Protein AF-0000000066029154 (afdb_homodimer)

Organism: Leuconostoc citreum (strain KM20) (NCBI:txid349519)

Nearest PDB structures (foldseek):
  6rg6-assembly1_A  TM=9.724E-01  e=1.625E-36  Listeria monocytogenes EGD-e
  5dht-assembly1_A  TM=9.702E-01  e=3.772E-36  Listeria monocytogenes EGD-e
  3v7y-assembly1_A  TM=9.705E-01  e=5.412E-36  Listeria monocytogenes
  6rc0-assembly1_A  TM=9.682E-01  e=4.798E-36  Listeria monocytogenes EGD-e
  6z65-assembly1_A  TM=9.705E-01  e=2.293E-35  Listeria monocytogenes EGD-e

Structure (mmCIF, N/CA/C/O backbone):
data_AF-0000000066029154-model_v1
#
loop_
_entity.id
_entity.type
_entity.pdbx_description
1 polymer 'NAD kinase'
#
loop_
_atom_site.group_PDB
_atom_site.id
_atom_site.type_symbol
_atom_site.label_atom_id
_atom_site.label_alt_id
_atom_site.label_comp_id
_atom_site.label_asym_id
_atom_site.label_entity_id
_atom_site.label_seq_id
_atom_site.pdbx_PDB_ins_code
_atom_site.Cartn_x
_atom_site.Cartn_y
_atom_site.Cartn_z
_atom_site.occupancy
_atom_site.B_iso_or_equiv
_atom_site.auth_seq_id
_atom_site.auth_comp_id
_atom_site.auth_asym_id
_atom_site.auth_atom_id
_atom_site.pdbx_PDB_model_num
ATOM 1 N N . MET A 1 1 ? 1.017 -20.188 -32.625 1 91.5 1 MET A N 1
ATOM 2 C CA . MET A 1 1 ? 1.193 -20.062 -31.188 1 91.5 1 MET A CA 1
ATOM 3 C C . MET A 1 1 ? 1.956 -21.25 -30.625 1 91.5 1 MET A C 1
ATOM 5 O O . MET A 1 1 ? 1.633 -22.406 -30.922 1 91.5 1 MET A O 1
ATOM 9 N N . LYS A 1 2 ? 3.086 -21.047 -29.953 1 97.56 2 LYS A N 1
ATOM 10 C CA . LYS A 1 2 ? 3.918 -22.094 -29.359 1 97.56 2 LYS A CA 1
ATOM 11 C C . LYS A 1 2 ? 3.691 -22.172 -27.844 1 97.56 2 LYS A C 1
ATOM 13 O O . LYS A 1 2 ? 3.633 -21.156 -27.172 1 97.56 2 LYS A O 1
ATOM 18 N N . ILE A 1 3 ? 3.574 -23.438 -27.438 1 98.5 3 ILE A N 1
ATOM 19 C CA . ILE A 1 3 ? 3.225 -23.656 -26.031 1 98.5 3 ILE A CA 1
ATOM 20 C C . ILE A 1 3 ? 4.344 -24.422 -25.328 1 98.5 3 ILE A C 1
ATOM 22 O O . ILE A 1 3 ? 4.867 -25.406 -25.875 1 98.5 3 ILE A O 1
ATOM 26 N N . ALA A 1 4 ? 4.758 -23.906 -24.219 1 98.75 4 ALA A N 1
ATOM 27 C CA . ALA A 1 4 ? 5.637 -24.672 -23.328 1 98.75 4 ALA A CA 1
ATOM 28 C C . ALA A 1 4 ? 4.871 -25.203 -22.141 1 98.75 4 ALA A C 1
ATOM 30 O O . ALA A 1 4 ? 3.893 -24.609 -21.688 1 98.75 4 ALA A O 1
ATOM 31 N N . ILE A 1 5 ? 5.305 -26.328 -21.672 1 98.56 5 ILE A N 1
ATOM 32 C CA . ILE A 1 5 ? 4.746 -26.938 -20.469 1 98.56 5 ILE A CA 1
ATOM 33 C C . ILE A 1 5 ? 5.832 -27.047 -19.406 1 98.56 5 ILE A C 1
ATOM 35 O O . ILE A 1 5 ? 6.922 -27.562 -19.672 1 98.56 5 ILE A O 1
ATOM 39 N N . PHE A 1 6 ? 5.594 -26.5 -18.25 1 98.44 6 PHE A N 1
ATOM 40 C CA . PHE A 1 6 ? 6.484 -26.547 -17.094 1 98.44 6 PHE A CA 1
ATOM 41 C C . PHE A 1 6 ? 5.777 -27.172 -15.898 1 98.44 6 PHE A C 1
ATOM 43 O O . PHE A 1 6 ? 4.832 -26.594 -15.352 1 98.44 6 PHE A O 1
ATOM 50 N N . ASN A 1 7 ? 6.133 -28.406 -15.5 1 97.62 7 ASN A N 1
ATOM 51 C CA . ASN A 1 7 ? 5.434 -29.109 -14.43 1 97.62 7 ASN A CA 1
ATOM 52 C C . ASN A 1 7 ? 6.379 -29.484 -13.297 1 97.62 7 ASN A C 1
ATOM 54 O O . ASN A 1 7 ? 7.59 -29.609 -13.508 1 97.62 7 ASN A O 1
ATOM 58 N N . ASN A 1 8 ? 5.863 -29.609 -12.086 1 95.94 8 ASN A N 1
ATOM 59 C CA . ASN A 1 8 ? 6.664 -30.188 -11.008 1 95.94 8 ASN A CA 1
ATOM 60 C C . ASN A 1 8 ? 6.801 -31.703 -11.141 1 95.94 8 ASN A C 1
ATOM 62 O O . ASN A 1 8 ? 6.332 -32.281 -12.117 1 95.94 8 ASN A O 1
ATOM 66 N N . ASP A 1 9 ? 7.441 -32.375 -10.18 1 94.94 9 ASP A N 1
ATOM 67 C CA . ASP A 1 9 ? 7.812 -33.781 -10.344 1 94.94 9 ASP A CA 1
ATOM 68 C C . ASP A 1 9 ? 6.801 -34.688 -9.656 1 94.94 9 ASP A C 1
ATOM 70 O O . ASP A 1 9 ? 6.984 -35.906 -9.625 1 94.94 9 ASP A O 1
ATOM 74 N N . ALA A 1 10 ? 5.777 -34.094 -9.148 1 95.5 10 ALA A N 1
ATOM 75 C CA . ALA A 1 10 ? 4.77 -34.938 -8.516 1 95.5 10 ALA A CA 1
ATOM 76 C C . ALA A 1 10 ? 4.102 -35.875 -9.523 1 95.5 10 ALA A C 1
ATOM 78 O O . ALA A 1 10 ? 3.877 -35.469 -10.672 1 95.5 10 ALA A O 1
ATOM 79 N N . LYS A 1 11 ? 3.705 -37.062 -9.102 1 95.69 11 LYS A N 1
ATOM 80 C CA . LYS A 1 11 ? 3.113 -38.062 -9.977 1 95.69 11 LYS A CA 1
ATOM 81 C C . LYS A 1 11 ? 1.836 -37.531 -10.625 1 95.69 11 LYS A C 1
ATOM 83 O O . LYS A 1 11 ? 1.629 -37.719 -11.828 1 95.69 11 LYS A O 1
ATOM 88 N N . ASN A 1 12 ? 1.048 -36.969 -9.828 1 95.06 12 ASN A N 1
ATOM 89 C CA . ASN A 1 12 ? -0.207 -36.438 -10.344 1 95.06 12 ASN A CA 1
ATOM 90 C C . ASN A 1 12 ? 0.034 -35.375 -11.414 1 95.06 12 ASN A C 1
ATOM 92 O O . ASN A 1 12 ? -0.66 -35.344 -12.43 1 95.06 12 ASN A O 1
ATOM 96 N N . SER A 1 13 ? 0.971 -34.5 -11.211 1 95.94 13 SER A N 1
ATOM 97 C CA . SER A 1 13 ? 1.306 -33.469 -12.18 1 95.94 13 SER A CA 1
ATOM 98 C C . SER A 1 13 ? 1.806 -34.062 -13.484 1 95.94 13 SER A C 1
ATOM 100 O O . SER A 1 13 ? 1.482 -33.562 -14.57 1 95.94 13 SER A O 1
ATOM 102 N N . GLN A 1 14 ? 2.525 -35.125 -13.383 1 96.19 14 GLN A N 1
ATOM 103 C CA . GLN A 1 14 ? 3.047 -35.781 -14.57 1 96.19 14 GLN A CA 1
ATOM 104 C C . GLN A 1 14 ? 1.92 -36.406 -15.398 1 96.19 14 GLN A C 1
ATOM 106 O O . GLN A 1 14 ? 1.926 -36.312 -16.625 1 96.19 14 GLN A O 1
ATOM 111 N N . MET A 1 15 ? 1.038 -36.969 -14.688 1 96.62 15 MET A N 1
ATOM 112 C CA . MET A 1 15 ? -0.108 -37.562 -15.375 1 96.62 15 MET A CA 1
ATOM 113 C C . MET A 1 15 ? -0.92 -36.5 -16.109 1 96.62 15 MET A C 1
ATOM 115 O O . MET A 1 15 ? -1.307 -36.688 -17.25 1 96.62 15 MET A O 1
ATOM 119 N N . ILE A 1 16 ? -1.163 -35.438 -15.422 1 96.31 16 ILE A N 1
ATOM 120 C CA . ILE A 1 16 ? -1.93 -34.344 -15.992 1 96.31 16 ILE A CA 1
ATOM 121 C C . ILE A 1 16 ? -1.188 -33.781 -17.203 1 96.31 16 ILE A C 1
ATOM 123 O O . ILE A 1 16 ? -1.803 -33.438 -18.219 1 96.31 16 ILE A O 1
ATOM 127 N N . THR A 1 17 ? 0.105 -33.656 -17.078 1 97.62 17 THR A N 1
ATOM 128 C CA . THR A 1 17 ? 0.932 -33.156 -18.172 1 97.62 17 THR A CA 1
ATOM 129 C C . THR A 1 17 ? 0.798 -34.031 -19.406 1 97.62 17 THR A C 1
ATOM 131 O O . THR A 1 17 ? 0.69 -33.531 -20.531 1 97.62 17 THR A O 1
ATOM 134 N N . GLN A 1 18 ? 0.792 -35.312 -19.234 1 97.5 18 GLN A N 1
ATOM 135 C CA . GLN A 1 18 ? 0.634 -36.25 -20.344 1 97.5 18 GLN A CA 1
ATOM 136 C C . GLN A 1 18 ? -0.702 -36.031 -21.062 1 97.5 18 GLN A C 1
ATOM 138 O O . GLN A 1 18 ? -0.761 -36 -22.281 1 97.5 18 GLN A O 1
ATOM 143 N N . SER A 1 19 ? -1.689 -35.938 -20.25 1 97.25 19 SER A N 1
ATOM 144 C CA . SER A 1 19 ? -3.016 -35.656 -20.797 1 97.25 19 SER A CA 1
ATOM 145 C C . SER A 1 19 ? -3.051 -34.344 -21.547 1 97.25 19 SER A C 1
ATOM 147 O O . SER A 1 19 ? -3.674 -34.219 -22.609 1 97.25 19 SER A O 1
ATOM 149 N N . LEU A 1 20 ? -2.418 -33.344 -20.969 1 97.56 20 LEU A N 1
ATOM 150 C CA . LEU A 1 20 ? -2.35 -32 -21.578 1 97.56 20 LEU A CA 1
ATOM 151 C C . LEU A 1 20 ? -1.629 -32.062 -22.922 1 97.56 20 LEU A C 1
ATOM 153 O O . LEU A 1 20 ? -2.121 -31.531 -23.922 1 97.56 20 LEU A O 1
ATOM 157 N N . VAL A 1 21 ? -0.513 -32.75 -22.969 1 97.75 21 VAL A N 1
ATOM 158 C CA . VAL A 1 21 ? 0.274 -32.906 -24.188 1 97.75 21 VAL A CA 1
ATOM 159 C C . VAL A 1 21 ? -0.565 -33.562 -25.266 1 97.75 21 VAL A C 1
ATOM 161 O O . VAL A 1 21 ? -0.632 -33.062 -26.406 1 97.75 21 VAL A O 1
ATOM 164 N N . ALA A 1 22 ? -1.198 -34.625 -24.906 1 97.44 22 ALA A N 1
ATOM 165 C CA . ALA A 1 22 ? -2.035 -35.344 -25.859 1 97.44 22 ALA A CA 1
ATOM 166 C C . ALA A 1 22 ? -3.152 -34.469 -26.406 1 97.44 22 ALA A C 1
ATOM 168 O O . ALA A 1 22 ? -3.438 -34.469 -27.594 1 97.44 22 ALA A O 1
ATOM 169 N N . SER A 1 23 ? -3.742 -33.781 -25.5 1 97.06 23 SER A N 1
ATOM 170 C CA . SER A 1 23 ? -4.848 -32.906 -25.891 1 97.06 23 SER A CA 1
ATOM 171 C C . SER A 1 23 ? -4.375 -31.781 -26.797 1 97.06 23 SER A C 1
ATOM 173 O O . SER A 1 23 ? -5.051 -31.422 -27.766 1 97.06 23 SER A O 1
ATOM 175 N N . LEU A 1 24 ? -3.227 -31.172 -26.469 1 97.62 24 LEU A N 1
ATOM 176 C CA . LEU A 1 24 ? -2.668 -30.109 -27.297 1 97.62 24 LEU A CA 1
ATOM 177 C C . LEU A 1 24 ? -2.367 -30.609 -28.703 1 97.62 24 LEU A C 1
ATOM 179 O O . LEU A 1 24 ? -2.713 -29.953 -29.688 1 97.62 24 LEU A O 1
ATOM 183 N N . GLU A 1 25 ? -1.799 -31.781 -28.781 1 96.5 25 GLU A N 1
ATOM 184 C CA . GLU A 1 25 ? -1.451 -32.375 -30.078 1 96.5 25 GLU A CA 1
ATOM 185 C C . GLU A 1 25 ? -2.699 -32.688 -30.891 1 96.5 25 GLU A C 1
ATOM 187 O O . GLU A 1 25 ? -2.748 -32.406 -32.094 1 96.5 25 GLU A O 1
ATOM 192 N N . LYS A 1 26 ? -3.594 -33.188 -30.266 1 96.5 26 LYS A N 1
ATOM 193 C CA . LYS A 1 26 ? -4.848 -33.531 -30.938 1 96.5 26 LYS A CA 1
ATOM 194 C C . LYS A 1 26 ? -5.512 -32.312 -31.531 1 96.5 26 LYS A C 1
ATOM 196 O O . LYS A 1 26 ? -6.191 -32.375 -32.562 1 96.5 26 LYS A O 1
ATOM 201 N N . ASN A 1 27 ? -5.277 -31.156 -30.953 1 96.81 27 ASN A N 1
ATOM 202 C CA . ASN A 1 27 ? -5.93 -29.938 -31.391 1 96.81 27 ASN A CA 1
ATOM 203 C C . ASN A 1 27 ? -4.996 -29.078 -32.25 1 96.81 27 ASN A C 1
ATOM 205 O O . ASN A 1 27 ? -5.273 -27.906 -32.5 1 96.81 27 ASN A O 1
ATOM 209 N N . GLY A 1 28 ?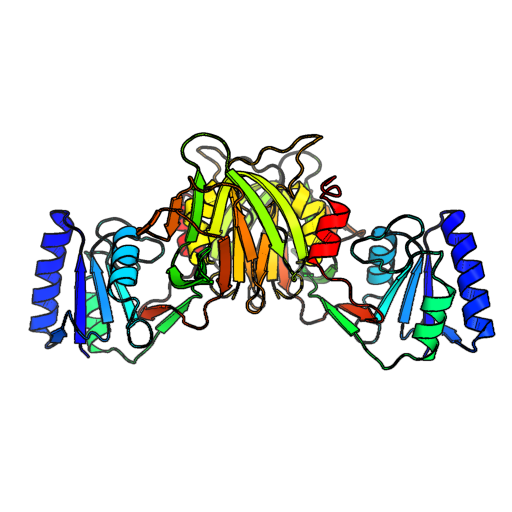 -3.85 -29.578 -32.562 1 95.81 28 GLY A N 1
ATOM 210 C CA . GLY A 1 28 ? -2.965 -28.953 -33.531 1 95.81 28 GLY A CA 1
ATOM 211 C C . GLY A 1 28 ? -2.096 -27.859 -32.969 1 95.81 28 GLY A C 1
ATOM 212 O O . GLY A 1 28 ? -1.623 -26.984 -33.688 1 95.81 28 GLY A O 1
ATOM 213 N N . LEU A 1 29 ? -1.984 -27.844 -31.656 1 96.88 29 LEU A N 1
ATOM 214 C CA . LEU A 1 29 ? -1.137 -26.844 -31.016 1 96.88 29 LEU A CA 1
ATOM 215 C C . LEU A 1 29 ? 0.309 -27.312 -30.938 1 96.88 29 LEU A C 1
ATOM 217 O O . LEU A 1 29 ? 0.562 -28.5 -30.672 1 96.88 29 LEU A O 1
ATOM 221 N N . THR A 1 30 ? 1.226 -26.453 -31.156 1 97.12 30 THR A N 1
ATOM 222 C CA . THR A 1 30 ? 2.645 -26.781 -31.234 1 97.12 30 THR A CA 1
ATOM 223 C C . THR A 1 30 ? 3.301 -26.641 -29.859 1 97.12 30 THR A C 1
ATOM 225 O O . THR A 1 30 ? 3.123 -25.625 -29.188 1 97.12 30 THR A O 1
ATOM 228 N N . ILE A 1 31 ? 4.082 -27.578 -29.484 1 97.94 31 ILE A N 1
ATOM 229 C CA . ILE A 1 31 ? 4.824 -27.547 -28.234 1 97.94 31 ILE A CA 1
ATOM 230 C C . ILE A 1 31 ? 6.262 -27.094 -28.5 1 97.94 31 ILE A C 1
ATOM 232 O O . ILE A 1 31 ? 6.953 -27.672 -29.328 1 97.94 31 ILE A O 1
ATOM 236 N N . ASP A 1 32 ? 6.707 -26.031 -27.875 1 98.19 32 ASP A N 1
ATOM 237 C CA . ASP A 1 32 ? 8.062 -25.5 -27.953 1 98.19 32 ASP A CA 1
ATOM 238 C C . ASP A 1 32 ? 8.531 -24.984 -26.594 1 98.19 32 ASP A C 1
ATOM 240 O O . ASP A 1 32 ? 8.211 -23.859 -26.219 1 98.19 32 ASP A O 1
ATOM 244 N N . ASN A 1 33 ? 9.328 -25.75 -25.922 1 97.94 33 ASN A N 1
ATOM 245 C CA . ASN A 1 33 ? 9.766 -25.391 -24.562 1 97.94 33 ASN A CA 1
ATOM 246 C C . ASN A 1 33 ? 10.867 -24.344 -24.594 1 97.94 33 ASN A C 1
ATOM 248 O O . ASN A 1 33 ? 11.188 -23.75 -23.562 1 97.94 33 ASN A O 1
ATOM 252 N N . GLN A 1 34 ? 11.414 -24.078 -25.688 1 98.06 34 GLN A N 1
ATOM 253 C CA . GLN A 1 34 ? 12.539 -23.156 -25.781 1 98.06 34 GLN A CA 1
ATOM 254 C C . GLN A 1 34 ? 12.07 -21.75 -26.094 1 98.06 34 GLN A C 1
ATOM 256 O O . GLN A 1 34 ? 12.57 -20.781 -25.516 1 98.06 34 GLN A O 1
ATOM 261 N N . HIS A 1 35 ? 11.164 -21.641 -27.062 1 97.94 35 HIS A N 1
ATOM 262 C CA . HIS A 1 35 ? 10.68 -20.328 -27.469 1 97.94 35 HIS A CA 1
ATOM 263 C C . HIS A 1 35 ? 9.156 -20.281 -27.5 1 97.94 35 HIS A C 1
ATOM 265 O O . HIS A 1 35 ? 8.555 -20.078 -28.562 1 97.94 35 HIS A O 1
ATOM 271 N N . PRO A 1 36 ? 8.578 -20.25 -26.344 1 98.56 36 PRO A N 1
ATOM 272 C CA . PRO A 1 36 ? 7.113 -20.312 -26.281 1 98.56 36 PRO A CA 1
ATOM 273 C C . PRO A 1 36 ? 6.461 -18.938 -26.344 1 98.56 36 PRO A C 1
ATOM 275 O O . PRO A 1 36 ? 7.109 -17.922 -26.031 1 98.56 36 PRO A O 1
ATOM 278 N N . ASP A 1 37 ? 5.207 -18.922 -26.75 1 98.25 37 ASP A N 1
ATOM 279 C CA . ASP A 1 37 ? 4.324 -17.766 -26.594 1 98.25 37 ASP A CA 1
ATOM 280 C C . ASP A 1 37 ? 3.547 -17.844 -25.281 1 98.25 37 ASP A C 1
ATOM 282 O O . ASP A 1 37 ? 3.219 -16.828 -24.672 1 98.25 37 ASP A O 1
ATOM 286 N N . ILE A 1 38 ? 3.207 -19.062 -24.969 1 98.56 38 ILE A N 1
ATOM 287 C CA . ILE A 1 38 ? 2.467 -19.344 -23.75 1 98.56 38 ILE A CA 1
ATOM 288 C C . ILE A 1 38 ? 3.178 -20.453 -22.953 1 98.56 38 ILE A C 1
ATOM 290 O O . ILE A 1 38 ? 3.639 -21.438 -23.531 1 98.56 38 ILE A O 1
ATOM 294 N N . VAL A 1 39 ? 3.318 -20.25 -21.688 1 98.81 39 VAL A N 1
ATOM 295 C CA . VAL A 1 39 ? 3.834 -21.266 -20.797 1 98.81 39 VAL A CA 1
ATOM 296 C C . VAL A 1 39 ? 2.717 -21.766 -19.875 1 98.81 39 VAL A C 1
ATOM 298 O O . VAL A 1 39 ? 2.162 -20.984 -19.094 1 98.81 39 VAL A O 1
ATOM 301 N N . ILE A 1 40 ? 2.404 -23.047 -19.984 1 98.56 40 ILE A N 1
ATOM 302 C CA . ILE A 1 40 ? 1.442 -23.672 -19.078 1 98.56 40 ILE A CA 1
ATOM 303 C C . ILE A 1 40 ? 2.182 -24.359 -17.938 1 98.56 40 ILE A C 1
ATOM 305 O O . ILE A 1 40 ? 3.031 -25.219 -18.156 1 98.56 40 ILE A O 1
ATOM 309 N N . THR A 1 41 ? 1.872 -23.906 -16.781 1 98.44 41 THR A N 1
ATOM 310 C CA . THR A 1 41 ? 2.445 -24.594 -15.617 1 98.44 41 THR A CA 1
ATOM 311 C C . THR A 1 41 ? 1.465 -25.609 -15.047 1 98.44 41 THR A C 1
ATOM 313 O O . THR A 1 41 ? 0.258 -25.359 -15.016 1 98.44 41 THR A O 1
ATOM 316 N N . VAL A 1 42 ? 1.964 -26.781 -14.703 1 98 42 VAL A N 1
ATOM 317 C CA . VAL A 1 42 ? 1.172 -27.828 -14.07 1 98 42 VAL A CA 1
ATOM 318 C C . VAL A 1 42 ? 1.672 -28.062 -12.648 1 98 42 VAL A C 1
ATOM 320 O O . VAL A 1 42 ? 2.713 -28.703 -12.445 1 98 42 VAL A O 1
ATOM 323 N N . GLY A 1 43 ? 0.992 -27.625 -11.734 1 96.94 43 GLY A N 1
ATOM 324 C CA . GLY A 1 43 ? 1.351 -27.578 -10.328 1 96.94 43 GLY A CA 1
ATOM 325 C C . GLY A 1 43 ? 0.699 -26.438 -9.578 1 96.94 43 GLY A C 1
ATOM 326 O O . GLY A 1 43 ? -0.371 -25.953 -9.969 1 96.94 43 GLY A O 1
ATOM 327 N N . GLY A 1 44 ? 1.248 -26.031 -8.492 1 95.38 44 GLY A N 1
ATOM 328 C CA . GLY A 1 44 ? 0.75 -24.906 -7.719 1 95.38 44 GLY A CA 1
ATOM 329 C C . GLY A 1 44 ? 1.466 -23.609 -8.031 1 95.38 44 GLY A C 1
ATOM 330 O O . GLY A 1 44 ? 2.164 -23.5 -9.039 1 95.38 44 GLY A O 1
ATOM 331 N N . ASP A 1 45 ? 1.305 -22.625 -7.16 1 96 45 ASP A N 1
ATOM 332 C CA . ASP A 1 45 ? 1.934 -21.312 -7.316 1 96 45 ASP A CA 1
ATOM 333 C C . ASP A 1 45 ? 3.455 -21.438 -7.344 1 96 45 ASP A C 1
ATOM 335 O O . ASP A 1 45 ? 4.125 -20.719 -8.086 1 96 45 ASP A O 1
ATOM 339 N N . GLY A 1 46 ? 3.965 -22.359 -6.559 1 96.62 46 GLY A N 1
ATOM 340 C CA . GLY A 1 46 ? 5.402 -22.578 -6.562 1 96.62 46 GLY A CA 1
ATOM 341 C C . GLY A 1 46 ? 5.938 -23 -7.922 1 96.62 46 GLY A C 1
ATOM 342 O O . GLY A 1 46 ? 7.016 -22.562 -8.328 1 96.62 46 GLY A O 1
ATOM 343 N N . THR A 1 47 ? 5.191 -23.859 -8.586 1 97.56 47 THR A N 1
ATOM 344 C CA . THR A 1 47 ? 5.574 -24.297 -9.922 1 97.56 47 THR A CA 1
ATOM 345 C C . THR A 1 47 ? 5.586 -23.109 -10.898 1 97.56 47 THR A C 1
ATOM 347 O O . THR A 1 47 ? 6.484 -23 -11.734 1 97.56 47 THR A O 1
ATOM 350 N N . LEU A 1 48 ? 4.625 -22.312 -10.766 1 97.81 48 LEU A N 1
ATOM 351 C CA . LEU A 1 48 ? 4.555 -21.141 -11.633 1 97.81 48 LEU A CA 1
ATOM 352 C C . LEU A 1 48 ? 5.723 -20.203 -11.367 1 97.81 48 LEU A C 1
ATOM 354 O O . LEU A 1 48 ? 6.297 -19.641 -12.305 1 97.81 48 LEU A O 1
ATOM 358 N N . LEU A 1 49 ? 6.09 -20.016 -10.094 1 98.12 49 LEU A N 1
ATOM 359 C CA . LEU A 1 49 ? 7.258 -19.203 -9.758 1 98.12 49 LEU A CA 1
ATOM 360 C C . LEU A 1 49 ? 8.516 -19.766 -10.414 1 98.12 49 LEU A C 1
ATOM 362 O O . LEU A 1 49 ? 9.344 -19.016 -10.93 1 98.12 49 LEU A O 1
ATOM 366 N N . GLY A 1 50 ? 8.625 -21.047 -10.375 1 98.06 50 GLY A N 1
ATOM 367 C CA . GLY A 1 50 ? 9.742 -21.688 -11.039 1 98.06 50 GLY A CA 1
ATOM 368 C C . GLY A 1 50 ? 9.766 -21.438 -12.539 1 98.06 50 GLY A C 1
ATOM 369 O O . GLY A 1 50 ? 10.82 -21.156 -13.109 1 98.06 50 GLY A O 1
ATOM 370 N N . ALA A 1 51 ? 8.609 -21.594 -13.148 1 98.56 51 ALA A N 1
ATOM 371 C CA . ALA A 1 51 ? 8.492 -21.328 -14.586 1 98.56 51 ALA A CA 1
ATOM 372 C C . ALA A 1 51 ? 8.883 -19.891 -14.906 1 98.56 51 ALA A C 1
ATOM 374 O O . ALA A 1 51 ? 9.578 -19.625 -15.891 1 98.56 51 ALA A O 1
ATOM 375 N N . PHE A 1 52 ? 8.43 -18.969 -14.141 1 98.62 52 PHE A N 1
ATOM 376 C CA . PHE A 1 52 ? 8.773 -17.562 -14.32 1 98.62 52 PHE A CA 1
ATOM 377 C C . PHE A 1 52 ? 10.289 -17.375 -14.344 1 98.62 52 PHE A C 1
ATOM 379 O O . PHE A 1 52 ? 10.828 -16.766 -15.266 1 98.62 52 PHE A O 1
ATOM 386 N N . GLN A 1 53 ? 10.938 -17.922 -13.344 1 98.25 53 GLN A N 1
ATOM 387 C CA . GLN A 1 53 ? 12.383 -17.766 -13.273 1 98.25 53 GLN A CA 1
ATOM 388 C C . GLN A 1 53 ? 13.062 -18.438 -14.469 1 98.25 53 GLN A C 1
ATOM 390 O O . GLN A 1 53 ? 14.062 -17.922 -14.984 1 98.25 53 GLN A O 1
ATOM 395 N N . HIS A 1 54 ? 12.523 -19.531 -14.859 1 98.06 54 HIS A N 1
ATOM 396 C CA . HIS A 1 54 ? 13.094 -20.266 -15.984 1 98.06 54 HIS A CA 1
ATOM 397 C C . HIS A 1 54 ? 13.023 -19.453 -17.266 1 98.06 54 HIS A C 1
ATOM 399 O O . HIS A 1 54 ? 13.938 -19.5 -18.094 1 98.06 54 HIS A O 1
ATOM 405 N N . TYR A 1 55 ? 11.977 -18.688 -17.422 1 98.38 55 TYR A N 1
ATOM 406 C CA . TYR A 1 55 ? 11.734 -18.016 -18.688 1 98.38 55 TYR A CA 1
ATOM 407 C C . TYR A 1 55 ? 11.914 -16.5 -18.531 1 98.38 55 TYR A C 1
ATOM 409 O O . TYR A 1 55 ? 11.453 -15.734 -19.375 1 98.38 55 TYR A O 1
ATOM 417 N N . VAL A 1 56 ? 12.492 -16.031 -17.484 1 97.94 56 VAL A N 1
ATOM 418 C CA . VAL A 1 56 ? 12.516 -14.617 -17.094 1 97.94 56 VAL A CA 1
ATOM 419 C C . VAL A 1 56 ? 13.133 -13.781 -18.203 1 97.94 56 VAL A C 1
ATOM 421 O O . VAL A 1 56 ? 12.734 -12.633 -18.422 1 97.94 56 VAL A O 1
ATOM 424 N N . ASP A 1 57 ? 14 -14.32 -18.984 1 97.25 57 ASP A N 1
ATOM 425 C CA . ASP A 1 57 ? 14.672 -13.586 -20.047 1 97.25 57 ASP A CA 1
ATOM 426 C C . ASP A 1 57 ? 13.734 -13.367 -21.234 1 97.25 57 ASP A C 1
ATOM 428 O O . ASP A 1 57 ? 14.031 -12.555 -22.125 1 97.25 57 ASP A O 1
ATOM 432 N N . GLN A 1 58 ? 12.625 -14.078 -21.281 1 97.94 58 GLN A N 1
ATOM 433 C CA . GLN A 1 58 ? 11.68 -13.984 -22.391 1 97.94 58 GLN A CA 1
ATOM 434 C C . GLN A 1 58 ? 10.312 -13.492 -21.906 1 97.94 58 GLN A C 1
ATOM 436 O O . GLN A 1 58 ? 9.305 -13.656 -22.594 1 97.94 58 GLN A O 1
ATOM 441 N N . ILE A 1 59 ? 10.328 -12.805 -20.812 1 97.31 59 ILE A N 1
ATOM 442 C CA . ILE A 1 59 ? 9.062 -12.555 -20.141 1 97.31 59 ILE A CA 1
ATOM 443 C C . ILE A 1 59 ? 8.242 -11.539 -20.938 1 97.31 59 ILE A C 1
ATOM 445 O O . ILE A 1 59 ? 7.012 -11.5 -20.828 1 97.31 59 ILE A O 1
ATOM 449 N N . ASP A 1 60 ? 8.812 -10.797 -21.812 1 96.88 60 ASP A N 1
ATOM 450 C CA . ASP A 1 60 ? 8.125 -9.766 -22.578 1 96.88 60 ASP A CA 1
ATOM 451 C C . ASP A 1 60 ? 7.234 -10.375 -23.656 1 96.88 60 ASP A C 1
ATOM 453 O O . ASP A 1 60 ? 6.312 -9.727 -24.141 1 96.88 60 ASP A O 1
ATOM 457 N N . THR A 1 61 ? 7.562 -11.602 -24 1 96.69 61 THR A N 1
ATOM 458 C CA . THR A 1 61 ? 6.859 -12.172 -25.141 1 96.69 61 THR A CA 1
ATOM 459 C C . THR A 1 61 ? 6.004 -13.359 -24.719 1 96.69 61 THR A C 1
ATOM 461 O O . THR A 1 61 ? 5.348 -13.992 -25.547 1 96.69 61 THR A O 1
ATOM 464 N N . ILE A 1 62 ? 6.074 -13.625 -23.438 1 98.06 62 ILE A N 1
ATOM 465 C CA . ILE A 1 62 ? 5.438 -14.844 -22.938 1 98.06 62 ILE A CA 1
ATOM 466 C C . ILE A 1 62 ? 4.238 -14.469 -22.078 1 98.06 62 ILE A C 1
ATOM 468 O O . ILE A 1 62 ? 4.281 -13.484 -21.328 1 98.06 62 ILE A O 1
ATOM 472 N N . ARG A 1 63 ? 3.189 -15.305 -22.188 1 98.56 63 ARG A N 1
ATOM 473 C CA . ARG A 1 63 ? 2.096 -15.305 -21.219 1 98.56 63 ARG A CA 1
ATOM 474 C C . ARG A 1 63 ? 2.039 -16.625 -20.453 1 98.56 63 ARG A C 1
ATOM 476 O O . ARG A 1 63 ? 2.25 -17.688 -21.031 1 98.56 63 ARG A O 1
ATOM 483 N N . PHE A 1 64 ? 1.693 -16.531 -19.234 1 98.44 64 PHE A N 1
ATOM 484 C CA . PHE A 1 64 ? 1.611 -17.734 -18.406 1 98.44 64 PHE A CA 1
ATOM 485 C C . PHE A 1 64 ? 0.161 -18.156 -18.219 1 98.44 64 PHE A C 1
ATOM 487 O O . PHE A 1 64 ? -0.743 -17.312 -18.203 1 98.44 64 PHE A O 1
ATOM 494 N N . VAL A 1 65 ? -0.003 -19.453 -18.078 1 97.69 65 VAL A N 1
ATOM 495 C CA . VAL A 1 65 ? -1.254 -20.078 -17.656 1 97.69 65 VAL A CA 1
ATOM 496 C C . VAL A 1 65 ? -0.973 -21.125 -16.594 1 97.69 65 VAL A C 1
ATOM 498 O O . VAL A 1 65 ? -0.111 -22 -16.766 1 97.69 65 VAL A O 1
ATOM 501 N N . GLY A 1 66 ? -1.729 -21.031 -15.492 1 96.81 66 GLY A N 1
ATOM 502 C CA . GLY A 1 66 ? -1.52 -22 -14.422 1 96.81 66 GLY A CA 1
ATOM 503 C C . GLY A 1 66 ? -2.621 -23.031 -14.328 1 96.81 66 GLY A C 1
ATOM 504 O O . GLY A 1 66 ? -3.793 -22.688 -14.164 1 96.81 66 GLY A O 1
ATOM 505 N N . LEU A 1 67 ? -2.223 -24.281 -14.477 1 96.06 67 LEU A N 1
ATOM 506 C CA . LEU A 1 67 ? -3.08 -25.438 -14.234 1 96.06 67 LEU A CA 1
ATOM 507 C C . LEU A 1 67 ? -2.781 -26.062 -12.875 1 96.06 67 LEU A C 1
ATOM 509 O O . LEU A 1 67 ? -1.739 -26.688 -12.695 1 96.06 67 LEU A O 1
ATOM 513 N N . HIS A 1 68 ? -3.748 -25.859 -11.984 1 93.69 68 HIS A N 1
ATOM 514 C CA . HIS A 1 68 ? -3.527 -26.359 -10.633 1 93.69 68 HIS A CA 1
ATOM 515 C C . HIS A 1 68 ? -3.908 -27.844 -10.531 1 93.69 68 HIS A C 1
ATOM 517 O O . HIS A 1 68 ? -4.906 -28.266 -11.109 1 93.69 68 HIS A O 1
ATOM 523 N N . THR A 1 69 ? -3.229 -28.641 -9.695 1 89.94 69 THR A N 1
ATOM 524 C CA . THR A 1 69 ? -3.471 -30.078 -9.562 1 89.94 69 THR A CA 1
ATOM 525 C C . THR A 1 69 ? -4.344 -30.359 -8.344 1 89.94 69 THR A C 1
ATOM 527 O O . THR A 1 69 ? -4.695 -31.516 -8.078 1 89.94 69 THR A O 1
ATOM 530 N N . GLY A 1 70 ? -4.758 -29.422 -7.57 1 85.62 70 GLY A N 1
ATOM 531 C CA . GLY A 1 70 ? -5.625 -29.531 -6.406 1 85.62 70 GLY A CA 1
ATOM 532 C C . GLY A 1 70 ? -6.688 -28.453 -6.352 1 85.62 70 GLY A C 1
ATOM 533 O O . GLY A 1 70 ? -7.727 -28.562 -7.004 1 85.62 70 GLY A O 1
ATOM 534 N N . HIS A 1 71 ? -6.363 -27.375 -5.617 1 84.12 71 HIS A N 1
ATOM 535 C CA . HIS A 1 71 ? -7.273 -26.234 -5.523 1 84.12 71 HIS A CA 1
ATOM 536 C C . HIS A 1 71 ? -6.719 -25.016 -6.262 1 84.12 71 HIS A C 1
ATOM 538 O O . HIS A 1 71 ? -5.523 -24.969 -6.559 1 84.12 71 HIS A O 1
ATOM 544 N N . LEU A 1 72 ? -7.57 -24.094 -6.488 1 86.5 72 LEU A N 1
ATOM 545 C CA . LEU A 1 72 ? -7.148 -22.891 -7.176 1 86.5 72 LEU A CA 1
ATOM 546 C C . LEU A 1 72 ? -6.164 -22.094 -6.32 1 86.5 72 LEU A C 1
ATOM 548 O O . LEU A 1 72 ? -6.344 -21.984 -5.105 1 86.5 72 LEU A O 1
ATOM 552 N N . GLY A 1 73 ? -5.117 -21.578 -6.992 1 90.81 73 GLY A N 1
ATOM 553 C CA . GLY A 1 73 ? -4.117 -20.766 -6.328 1 90.81 73 GLY A CA 1
ATOM 554 C C . GLY A 1 73 ? -4.188 -19.297 -6.73 1 90.81 73 GLY A C 1
ATOM 555 O O . GLY A 1 73 ? -5.195 -18.844 -7.285 1 90.81 73 GLY A O 1
ATOM 556 N N . PHE A 1 74 ? -3.189 -18.578 -6.391 1 93.31 74 PHE A N 1
ATOM 557 C CA . PHE A 1 74 ? -3.15 -17.156 -6.73 1 93.31 74 PHE A CA 1
ATOM 558 C C . PHE A 1 74 ? -2.857 -16.969 -8.211 1 93.31 74 PHE A C 1
ATOM 560 O O . PHE A 1 74 ? -3.414 -16.062 -8.852 1 93.31 74 PHE A O 1
ATOM 567 N N . TYR A 1 75 ? -1.982 -17.891 -8.711 1 93.88 75 TYR A N 1
ATOM 568 C CA . TYR A 1 75 ? -1.577 -17.734 -10.109 1 93.88 75 TYR A CA 1
ATOM 569 C C . TYR A 1 75 ? -2.172 -18.844 -10.969 1 93.88 75 TYR A C 1
ATOM 571 O O . TYR A 1 75 ? -1.918 -18.906 -12.172 1 93.88 75 TYR A O 1
ATOM 579 N N . THR A 1 76 ? -2.902 -19.75 -10.383 1 93.62 76 THR A N 1
ATOM 580 C CA . THR A 1 76 ? -3.406 -20.906 -11.109 1 93.62 76 THR A CA 1
ATOM 581 C C . THR A 1 76 ? -4.93 -20.875 -11.195 1 93.62 76 THR A C 1
ATOM 583 O O . THR A 1 76 ? -5.621 -21.234 -10.242 1 93.62 76 THR A O 1
ATOM 586 N N . ASP A 1 77 ? -5.344 -20.641 -12.414 1 92.25 77 ASP A N 1
ATOM 587 C CA . ASP A 1 77 ? -6.77 -20.359 -12.586 1 92.25 77 ASP A CA 1
ATOM 588 C C . ASP A 1 77 ? -7.5 -21.578 -13.141 1 92.25 77 ASP A C 1
ATOM 590 O O . ASP A 1 77 ? -8.703 -21.531 -13.391 1 92.25 77 ASP A O 1
ATOM 594 N N . TRP A 1 78 ? -6.781 -22.672 -13.438 1 95.19 78 TRP A N 1
ATOM 595 C CA . TRP A 1 78 ? -7.402 -23.844 -14.062 1 95.19 78 TRP A CA 1
ATOM 596 C C . TRP A 1 78 ? -7.18 -25.094 -13.219 1 95.19 78 TRP A C 1
ATOM 598 O O . TRP A 1 78 ? -6.098 -25.297 -12.664 1 95.19 78 TRP A O 1
ATOM 608 N N . LEU A 1 79 ? -8.195 -25.844 -13.148 1 95 79 LEU A N 1
ATOM 609 C CA . LEU A 1 79 ? -8.094 -27.156 -12.516 1 95 79 LEU A CA 1
ATOM 610 C C . LEU A 1 79 ? -7.828 -28.25 -13.555 1 95 79 LEU A C 1
ATOM 612 O O . LEU A 1 79 ? -8.172 -28.078 -14.734 1 95 79 LEU A O 1
ATOM 616 N N . SER A 1 80 ? -7.312 -29.328 -13.078 1 92.88 80 SER A N 1
ATOM 617 C CA . SER A 1 80 ? -7.016 -30.438 -13.977 1 92.88 80 SER A CA 1
ATOM 618 C C . SER A 1 80 ? -8.281 -30.953 -14.641 1 92.88 80 SER A C 1
ATOM 620 O O . SER A 1 80 ? -8.242 -31.438 -15.773 1 92.88 80 SER A O 1
ATOM 622 N N . THR A 1 81 ? -9.406 -30.75 -14.031 1 94.5 81 THR A N 1
ATOM 623 C CA . THR A 1 81 ? -10.688 -31.219 -14.562 1 94.5 81 THR A CA 1
ATOM 624 C C . THR A 1 81 ? -11.164 -30.328 -15.695 1 94.5 81 THR A C 1
ATOM 626 O O . THR A 1 81 ? -12.109 -30.656 -16.406 1 94.5 81 THR A O 1
ATOM 629 N N . GLU A 1 82 ? -10.453 -29.25 -15.891 1 95.56 82 GLU A N 1
ATOM 630 C CA . GLU A 1 82 ? -10.898 -28.281 -16.875 1 95.56 82 GLU A CA 1
ATOM 631 C C . GLU A 1 82 ? -9.961 -28.234 -18.078 1 95.56 82 GLU A C 1
ATOM 633 O O . GLU A 1 82 ? -9.891 -27.234 -18.797 1 95.56 82 GLU A O 1
ATOM 638 N N . LEU A 1 83 ? -9.266 -29.281 -18.312 1 94.94 83 LEU A N 1
ATOM 639 C CA . LEU A 1 83 ? -8.25 -29.359 -19.359 1 94.94 83 LEU A CA 1
ATOM 640 C C . LEU A 1 83 ? -8.859 -29.062 -20.734 1 94.94 83 LEU A C 1
ATOM 642 O O . LEU A 1 83 ? -8.289 -28.328 -21.531 1 94.94 83 LEU A O 1
ATOM 646 N N . ALA A 1 84 ? -9.984 -29.688 -21.016 1 95.38 84 ALA A N 1
ATOM 647 C CA . ALA A 1 84 ? -10.625 -29.5 -22.312 1 95.38 84 ALA A CA 1
ATOM 648 C C . ALA A 1 84 ? -10.961 -28.031 -22.547 1 95.38 84 ALA A C 1
ATOM 650 O O . ALA A 1 84 ? -10.758 -27.5 -23.641 1 95.38 84 ALA A O 1
ATOM 651 N N . ASN A 1 85 ? -11.484 -27.406 -21.5 1 96.75 85 ASN A N 1
ATOM 652 C CA . ASN A 1 85 ? -11.805 -25.984 -21.594 1 96.75 85 ASN A CA 1
ATOM 653 C C . ASN A 1 85 ? -10.562 -25.141 -21.812 1 96.75 85 ASN A C 1
ATOM 655 O O . ASN A 1 85 ? -10.586 -24.172 -22.594 1 96.75 85 ASN A O 1
ATOM 659 N N . LEU A 1 86 ? -9.492 -25.453 -21.109 1 96.88 86 LEU A N 1
ATOM 660 C CA . LEU A 1 86 ? -8.234 -24.734 -21.266 1 96.88 86 LEU A CA 1
ATOM 661 C C . LEU A 1 86 ? -7.715 -24.859 -22.703 1 96.88 86 LEU A C 1
ATOM 663 O O . LEU A 1 86 ? -7.359 -23.859 -23.312 1 96.88 86 LEU A O 1
ATOM 667 N N . VAL A 1 87 ? -7.762 -26.031 -23.281 1 97.25 87 VAL A N 1
ATOM 668 C CA . VAL A 1 87 ? -7.258 -26.266 -24.625 1 97.25 87 VAL A CA 1
ATOM 669 C C . VAL A 1 87 ? -8.133 -25.531 -25.641 1 97.25 87 VAL A C 1
ATOM 671 O O . VAL A 1 87 ? -7.621 -24.969 -26.609 1 97.25 87 VAL A O 1
ATOM 674 N N . SER A 1 88 ? -9.391 -25.594 -25.406 1 97.25 88 SER A N 1
ATOM 675 C CA . SER A 1 88 ? -10.297 -24.844 -26.266 1 97.25 88 SER A CA 1
ATOM 676 C C . SER A 1 88 ? -9.945 -23.359 -26.266 1 97.25 88 SER A C 1
ATOM 678 O O . SER A 1 88 ? -9.906 -22.719 -27.312 1 97.25 88 SER A O 1
ATOM 680 N N . SER A 1 89 ? -9.672 -22.797 -25.062 1 97.06 89 SER A N 1
ATOM 681 C CA . SER A 1 89 ? -9.289 -21.391 -24.938 1 97.06 89 SER A CA 1
ATOM 682 C C . SER A 1 89 ? -8 -21.094 -25.703 1 97.06 89 SER A C 1
ATOM 684 O O . SER A 1 89 ? -7.875 -20.062 -26.344 1 97.06 89 SER A O 1
ATOM 686 N N . LEU A 1 90 ? -7.105 -22 -25.656 1 97.5 90 LEU A N 1
ATOM 687 C CA . LEU A 1 90 ? -5.836 -21.844 -26.359 1 97.5 90 LEU A CA 1
ATOM 688 C C . LEU A 1 90 ? -6.043 -21.844 -27.875 1 97.5 90 LEU A C 1
ATOM 690 O O . LEU A 1 90 ? -5.406 -21.062 -28.578 1 97.5 90 LEU A O 1
ATOM 694 N N . THR A 1 91 ? -6.918 -22.688 -28.328 1 96.62 91 THR A N 1
ATOM 695 C CA . THR A 1 91 ? -7.191 -22.797 -29.766 1 96.62 91 THR A CA 1
ATOM 696 C C . THR A 1 91 ? -7.82 -21.516 -30.297 1 96.62 91 THR A C 1
ATOM 698 O O . THR A 1 91 ? -7.668 -21.188 -31.469 1 96.62 91 THR A O 1
ATOM 701 N N . HIS A 1 92 ? -8.492 -20.812 -29.406 1 95.81 92 HIS A N 1
ATOM 702 C CA . HIS A 1 92 ? -9.172 -19.594 -29.812 1 95.81 92 HIS A CA 1
ATOM 703 C C . HIS A 1 92 ? -8.492 -18.359 -29.203 1 95.81 92 HIS A C 1
ATOM 705 O O . HIS A 1 92 ? -9.125 -17.312 -29.047 1 95.81 92 HIS A O 1
ATOM 711 N N . ASP A 1 93 ? -7.285 -18.5 -28.891 1 96.12 93 ASP A N 1
ATOM 712 C CA . ASP A 1 93 ? -6.508 -17.422 -28.266 1 96.12 93 ASP A CA 1
ATOM 713 C C . ASP A 1 93 ? -6.535 -16.156 -29.125 1 96.12 93 ASP A C 1
ATOM 715 O O . ASP A 1 93 ? -6.309 -16.219 -30.344 1 96.12 93 ASP A O 1
ATOM 719 N N . ASN A 1 94 ? -6.844 -14.977 -28.469 1 94.44 94 ASN A N 1
ATOM 720 C CA . ASN A 1 94 ? -6.859 -13.711 -29.188 1 94.44 94 ASN A CA 1
ATOM 721 C C . ASN A 1 94 ? -5.867 -12.711 -28.594 1 94.44 94 ASN A C 1
ATOM 723 O O . ASN A 1 94 ? -6.043 -11.5 -28.719 1 94.44 94 ASN A O 1
ATOM 727 N N . GLY A 1 95 ? -4.969 -13.172 -27.797 1 94.94 95 GLY A N 1
ATOM 728 C CA . GLY A 1 95 ? -3.906 -12.336 -27.266 1 94.94 95 GLY A CA 1
ATOM 729 C C . GLY A 1 95 ? -4.281 -11.664 -25.953 1 94.94 95 GLY A C 1
ATOM 730 O O . GLY A 1 95 ? -3.521 -10.836 -25.438 1 94.94 95 GLY A O 1
ATOM 731 N N . GLN A 1 96 ? -5.441 -11.984 -25.359 1 94.94 96 GLN A N 1
ATOM 732 C CA . GLN A 1 96 ? -5.879 -11.367 -24.109 1 94.94 96 GLN A CA 1
ATOM 733 C C . GLN A 1 96 ? -4.887 -11.656 -22.984 1 94.94 96 GLN A C 1
ATOM 735 O O . GLN A 1 96 ? -4.359 -12.766 -22.875 1 94.94 96 GLN A O 1
ATOM 740 N N . ARG A 1 97 ? -4.582 -10.625 -22.172 1 96.06 97 ARG A N 1
ATOM 741 C CA . ARG A 1 97 ? -3.625 -10.812 -21.094 1 96.06 97 ARG A CA 1
ATOM 742 C C . ARG A 1 97 ? -3.896 -9.852 -19.953 1 96.06 97 ARG A C 1
ATOM 744 O O . ARG A 1 97 ? -4.543 -8.82 -20.141 1 96.06 97 ARG A O 1
ATOM 751 N N . VAL A 1 98 ? -3.545 -10.219 -18.828 1 96.12 98 VAL A N 1
ATOM 752 C CA . VAL A 1 98 ? -3.418 -9.359 -17.656 1 96.12 98 VAL A CA 1
ATOM 753 C C . VAL A 1 98 ? -1.959 -9.305 -17.203 1 96.12 98 VAL A C 1
ATOM 755 O O . VAL A 1 98 ? -1.25 -10.312 -17.25 1 96.12 98 VAL A O 1
ATOM 758 N N . SER A 1 99 ? -1.537 -8.133 -16.844 1 97.38 99 SER A N 1
ATOM 759 C CA . SER A 1 99 ? -0.137 -7.926 -16.484 1 97.38 99 SER A CA 1
ATOM 760 C C . SER A 1 99 ? 0.002 -7.477 -15.039 1 97.38 99 SER A C 1
ATOM 762 O O . SER A 1 99 ? -0.877 -6.797 -14.508 1 97.38 99 SER A O 1
ATOM 764 N N . TYR A 1 100 ? 1.045 -7.895 -14.398 1 97.69 100 TYR A N 1
ATOM 765 C CA . TYR A 1 100 ? 1.325 -7.523 -13.023 1 97.69 100 TYR A CA 1
ATOM 766 C C . TYR A 1 100 ? 2.742 -6.98 -12.875 1 97.69 100 TYR A C 1
ATOM 768 O O . TYR A 1 100 ? 3.65 -7.398 -13.602 1 97.69 100 TYR A O 1
ATOM 776 N N . PRO A 1 101 ? 2.895 -6.055 -11.875 1 98.62 101 PRO A N 1
ATOM 777 C CA . PRO A 1 101 ? 4.238 -5.523 -11.633 1 98.62 101 PRO A CA 1
ATOM 778 C C . PRO A 1 101 ? 5.199 -6.578 -11.094 1 98.62 101 PRO A C 1
ATOM 780 O O . PRO A 1 101 ? 4.773 -7.512 -10.406 1 98.62 101 PRO A O 1
ATOM 783 N N . LEU A 1 102 ? 6.434 -6.359 -11.453 1 98.81 102 LEU A N 1
ATOM 784 C CA . LEU A 1 102 ? 7.52 -7.184 -10.93 1 98.81 102 LEU A CA 1
ATOM 785 C C . LEU A 1 102 ? 8.438 -6.363 -10.039 1 98.81 102 LEU A C 1
ATOM 787 O O . LEU A 1 102 ? 8.391 -5.133 -10.047 1 98.81 102 LEU A O 1
ATOM 791 N N . LEU A 1 103 ? 9.164 -7.082 -9.234 1 98.94 103 LEU A N 1
ATOM 792 C CA . LEU A 1 103 ? 10.227 -6.484 -8.438 1 98.94 103 LEU A CA 1
ATOM 793 C C . LEU A 1 103 ? 11.555 -6.531 -9.18 1 98.94 103 LEU A C 1
ATOM 795 O O . LEU A 1 103 ? 11.961 -7.586 -9.672 1 98.94 103 LEU A O 1
ATOM 799 N N . ASP A 1 104 ? 12.172 -5.375 -9.289 1 98.88 104 ASP A N 1
ATOM 800 C CA . ASP A 1 104 ? 13.539 -5.297 -9.797 1 98.88 104 ASP A CA 1
ATOM 801 C C . ASP A 1 104 ? 14.539 -5.141 -8.648 1 98.88 104 ASP A C 1
ATOM 803 O O . ASP A 1 104 ? 14.477 -4.168 -7.895 1 98.88 104 ASP A O 1
ATOM 807 N N . MET A 1 105 ? 15.383 -6.074 -8.484 1 98.75 105 MET A N 1
ATOM 808 C CA . MET A 1 105 ? 16.438 -6.035 -7.469 1 98.75 105 MET A CA 1
ATOM 809 C C . MET A 1 105 ? 17.797 -5.883 -8.117 1 98.75 105 MET A C 1
ATOM 811 O O . MET A 1 105 ? 18.172 -6.672 -8.984 1 98.75 105 MET A O 1
ATOM 815 N N . THR A 1 106 ? 18.547 -4.887 -7.719 1 98.5 106 THR A N 1
ATOM 816 C CA . THR A 1 106 ? 19.938 -4.707 -8.117 1 98.5 106 THR A CA 1
ATOM 817 C C . THR A 1 106 ? 20.875 -5.008 -6.957 1 98.5 106 THR A C 1
ATOM 819 O O . THR A 1 106 ? 20.734 -4.426 -5.879 1 98.5 106 THR A O 1
ATOM 822 N N . VAL A 1 107 ? 21.781 -5.918 -7.203 1 97.94 107 VAL A N 1
ATOM 823 C CA . VAL A 1 107 ? 22.812 -6.238 -6.227 1 97.94 107 VAL A CA 1
ATOM 824 C C . VAL A 1 107 ? 24.109 -5.543 -6.613 1 97.94 107 VAL A C 1
ATOM 826 O O . VAL A 1 107 ? 24.641 -5.766 -7.703 1 97.94 107 VAL A O 1
ATOM 829 N N . VAL A 1 108 ? 24.578 -4.719 -5.738 1 97.75 108 VAL A N 1
ATOM 830 C CA . VAL A 1 108 ? 25.812 -3.99 -5.988 1 97.75 108 VAL A CA 1
ATOM 831 C C . VAL A 1 108 ? 26.938 -4.551 -5.109 1 97.75 108 VAL A C 1
ATOM 833 O O . VAL A 1 108 ? 26.859 -4.48 -3.879 1 97.75 108 VAL A O 1
ATOM 836 N N . HIS A 1 109 ? 27.969 -4.984 -5.73 1 96.31 109 HIS A N 1
ATOM 837 C CA . HIS A 1 109 ? 29.109 -5.543 -5.004 1 96.31 109 HIS A CA 1
ATOM 838 C C . HIS A 1 109 ? 30.109 -4.461 -4.629 1 96.31 109 HIS A C 1
ATOM 840 O O . HIS A 1 109 ? 30.094 -3.365 -5.199 1 96.31 109 HIS A O 1
ATOM 846 N N . GLU A 1 110 ? 30.922 -4.816 -3.688 1 95.44 110 GLU A N 1
ATOM 847 C CA . GLU A 1 110 ? 31.969 -3.902 -3.252 1 95.44 110 GLU A CA 1
ATOM 848 C C . GLU A 1 110 ? 32.875 -3.516 -4.414 1 95.44 110 GLU A C 1
ATOM 850 O O . GLU A 1 110 ? 33.406 -2.408 -4.441 1 95.44 110 GLU A O 1
ATOM 855 N N . SER A 1 111 ? 33.031 -4.371 -5.328 1 94.56 111 SER A N 1
ATOM 856 C CA . SER A 1 111 ? 33.875 -4.137 -6.496 1 94.56 111 SER A CA 1
ATOM 857 C C . SER A 1 111 ? 33.25 -3.094 -7.422 1 94.56 111 SER A C 1
ATOM 859 O O . SER A 1 111 ? 33.938 -2.568 -8.312 1 94.56 111 SER A O 1
ATOM 861 N N . GLY A 1 112 ? 31.953 -2.91 -7.258 1 94.19 112 GLY A N 1
ATOM 862 C CA . GLY A 1 112 ? 31.234 -2.018 -8.156 1 94.19 112 GLY A CA 1
ATOM 863 C C . GLY A 1 112 ? 30.391 -2.754 -9.172 1 94.19 112 GLY A C 1
ATOM 864 O O . GLY A 1 112 ? 29.516 -2.156 -9.82 1 94.19 112 GLY A O 1
ATOM 865 N N . GLU A 1 113 ? 30.688 -4.062 -9.242 1 96.44 113 GLU A N 1
ATOM 866 C CA . GLU A 1 113 ? 29.875 -4.863 -10.148 1 96.44 113 GLU A CA 1
ATOM 867 C C . GLU A 1 113 ? 28.406 -4.875 -9.703 1 96.44 113 GLU A C 1
ATOM 869 O O . GLU A 1 113 ? 28.109 -4.949 -8.508 1 96.44 113 GLU A O 1
ATOM 874 N N . GLN A 1 114 ? 27.516 -4.812 -10.719 1 97 114 GLN A N 1
ATOM 875 C CA . GLN A 1 114 ? 26.094 -4.82 -10.438 1 97 114 GLN A CA 1
ATOM 876 C C . GLN A 1 114 ? 25.391 -5.941 -11.195 1 97 114 GLN A C 1
ATOM 878 O O . GLN A 1 114 ? 25.719 -6.223 -12.352 1 97 114 GLN A O 1
ATOM 883 N N . TYR A 1 115 ? 24.484 -6.59 -10.523 1 96.88 115 TYR A N 1
ATOM 884 C CA . TYR A 1 115 ? 23.641 -7.621 -11.125 1 96.88 115 TYR A CA 1
ATOM 885 C C . TYR A 1 115 ? 22.156 -7.32 -10.898 1 96.88 115 TYR A C 1
ATOM 887 O O . TYR A 1 115 ? 21.781 -6.855 -9.828 1 96.88 115 TYR A O 1
ATOM 895 N N . HIS A 1 116 ? 21.344 -7.609 -11.914 1 97.12 116 HIS A N 1
ATOM 896 C CA . HIS A 1 116 ? 19.906 -7.355 -11.867 1 97.12 116 HIS A CA 1
ATOM 897 C C . HIS A 1 116 ? 19.109 -8.656 -11.828 1 97.12 116 HIS A C 1
ATOM 899 O O . HIS A 1 116 ? 19.453 -9.609 -12.531 1 97.12 116 HIS A O 1
ATOM 905 N N . PHE A 1 117 ? 18.172 -8.641 -10.992 1 98.12 117 PHE A N 1
ATOM 906 C CA . PHE A 1 117 ? 17.266 -9.781 -10.859 1 98.12 117 PHE A CA 1
ATOM 907 C C . PHE A 1 117 ? 15.82 -9.32 -10.836 1 98.12 117 PHE A C 1
ATOM 909 O O . PHE A 1 117 ? 15.508 -8.25 -10.305 1 98.12 117 PHE A O 1
ATOM 916 N N . LEU A 1 118 ? 14.914 -10.141 -11.445 1 98.62 118 LEU A N 1
ATOM 917 C CA . LEU A 1 118 ? 13.477 -9.898 -11.391 1 98.62 118 LEU A CA 1
ATOM 918 C C . LEU A 1 118 ? 12.789 -10.93 -10.5 1 98.62 118 LEU A C 1
ATOM 920 O O . LEU A 1 118 ? 13.125 -12.117 -10.539 1 98.62 118 LEU A O 1
ATOM 924 N N . ALA A 1 119 ? 11.891 -10.453 -9.68 1 98.81 119 ALA A N 1
ATOM 925 C CA . ALA A 1 119 ? 11.102 -11.352 -8.844 1 98.81 119 ALA A CA 1
ATOM 926 C C . ALA A 1 119 ? 9.609 -11.125 -9.07 1 98.81 119 ALA A C 1
ATOM 928 O O . ALA A 1 119 ? 9.156 -9.992 -9.234 1 98.81 119 ALA A O 1
ATOM 929 N N . LEU A 1 120 ? 8.891 -12.242 -9.055 1 98.62 120 LEU A N 1
ATOM 930 C CA . LEU A 1 120 ? 7.438 -12.203 -9.203 1 98.62 120 LEU A CA 1
ATOM 931 C C . LEU A 1 120 ? 6.762 -12.016 -7.848 1 98.62 120 LEU A C 1
ATOM 933 O O . LEU A 1 120 ? 5.766 -11.289 -7.738 1 98.62 120 LEU A O 1
ATOM 937 N N . ASN A 1 121 ? 7.309 -12.633 -6.793 1 98.31 121 ASN A N 1
ATOM 938 C CA . ASN A 1 121 ? 6.754 -12.555 -5.445 1 98.31 121 ASN A CA 1
ATOM 939 C C . ASN A 1 121 ? 7.52 -11.555 -4.582 1 98.31 121 ASN A C 1
ATOM 941 O O . ASN A 1 121 ? 6.996 -10.492 -4.242 1 98.31 121 ASN A O 1
ATOM 945 N N . GLU A 1 122 ? 8.703 -11.891 -4.262 1 98.75 122 GLU A N 1
ATOM 946 C CA . GLU A 1 122 ? 9.438 -11.047 -3.326 1 98.75 122 GLU A CA 1
ATOM 947 C C . GLU A 1 122 ? 10.93 -11.328 -3.387 1 98.75 122 GLU A C 1
ATOM 949 O O . GLU A 1 122 ? 11.359 -12.305 -3.996 1 98.75 122 GLU A O 1
ATOM 954 N N . ALA A 1 123 ? 11.695 -10.453 -2.854 1 98.75 123 ALA A N 1
ATOM 955 C CA . ALA A 1 123 ? 13.078 -10.664 -2.436 1 98.75 123 ALA A CA 1
ATOM 956 C C . ALA A 1 123 ? 13.234 -10.43 -0.936 1 98.75 123 ALA A C 1
ATOM 958 O O . ALA A 1 123 ? 12.484 -9.664 -0.334 1 98.75 123 ALA A O 1
ATOM 959 N N . ALA A 1 124 ? 14.195 -11.141 -0.301 1 98.12 124 ALA A N 1
ATOM 960 C CA . ALA A 1 124 ? 14.453 -10.992 1.128 1 98.12 124 ALA A CA 1
ATOM 961 C C . ALA A 1 124 ? 15.945 -11.062 1.427 1 98.12 124 ALA A C 1
ATOM 963 O O . ALA A 1 124 ? 16.672 -11.812 0.779 1 98.12 124 ALA A O 1
ATOM 964 N N . ILE A 1 125 ? 16.391 -10.242 2.299 1 97.75 125 ILE A N 1
ATOM 965 C CA . ILE A 1 125 ? 17.719 -10.297 2.891 1 97.75 125 ILE A CA 1
ATOM 966 C C . ILE A 1 125 ? 17.625 -10.852 4.312 1 97.75 125 ILE A C 1
ATOM 968 O O . ILE A 1 125 ? 16.953 -10.281 5.168 1 97.75 125 ILE A O 1
ATOM 972 N N . LYS A 1 126 ? 18.328 -11.93 4.516 1 96.5 126 LYS A N 1
ATOM 973 C CA . LYS A 1 126 ? 18.234 -12.578 5.82 1 96.5 126 LYS A CA 1
ATOM 974 C C . LYS A 1 126 ? 19.609 -12.977 6.34 1 96.5 126 LYS A C 1
ATOM 976 O O . LYS A 1 126 ? 20.469 -13.422 5.57 1 96.5 126 LYS A O 1
ATOM 981 N N . GLN A 1 127 ? 19.797 -12.828 7.566 1 94.62 127 GLN A N 1
ATOM 982 C CA . GLN A 1 127 ? 20.969 -13.383 8.242 1 94.62 127 GLN A CA 1
ATOM 983 C C . GLN A 1 127 ? 20.594 -14.586 9.102 1 94.62 127 GLN A C 1
ATOM 985 O O . GLN A 1 127 ? 19.953 -14.438 10.148 1 94.62 127 GLN A O 1
ATOM 990 N N . PRO A 1 128 ? 21 -15.742 8.68 1 88.56 128 PRO A N 1
ATOM 991 C CA . PRO A 1 128 ? 20.547 -16.984 9.328 1 88.56 128 PRO A CA 1
ATOM 992 C C . PRO A 1 128 ? 21 -17.078 10.781 1 88.56 128 PRO A C 1
ATOM 994 O O . PRO A 1 128 ? 20.266 -17.578 11.633 1 88.56 128 PRO A O 1
ATOM 997 N N . VAL A 1 129 ? 22.203 -16.703 11.023 1 91 129 VAL A N 1
ATOM 998 C CA . VAL A 1 129 ? 22.75 -16.734 12.375 1 91 129 VAL A CA 1
ATOM 999 C C . VAL A 1 129 ? 23.062 -15.32 12.852 1 91 129 VAL A C 1
ATOM 1001 O O . VAL A 1 129 ? 23.734 -14.562 12.141 1 91 129 VAL A O 1
ATOM 1004 N N . GLY A 1 130 ? 22.531 -15.047 13.953 1 92.19 130 GLY A N 1
ATOM 1005 C CA . GLY A 1 130 ? 22.734 -13.703 14.469 1 92.19 130 GLY A CA 1
ATOM 1006 C C . GLY A 1 130 ? 21.734 -12.695 13.93 1 92.19 130 GLY A C 1
ATOM 1007 O O . GLY A 1 130 ? 20.656 -13.062 13.484 1 92.19 130 GLY A O 1
ATOM 1008 N N . THR A 1 131 ? 22.141 -11.383 14.086 1 93.56 131 THR A N 1
ATOM 1009 C CA . THR A 1 131 ? 21.234 -10.305 13.719 1 93.56 131 THR A CA 1
ATOM 1010 C C . THR A 1 131 ? 21.766 -9.562 12.484 1 93.56 131 THR A C 1
ATOM 1012 O O . THR A 1 131 ? 22.969 -9.32 12.367 1 93.56 131 THR A O 1
ATOM 1015 N N . LEU A 1 132 ? 20.875 -9.336 11.547 1 95.62 132 LEU A N 1
ATOM 1016 C CA . LEU A 1 132 ? 21.188 -8.461 10.422 1 95.62 132 LEU A CA 1
ATOM 1017 C C . LEU A 1 132 ? 21.094 -6.996 10.836 1 95.62 132 LEU A C 1
ATOM 1019 O O . LEU A 1 132 ? 20.078 -6.566 11.383 1 95.62 132 LEU A O 1
ATOM 1023 N N . VAL A 1 133 ? 22.125 -6.238 10.656 1 96.5 133 VAL A N 1
ATOM 1024 C CA . VAL A 1 133 ? 22.094 -4.781 10.758 1 96.5 133 VAL A CA 1
ATOM 1025 C C . VAL A 1 133 ? 22.203 -4.16 9.367 1 96.5 133 VAL A C 1
ATOM 1027 O O . VAL A 1 133 ? 23.109 -4.504 8.602 1 96.5 133 VAL A O 1
ATOM 1030 N N . ALA A 1 134 ? 21.297 -3.303 9.047 1 96.94 134 ALA A N 1
ATOM 1031 C CA . ALA A 1 134 ? 21.312 -2.684 7.719 1 96.94 134 ALA A CA 1
ATOM 1032 C C . ALA A 1 134 ? 20.75 -1.27 7.762 1 96.94 134 ALA A C 1
ATOM 1034 O O . ALA A 1 134 ? 19.781 -1.007 8.477 1 96.94 134 ALA A O 1
ATOM 1035 N N . ASP A 1 135 ? 21.391 -0.399 7.004 1 97.5 135 ASP A N 1
ATOM 1036 C CA . ASP A 1 135 ? 20.828 0.925 6.781 1 97.5 135 ASP A CA 1
ATOM 1037 C C . ASP A 1 135 ? 19.844 0.911 5.609 1 97.5 135 ASP A C 1
ATOM 1039 O O . ASP A 1 135 ? 20.156 0.384 4.539 1 97.5 135 ASP A O 1
ATOM 1043 N N . ILE A 1 136 ? 18.719 1.458 5.871 1 98.31 136 ILE A N 1
ATOM 1044 C CA . ILE A 1 136 ? 17.688 1.568 4.84 1 98.31 136 ILE A CA 1
ATOM 1045 C C . ILE A 1 136 ? 17.609 3.012 4.352 1 98.31 136 ILE A C 1
ATOM 1047 O O . ILE A 1 136 ? 17.5 3.939 5.16 1 98.31 136 ILE A O 1
ATOM 1051 N N . TYR A 1 137 ? 17.672 3.158 3.057 1 98.31 137 TYR A N 1
ATOM 1052 C CA . TYR A 1 137 ? 17.531 4.48 2.455 1 98.31 137 TYR A CA 1
ATOM 1053 C C . TYR A 1 137 ? 16.25 4.586 1.641 1 98.31 137 TYR A C 1
ATOM 1055 O O . TYR A 1 137 ? 15.922 3.684 0.868 1 98.31 137 TYR A O 1
ATOM 1063 N N . LEU A 1 138 ? 15.547 5.664 1.845 1 97.69 138 LEU A N 1
ATOM 1064 C CA . LEU A 1 138 ? 14.367 6.07 1.085 1 97.69 138 LEU A CA 1
ATOM 1065 C C . LEU A 1 138 ? 14.461 7.531 0.671 1 97.69 138 LEU A C 1
ATOM 1067 O O . LEU A 1 138 ? 14.922 8.375 1.447 1 97.69 138 LEU A O 1
ATOM 1071 N N . GLY A 1 139 ? 14.039 7.852 -0.565 1 91.38 139 GLY A N 1
ATOM 1072 C CA . GLY A 1 139 ? 14.117 9.227 -1.029 1 91.38 139 GLY A CA 1
ATOM 1073 C C . GLY A 1 139 ? 15.539 9.758 -1.057 1 91.38 139 GLY A C 1
ATOM 1074 O O . GLY A 1 139 ? 15.773 10.938 -0.764 1 91.38 139 GLY A O 1
ATOM 1075 N N . GLY A 1 140 ? 16.453 8.859 -1.148 1 92.06 140 GLY A N 1
ATOM 1076 C CA . GLY A 1 140 ? 17.844 9.242 -1.27 1 92.06 140 GLY A CA 1
ATOM 1077 C C . GLY A 1 140 ? 18.5 9.57 0.063 1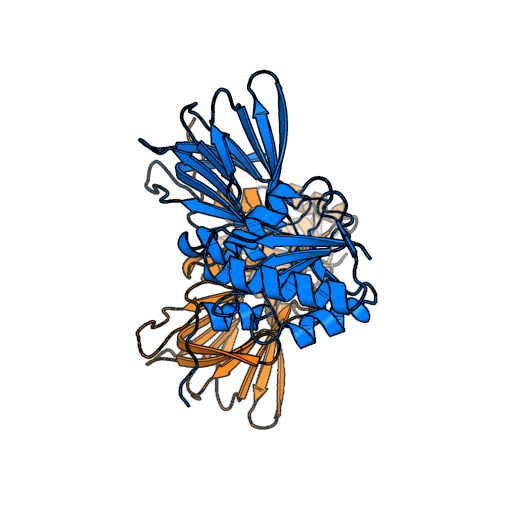 92.06 140 GLY A C 1
ATOM 1078 O O . GLY A 1 140 ? 19.656 9.992 0.111 1 92.06 140 GLY A O 1
ATOM 1079 N N . GLN A 1 141 ? 17.766 9.344 1.111 1 95.25 141 GLN A N 1
ATOM 1080 C CA . GLN A 1 141 ? 18.297 9.656 2.436 1 95.25 141 GLN A CA 1
ATOM 1081 C C . GLN A 1 141 ? 18.172 8.461 3.377 1 95.25 141 GLN A C 1
ATOM 1083 O O . GLN A 1 141 ? 17.312 7.594 3.174 1 95.25 141 GLN A O 1
ATOM 1088 N N . LEU A 1 142 ? 19 8.492 4.426 1 96.69 142 LEU A N 1
ATOM 1089 C CA . LEU A 1 142 ? 18.906 7.457 5.445 1 96.69 142 LEU A CA 1
ATOM 1090 C C . LEU A 1 142 ? 17.547 7.516 6.152 1 96.69 142 LEU A C 1
ATOM 1092 O O . LEU A 1 142 ? 17.172 8.562 6.676 1 96.69 142 LEU A O 1
ATOM 1096 N N . PHE A 1 143 ? 16.891 6.465 6.148 1 96.94 143 PHE A N 1
ATOM 1097 C CA . PHE A 1 143 ? 15.562 6.402 6.73 1 96.94 143 PHE A CA 1
ATOM 1098 C C . PHE A 1 143 ? 15.602 5.754 8.109 1 96.94 143 PHE A C 1
ATOM 1100 O O . PHE A 1 143 ? 15.18 6.355 9.102 1 96.94 143 PHE A O 1
ATOM 1107 N N . GLU A 1 144 ? 16.141 4.59 8.141 1 96.69 144 GLU A N 1
ATOM 1108 C CA . GLU A 1 144 ? 16.297 3.912 9.43 1 96.69 144 GLU A CA 1
ATOM 1109 C C . GLU A 1 144 ? 17.469 2.945 9.406 1 96.69 144 GLU A C 1
ATOM 1111 O O . GLU A 1 144 ? 17.953 2.561 8.336 1 96.69 144 GLU A O 1
ATOM 1116 N N . ARG A 1 145 ? 17.953 2.609 10.633 1 96.81 145 ARG A N 1
ATOM 1117 C CA . ARG A 1 145 ? 18.859 1.479 10.805 1 96.81 145 ARG A CA 1
ATOM 1118 C C . ARG A 1 145 ? 18.125 0.275 11.391 1 96.81 145 ARG A C 1
ATOM 1120 O O . ARG A 1 145 ? 17.688 0.312 12.539 1 96.81 145 ARG A O 1
ATOM 1127 N N . PHE A 1 146 ? 18.062 -0.71 10.57 1 96.62 146 PHE A N 1
ATOM 1128 C CA . PHE A 1 146 ? 17.344 -1.934 10.938 1 96.62 146 PHE A CA 1
ATOM 1129 C C . PHE A 1 146 ? 18.266 -2.883 11.695 1 96.62 146 PHE A C 1
ATOM 1131 O O . PHE A 1 146 ? 19.453 -3.008 11.375 1 96.62 146 PHE A O 1
ATOM 1138 N N . ARG A 1 147 ? 17.719 -3.549 12.648 1 96.19 147 ARG A N 1
ATOM 1139 C CA . ARG A 1 147 ? 18.312 -4.688 13.336 1 96.19 147 ARG A CA 1
ATOM 1140 C C . ARG A 1 147 ? 17.281 -5.801 13.539 1 96.19 147 ARG A C 1
ATOM 1142 O O . ARG A 1 147 ? 16.188 -5.562 14.047 1 96.19 147 ARG A O 1
ATOM 1149 N N . GLY A 1 148 ? 17.562 -6.965 13.094 1 96.25 148 GLY A N 1
ATOM 1150 C CA . GLY A 1 148 ? 16.656 -8.094 13.211 1 96.25 148 GLY A CA 1
ATOM 1151 C C . GLY A 1 148 ? 17.062 -9.281 12.352 1 96.25 148 GLY A C 1
ATOM 1152 O O . GLY A 1 148 ? 18.25 -9.453 12.047 1 96.25 148 GLY A O 1
ATOM 1153 N N . ASP A 1 149 ? 16.109 -10.086 12.008 1 97 149 ASP A N 1
ATOM 1154 C CA . ASP A 1 149 ? 16.406 -11.281 11.211 1 97 149 ASP A CA 1
ATOM 1155 C C . ASP A 1 149 ? 16.609 -10.922 9.742 1 97 149 ASP A C 1
ATOM 1157 O O . ASP A 1 149 ? 17.375 -11.586 9.039 1 97 149 ASP A O 1
ATOM 1161 N N . GLY A 1 150 ? 15.789 -9.93 9.234 1 97.5 150 GLY A N 1
ATOM 1162 C CA . GLY A 1 150 ? 15.93 -9.586 7.828 1 97.5 150 GLY A CA 1
ATOM 1163 C C . GLY A 1 150 ? 14.875 -8.602 7.352 1 97.5 150 GLY A C 1
ATOM 1164 O O . GLY A 1 150 ? 14.141 -8.031 8.156 1 97.5 150 GLY A O 1
ATOM 1165 N N . ILE A 1 151 ? 14.93 -8.391 6.043 1 97.88 151 ILE A N 1
ATOM 1166 C CA . ILE A 1 151 ? 14.008 -7.508 5.336 1 97.88 151 ILE A CA 1
ATOM 1167 C C . ILE A 1 151 ? 13.445 -8.219 4.109 1 97.88 151 ILE A C 1
ATOM 1169 O O . ILE A 1 151 ? 14.172 -8.922 3.404 1 97.88 151 ILE A O 1
ATOM 1173 N N . ALA A 1 152 ? 12.188 -8.031 3.932 1 98.75 152 ALA A N 1
ATOM 1174 C CA . ALA A 1 152 ? 11.562 -8.57 2.725 1 98.75 152 ALA A CA 1
ATOM 1175 C C . ALA A 1 152 ? 10.938 -7.449 1.894 1 98.75 152 ALA A C 1
ATOM 1177 O O . ALA A 1 152 ? 10.359 -6.512 2.441 1 98.75 152 ALA A O 1
ATOM 1178 N N . VAL A 1 153 ? 11.062 -7.504 0.607 1 98.94 153 VAL A N 1
ATOM 1179 C CA . VAL A 1 153 ? 10.43 -6.582 -0.33 1 98.94 153 VAL A CA 1
ATOM 1180 C C . VAL A 1 153 ? 9.562 -7.359 -1.319 1 98.94 153 VAL A C 1
ATOM 1182 O O . VAL A 1 153 ? 10.062 -8.234 -2.035 1 98.94 153 VAL A O 1
ATOM 1185 N N . ALA A 1 154 ? 8.305 -7 -1.369 1 98.94 154 ALA A N 1
ATOM 1186 C CA . ALA A 1 154 ? 7.375 -7.836 -2.123 1 98.94 154 ALA A CA 1
ATOM 1187 C C . ALA A 1 154 ? 6.645 -7.023 -3.186 1 98.94 154 ALA A C 1
ATOM 1189 O O . ALA A 1 154 ? 6.465 -5.812 -3.033 1 98.94 154 ALA A O 1
ATOM 1190 N N . THR A 1 155 ? 6.281 -7.695 -4.254 1 98.88 155 THR A N 1
ATOM 1191 C CA . THR A 1 155 ? 5.355 -7.16 -5.246 1 98.88 155 THR A CA 1
ATOM 1192 C C . THR A 1 155 ? 3.92 -7.207 -4.727 1 98.88 155 THR A C 1
ATOM 1194 O O . THR A 1 155 ? 3.656 -7.777 -3.666 1 98.88 155 THR A O 1
ATOM 1197 N N . PRO A 1 156 ? 2.953 -6.609 -5.457 1 98.69 156 PRO A N 1
ATOM 1198 C CA . PRO A 1 156 ? 1.56 -6.699 -5.016 1 98.69 156 PRO A CA 1
ATOM 1199 C C . PRO A 1 156 ? 1.054 -8.141 -4.945 1 98.69 156 PRO A C 1
ATOM 1201 O O . PRO A 1 156 ? 0.45 -8.539 -3.947 1 98.69 156 PRO A O 1
ATOM 1204 N N . THR A 1 157 ? 1.32 -8.914 -5.922 1 97 157 THR A N 1
ATOM 1205 C CA . THR A 1 157 ? 0.858 -10.297 -5.867 1 97 157 THR A CA 1
ATOM 1206 C C . THR A 1 157 ? 1.61 -11.078 -4.789 1 97 157 THR A C 1
ATOM 1208 O O . THR A 1 157 ? 1.015 -11.875 -4.059 1 97 157 THR A O 1
ATOM 1211 N N . GLY A 1 158 ? 2.914 -10.75 -4.633 1 98.25 158 GLY A N 1
ATOM 1212 C CA . GLY A 1 158 ? 3.709 -11.375 -3.588 1 98.25 158 GLY A CA 1
ATOM 1213 C C . GLY A 1 158 ? 3.303 -10.945 -2.191 1 98.25 158 GLY A C 1
ATOM 1214 O O . GLY A 1 158 ? 3.709 -11.562 -1.203 1 98.25 158 GLY A O 1
ATOM 1215 N N . SER A 1 159 ? 2.514 -9.914 -2.064 1 98.62 159 SER A N 1
ATOM 1216 C CA . SER A 1 159 ? 2.086 -9.414 -0.763 1 98.62 159 SER A CA 1
ATOM 1217 C C . SER A 1 159 ? 1.246 -10.445 -0.02 1 98.62 159 SER A C 1
ATOM 1219 O O . SER A 1 159 ? 1.059 -10.344 1.194 1 98.62 159 SER A O 1
ATOM 1221 N N . THR A 1 160 ? 0.732 -11.5 -0.676 1 97.5 160 THR A N 1
ATOM 1222 C CA . THR A 1 160 ? -0.118 -12.523 -0.083 1 97.5 160 THR A CA 1
ATOM 1223 C C . THR A 1 160 ? 0.719 -13.703 0.41 1 97.5 160 THR A C 1
ATOM 1225 O O . THR A 1 160 ? 0.186 -14.648 0.996 1 97.5 160 THR A O 1
ATOM 1228 N N . ALA A 1 161 ? 1.997 -13.648 0.214 1 96.81 161 ALA A N 1
ATOM 1229 C CA . ALA A 1 161 ? 2.875 -14.758 0.572 1 96.81 161 ALA A CA 1
ATOM 1230 C C . ALA A 1 161 ? 3.689 -14.438 1.821 1 96.81 161 ALA A C 1
ATOM 1232 O O . ALA A 1 161 ? 3.127 -14.164 2.885 1 96.81 161 ALA A O 1
ATOM 1233 N N . TYR A 1 162 ? 5.086 -14.406 1.669 1 97 162 TYR A N 1
ATOM 1234 C CA . TYR A 1 162 ? 5.98 -14.172 2.799 1 97 162 TYR A CA 1
ATOM 1235 C C . TYR A 1 162 ? 5.699 -12.828 3.449 1 97 162 TYR A C 1
ATOM 1237 O O . TYR A 1 162 ? 5.801 -12.688 4.672 1 97 162 TYR A O 1
ATOM 1245 N N . ASN A 1 163 ? 5.348 -11.867 2.646 1 97.75 163 ASN A N 1
ATOM 1246 C CA . ASN A 1 163 ? 5.031 -10.531 3.141 1 97.75 163 ASN A CA 1
ATOM 1247 C C . ASN A 1 163 ? 3.881 -10.562 4.141 1 97.75 163 ASN A C 1
ATOM 1249 O O . ASN A 1 163 ? 3.945 -9.914 5.188 1 97.75 163 ASN A O 1
ATOM 1253 N N . LYS A 1 164 ? 2.842 -11.25 3.773 1 97.38 164 LYS A N 1
ATOM 1254 C CA . LYS A 1 164 ? 1.684 -11.328 4.66 1 97.38 164 LYS A CA 1
ATOM 1255 C C . LYS A 1 164 ? 2.062 -11.945 6.004 1 97.38 164 LYS A C 1
ATOM 1257 O O . LYS A 1 164 ? 1.605 -11.492 7.051 1 97.38 164 LYS A O 1
ATOM 1262 N N . ALA A 1 165 ? 2.889 -12.945 5.965 1 95.88 165 ALA A N 1
ATOM 1263 C CA . ALA A 1 165 ? 3.34 -13.641 7.172 1 95.88 165 ALA A CA 1
ATOM 1264 C C . ALA A 1 165 ? 4.145 -12.703 8.07 1 95.88 165 ALA A C 1
ATOM 1266 O O . ALA A 1 165 ? 4.18 -12.883 9.289 1 95.88 165 ALA A O 1
ATOM 1267 N N . ASN A 1 166 ? 4.738 -11.719 7.473 1 96.06 166 ASN A N 1
ATOM 1268 C CA . ASN A 1 166 ? 5.559 -10.758 8.211 1 96.06 166 ASN A CA 1
ATOM 1269 C C . ASN A 1 166 ? 4.742 -9.547 8.656 1 96.06 166 ASN A C 1
ATOM 1271 O O . ASN A 1 166 ? 5.305 -8.547 9.094 1 96.06 166 ASN A O 1
ATOM 1275 N N . GLY A 1 167 ? 3.469 -9.594 8.422 1 96.12 167 GLY A N 1
ATOM 1276 C CA . GLY A 1 167 ? 2.611 -8.516 8.898 1 96.12 167 GLY A CA 1
ATOM 1277 C C . GLY A 1 167 ? 2.391 -7.434 7.859 1 96.12 167 GLY A C 1
ATOM 1278 O O . GLY A 1 167 ? 1.918 -6.34 8.188 1 96.12 167 GLY A O 1
ATOM 1279 N N . GLY A 1 168 ? 2.756 -7.695 6.637 1 98.19 168 GLY A N 1
ATOM 1280 C CA . GLY A 1 168 ? 2.561 -6.723 5.578 1 98.19 168 GLY A CA 1
ATOM 1281 C C . GLY A 1 168 ? 1.118 -6.617 5.121 1 98.19 168 GLY A C 1
ATOM 1282 O O . GLY A 1 168 ? 0.291 -7.465 5.461 1 98.19 168 GLY A O 1
ATOM 1283 N N . ALA A 1 169 ? 0.856 -5.602 4.375 1 98.81 169 ALA A N 1
ATOM 1284 C CA . ALA A 1 169 ? -0.461 -5.391 3.777 1 98.81 169 ALA A CA 1
ATOM 1285 C C . ALA A 1 169 ? -0.61 -6.191 2.484 1 98.81 169 ALA A C 1
ATOM 1287 O O . ALA A 1 169 ? 0.382 -6.504 1.822 1 98.81 169 ALA A O 1
ATOM 1288 N N . VAL A 1 170 ? -1.84 -6.551 2.201 1 98.75 170 VAL A N 1
ATOM 1289 C CA . VAL A 1 170 ? -2.143 -7.152 0.908 1 98.75 170 VAL A CA 1
ATOM 1290 C C . VAL A 1 170 ? -2.434 -6.059 -0.116 1 98.75 170 VAL A C 1
ATOM 1292 O O . VAL A 1 170 ? -3.311 -5.219 0.096 1 98.75 170 VAL A O 1
ATOM 1295 N N . LEU A 1 171 ? -1.715 -6.059 -1.256 1 98.81 171 LEU A N 1
ATOM 1296 C CA . LEU A 1 171 ? -1.811 -5.012 -2.266 1 98.81 171 LEU A CA 1
ATOM 1297 C C . LEU A 1 171 ? -2.52 -5.523 -3.516 1 98.81 171 LEU A C 1
ATOM 1299 O O . LEU A 1 171 ? -2.174 -6.586 -4.039 1 98.81 171 LEU A O 1
ATOM 1303 N N . HIS A 1 172 ? -3.479 -4.742 -3.977 1 98.5 172 HIS A N 1
ATOM 1304 C CA . HIS A 1 172 ? -4.062 -5.043 -5.277 1 98.5 172 HIS A CA 1
ATOM 1305 C C . HIS A 1 172 ? -3.014 -4.977 -6.383 1 98.5 172 HIS A C 1
ATOM 1307 O O . HIS A 1 172 ? -2.186 -4.062 -6.402 1 98.5 172 HIS A O 1
ATOM 1313 N N . PRO A 1 173 ? -3.062 -5.898 -7.332 1 97.25 173 PRO A N 1
ATOM 1314 C CA . PRO A 1 173 ? -1.994 -5.992 -8.336 1 97.25 173 PRO A CA 1
ATOM 1315 C C . PRO A 1 173 ? -1.999 -4.82 -9.312 1 97.25 173 PRO A C 1
ATOM 1317 O O . PRO A 1 173 ? -1.039 -4.637 -10.062 1 97.25 173 PRO A O 1
ATOM 1320 N N . LYS A 1 174 ? -3.041 -4.043 -9.32 1 96.81 174 LYS A N 1
ATOM 1321 C CA . LYS A 1 174 ? -3.09 -2.861 -10.172 1 96.81 174 LYS A CA 1
ATOM 1322 C C . LYS A 1 174 ? -2.18 -1.758 -9.641 1 96.81 174 LYS A C 1
ATOM 1324 O O . LYS A 1 174 ? -1.896 -0.786 -10.344 1 96.81 174 LYS A O 1
ATOM 1329 N N . LEU A 1 175 ? -1.776 -1.871 -8.438 1 98.31 175 LEU A N 1
ATOM 1330 C CA . LEU A 1 175 ? -0.859 -0.893 -7.867 1 98.31 175 LEU A CA 1
ATOM 1331 C C . LEU A 1 175 ? 0.568 -1.139 -8.344 1 98.31 175 LEU A C 1
ATOM 1333 O O . LEU A 1 175 ? 1.133 -2.207 -8.102 1 98.31 175 LEU A O 1
ATOM 1337 N N . SER A 1 176 ? 1.122 -0.166 -9.055 1 98.38 176 SER A N 1
ATOM 1338 C CA . SER A 1 176 ? 2.543 -0.221 -9.383 1 98.38 176 SER A CA 1
ATOM 1339 C C . SER A 1 176 ? 3.404 0.211 -8.203 1 98.38 176 SER A C 1
ATOM 1341 O O . SER A 1 176 ? 3.863 1.354 -8.148 1 98.38 176 SER A O 1
ATOM 1343 N N . ALA A 1 177 ? 3.609 -0.715 -7.32 1 98.88 177 ALA A N 1
ATOM 1344 C CA . ALA A 1 177 ? 4.273 -0.426 -6.055 1 98.88 177 ALA A CA 1
ATOM 1345 C C . ALA A 1 177 ? 4.992 -1.661 -5.516 1 98.88 177 ALA A C 1
ATOM 1347 O O . ALA A 1 177 ? 4.766 -2.775 -5.996 1 98.88 177 ALA A O 1
ATOM 1348 N N . ILE A 1 178 ? 5.906 -1.437 -4.629 1 98.94 178 ILE A N 1
ATOM 1349 C CA . ILE A 1 178 ? 6.516 -2.51 -3.848 1 98.94 178 ILE A CA 1
ATOM 1350 C C . ILE A 1 178 ? 6.391 -2.201 -2.357 1 98.94 178 ILE A C 1
ATOM 1352 O O . ILE A 1 178 ? 6.152 -1.054 -1.973 1 98.94 178 ILE A O 1
ATOM 1356 N N . GLN A 1 179 ? 6.457 -3.248 -1.588 1 98.94 179 GLN A N 1
ATOM 1357 C CA . GLN A 1 179 ? 6.281 -3.131 -0.144 1 98.94 179 GLN A CA 1
ATOM 1358 C C . GLN A 1 179 ? 7.453 -3.766 0.604 1 98.94 179 GLN A C 1
ATOM 1360 O O . GLN A 1 179 ? 7.867 -4.883 0.286 1 98.94 179 GLN A O 1
ATOM 1365 N N . MET A 1 180 ? 7.988 -3.018 1.576 1 98.88 180 MET A N 1
ATOM 1366 C CA . MET A 1 180 ? 9.023 -3.561 2.451 1 98.88 180 MET A CA 1
ATOM 1367 C C . MET A 1 180 ? 8.445 -3.912 3.82 1 98.88 180 MET A C 1
ATOM 1369 O O . MET A 1 180 ? 7.707 -3.119 4.41 1 98.88 180 MET A O 1
ATOM 1373 N N . SER A 1 181 ? 8.688 -5.031 4.32 1 98.5 181 SER A N 1
ATOM 1374 C CA . SER A 1 181 ? 8.359 -5.449 5.68 1 98.5 181 SER A CA 1
ATOM 1375 C C . SER A 1 181 ? 9.602 -5.922 6.426 1 98.5 181 SER A C 1
ATOM 1377 O O . SER A 1 181 ? 10.539 -6.449 5.82 1 98.5 181 SER A O 1
ATOM 1379 N N . GLU A 1 182 ? 9.617 -5.703 7.684 1 97.81 182 GLU A N 1
ATOM 1380 C CA . GLU A 1 182 ? 10.703 -6.145 8.555 1 97.81 182 GLU A CA 1
ATOM 1381 C C . GLU A 1 182 ? 10.453 -7.551 9.078 1 97.81 182 GLU A C 1
ATOM 1383 O O . GLU A 1 182 ? 9.32 -7.898 9.422 1 97.81 182 GLU A O 1
ATOM 1388 N N . ILE A 1 183 ? 11.492 -8.305 9.094 1 97.56 183 ILE A N 1
ATOM 1389 C CA . ILE A 1 183 ? 11.398 -9.648 9.656 1 97.56 183 ILE A CA 1
ATOM 1390 C C . ILE A 1 183 ? 11.984 -9.656 11.062 1 97.56 183 ILE A C 1
ATOM 1392 O O . ILE A 1 183 ? 13.203 -9.555 11.234 1 97.56 183 ILE A O 1
ATOM 1396 N N . ALA A 1 184 ? 11.156 -9.758 12.078 1 95.94 184 ALA A N 1
ATOM 1397 C CA . ALA A 1 184 ? 11.523 -9.836 13.492 1 95.94 184 ALA A CA 1
ATOM 1398 C C . ALA A 1 184 ? 12.469 -8.695 13.867 1 95.94 184 ALA A C 1
ATOM 1400 O O . ALA A 1 184 ? 13.555 -8.938 14.406 1 95.94 184 ALA A O 1
ATOM 1401 N N . SER A 1 185 ? 12.016 -7.523 13.664 1 94.75 185 SER A N 1
ATOM 1402 C CA . SER A 1 185 ? 12.812 -6.348 13.977 1 94.75 185 SER A CA 1
ATOM 1403 C C . SER A 1 185 ? 12.945 -6.148 15.484 1 94.75 185 SER A C 1
ATOM 1405 O O . SER A 1 185 ? 12.008 -6.426 16.234 1 94.75 185 SER A O 1
ATOM 1407 N N . ILE A 1 186 ? 14.031 -5.738 15.875 1 92.19 186 ILE A N 1
ATOM 1408 C CA . ILE A 1 186 ? 14.273 -5.375 17.266 1 92.19 186 ILE A CA 1
ATOM 1409 C C . ILE A 1 186 ? 14 -3.887 17.469 1 92.19 186 ILE A C 1
ATOM 1411 O O . ILE A 1 186 ? 14.641 -3.039 16.844 1 92.19 186 ILE A O 1
ATOM 1415 N N . ASN A 1 187 ? 13.047 -3.578 18.281 1 90.69 187 ASN A N 1
ATOM 1416 C CA . ASN A 1 187 ? 12.672 -2.197 18.562 1 90.69 187 ASN A CA 1
ATOM 1417 C C . ASN A 1 187 ? 12.734 -1.904 20.062 1 90.69 187 ASN A C 1
ATOM 1419 O O . ASN A 1 187 ? 11.961 -2.471 20.844 1 90.69 187 ASN A O 1
ATOM 1423 N N . ASN A 1 188 ? 13.664 -1.063 20.391 1 89.69 188 ASN A N 1
ATOM 1424 C CA . ASN A 1 188 ? 13.789 -0.601 21.781 1 89.69 188 ASN A CA 1
ATOM 1425 C C . ASN A 1 188 ? 14.281 0.842 21.844 1 89.69 188 ASN A C 1
ATOM 1427 O O . ASN A 1 188 ? 14.203 1.574 20.844 1 89.69 188 ASN A O 1
ATOM 1431 N N . ARG A 1 189 ? 14.688 1.254 22.953 1 85.94 189 ARG A N 1
ATOM 1432 C CA . ARG A 1 189 ? 15.055 2.65 23.172 1 85.94 189 ARG A CA 1
ATOM 1433 C C . ARG A 1 189 ? 16.281 3.025 22.344 1 85.94 189 ARG A C 1
ATOM 1435 O O . ARG A 1 189 ? 16.422 4.176 21.906 1 85.94 189 ARG A O 1
ATOM 1442 N N . VAL A 1 190 ? 17.078 2.061 22.094 1 80.81 190 VAL A N 1
ATOM 1443 C CA . VAL A 1 190 ? 18.344 2.324 21.438 1 80.81 190 VAL A CA 1
ATOM 1444 C C . VAL A 1 190 ? 18.203 2.082 19.938 1 80.81 190 VAL A C 1
ATOM 1446 O O . VAL A 1 190 ? 18.75 2.842 19.125 1 80.81 190 VAL A O 1
ATOM 1449 N N . PHE A 1 191 ? 17.469 1.067 19.609 1 83.19 191 PHE A N 1
ATOM 1450 C CA . PHE A 1 191 ? 17.234 0.702 18.219 1 83.19 191 PHE A CA 1
ATOM 1451 C C . PHE A 1 191 ? 15.766 0.88 17.844 1 83.19 191 PHE A C 1
ATOM 1453 O O . PHE A 1 191 ? 14.898 0.173 18.375 1 83.19 191 PHE A O 1
ATOM 1460 N N . ARG A 1 192 ? 15.57 1.876 16.922 1 90.5 192 ARG A N 1
ATOM 1461 C CA . ARG A 1 192 ? 14.188 2.164 16.562 1 90.5 192 ARG A CA 1
ATOM 1462 C C . ARG A 1 192 ? 13.984 2.09 15.047 1 90.5 192 ARG A C 1
ATOM 1464 O O . ARG A 1 192 ? 14.742 2.697 14.281 1 90.5 192 ARG A 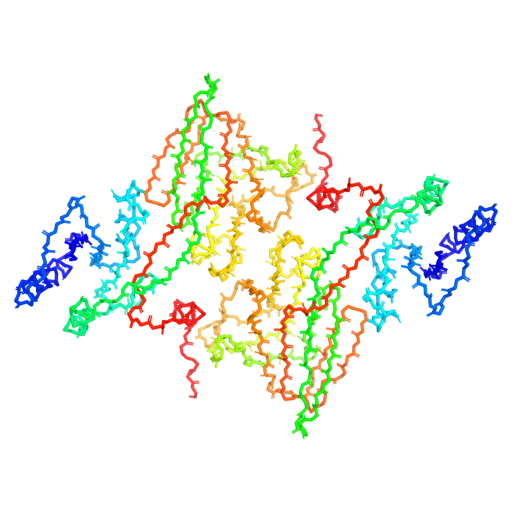O 1
ATOM 1471 N N . THR A 1 193 ? 13.141 1.272 14.68 1 94.12 193 THR A N 1
ATOM 1472 C CA . THR A 1 193 ? 12.688 1.222 13.297 1 94.12 193 THR A CA 1
ATOM 1473 C C . THR A 1 193 ? 11.227 1.647 13.188 1 94.12 193 THR A C 1
ATOM 1475 O O . THR A 1 193 ? 10.562 1.868 14.203 1 94.12 193 THR A O 1
ATOM 1478 N N . LEU A 1 194 ? 10.742 1.846 12.039 1 95.31 194 LEU A N 1
ATOM 1479 C CA . LEU A 1 194 ? 9.367 2.273 11.812 1 95.31 194 LEU A CA 1
ATOM 1480 C C . LEU A 1 194 ? 8.383 1.288 12.43 1 95.31 194 LEU A C 1
ATOM 1482 O O . LEU A 1 194 ? 7.355 1.693 12.992 1 95.31 194 LEU A O 1
ATOM 1486 N N . GLY A 1 195 ? 8.711 0.009 12.266 1 94.62 195 GLY A N 1
ATOM 1487 C CA . GLY A 1 195 ? 7.871 -1.013 12.867 1 94.62 195 GLY A CA 1
ATOM 1488 C C . GLY A 1 195 ? 6.613 -1.294 12.062 1 94.62 195 GLY A C 1
ATOM 1489 O O . GLY A 1 195 ? 5.754 -2.064 12.492 1 94.62 195 GLY A O 1
ATOM 1490 N N . SER A 1 196 ? 6.387 -0.682 10.977 1 96.94 196 SER A N 1
ATOM 1491 C CA . SER A 1 196 ? 5.305 -0.909 10.023 1 96.94 196 SER A CA 1
ATOM 1492 C C . SER A 1 196 ? 5.848 -1.214 8.633 1 96.94 196 SER A C 1
ATOM 1494 O O . SER A 1 196 ? 6.922 -0.737 8.258 1 96.94 196 SER A O 1
ATOM 1496 N N . PRO A 1 197 ? 5.051 -2.055 7.902 1 98.44 197 PRO A N 1
ATOM 1497 C CA . PRO A 1 197 ? 5.426 -2.121 6.488 1 98.44 197 PRO A CA 1
ATOM 1498 C C . PRO A 1 197 ? 5.336 -0.765 5.789 1 98.44 197 PRO A C 1
ATOM 1500 O O . PRO A 1 197 ? 4.617 0.126 6.254 1 98.44 197 PRO A O 1
ATOM 1503 N N . LEU A 1 198 ? 6.09 -0.636 4.773 1 98.62 198 LEU A N 1
ATOM 1504 C CA . LEU A 1 198 ? 5.973 0.585 3.982 1 98.62 198 LEU A CA 1
ATOM 1505 C C . LEU A 1 198 ? 5.809 0.261 2.5 1 98.62 198 LEU A C 1
ATOM 1507 O O . LEU A 1 198 ? 6.359 -0.73 2.014 1 98.62 198 LEU A O 1
ATOM 1511 N N . VAL A 1 199 ? 5.027 1.026 1.75 1 98.88 199 VAL A N 1
ATOM 1512 C CA . VAL A 1 199 ? 4.707 0.821 0.341 1 98.88 199 VAL A CA 1
ATOM 1513 C C . VAL A 1 199 ? 5.254 1.983 -0.487 1 98.88 199 VAL A C 1
ATOM 1515 O O . VAL A 1 199 ? 4.941 3.146 -0.215 1 98.88 199 VAL A O 1
ATOM 1518 N N . VAL A 1 200 ? 6.07 1.638 -1.478 1 98.5 200 VAL A N 1
ATOM 1519 C CA . VAL A 1 200 ? 6.727 2.627 -2.324 1 98.5 200 VAL A CA 1
ATOM 1520 C C . VAL A 1 200 ? 6.23 2.484 -3.764 1 98.5 200 VAL A C 1
ATOM 1522 O O . VAL A 1 200 ? 6.133 1.372 -4.285 1 98.5 200 VAL A O 1
ATOM 1525 N N . PRO A 1 201 ? 5.941 3.662 -4.406 1 98.44 201 PRO A N 1
ATOM 1526 C CA . PRO A 1 201 ? 5.434 3.619 -5.781 1 98.44 201 PRO A CA 1
ATOM 1527 C C . PRO A 1 201 ? 6.539 3.416 -6.812 1 98.44 201 PRO A C 1
ATOM 1529 O O . PRO A 1 201 ? 7.723 3.566 -6.492 1 98.44 201 PRO A O 1
ATOM 1532 N N . LYS A 1 202 ? 6.055 3.055 -8.016 1 98.62 202 LYS A N 1
ATOM 1533 C CA . LYS A 1 202 ? 6.973 3.088 -9.148 1 98.62 202 LYS A CA 1
ATOM 1534 C C . LYS A 1 202 ? 7.668 4.441 -9.25 1 98.62 202 LYS A C 1
ATOM 1536 O O . LYS A 1 202 ? 7.035 5.488 -9.086 1 98.62 202 LYS A O 1
ATOM 1541 N N . GLY A 1 203 ? 8.984 4.379 -9.539 1 97.56 203 GLY A N 1
ATOM 1542 C CA . GLY A 1 203 ? 9.758 5.605 -9.625 1 97.56 203 GLY A CA 1
ATOM 1543 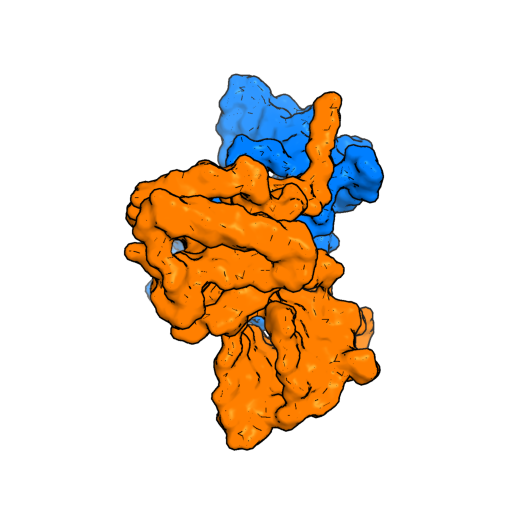C C . GLY A 1 203 ? 10.609 5.859 -8.391 1 97.56 203 GLY A C 1
ATOM 1544 O O . GLY A 1 203 ? 11.531 6.676 -8.43 1 97.56 203 GLY A O 1
ATOM 1545 N N . GLU A 1 204 ? 10.258 5.211 -7.289 1 97.31 204 GLU A N 1
ATOM 1546 C CA . GLU A 1 204 ? 11.047 5.285 -6.062 1 97.31 204 GLU A CA 1
ATOM 1547 C C . GLU A 1 204 ? 11.789 3.979 -5.805 1 97.31 204 GLU A C 1
ATOM 1549 O O . GLU A 1 204 ? 11.406 2.928 -6.32 1 97.31 204 GLU A O 1
ATOM 1554 N N . GLU A 1 205 ? 12.852 4.113 -4.949 1 97.94 205 GLU A N 1
ATOM 1555 C CA . GLU A 1 205 ? 13.656 2.932 -4.664 1 97.94 205 GLU A CA 1
ATOM 1556 C C . GLU A 1 205 ? 13.852 2.744 -3.164 1 97.94 205 GLU A C 1
ATOM 1558 O O . GLU A 1 205 ? 13.883 3.721 -2.412 1 97.94 205 GLU A O 1
ATOM 1563 N N . ILE A 1 206 ? 13.961 1.511 -2.773 1 98.88 206 ILE A N 1
ATOM 1564 C CA . ILE A 1 206 ? 14.422 1.121 -1.444 1 98.88 206 ILE A CA 1
ATOM 1565 C C . ILE A 1 206 ? 15.859 0.625 -1.517 1 98.88 206 ILE A C 1
ATOM 1567 O O . ILE A 1 206 ? 16.172 -0.315 -2.256 1 98.88 206 ILE A O 1
ATOM 1571 N N . ILE A 1 207 ? 16.703 1.252 -0.812 1 98.88 207 ILE A N 1
ATOM 1572 C CA . ILE A 1 207 ? 18.094 0.824 -0.793 1 98.88 207 ILE A CA 1
ATOM 1573 C C . ILE A 1 207 ? 18.438 0.242 0.577 1 98.88 207 ILE A C 1
ATOM 1575 O O . ILE A 1 207 ? 18.188 0.872 1.606 1 98.88 207 ILE A O 1
ATOM 1579 N N . VAL A 1 208 ? 18.969 -0.919 0.587 1 98.56 208 VAL A N 1
ATOM 1580 C CA . VAL A 1 208 ? 19.391 -1.601 1.808 1 98.56 208 VAL A CA 1
ATOM 1581 C C . VAL A 1 208 ? 20.906 -1.777 1.809 1 98.56 208 VAL A C 1
ATOM 1583 O O . VAL A 1 208 ? 21.469 -2.346 0.873 1 98.56 208 VAL A O 1
ATOM 1586 N N . LYS A 1 209 ? 21.562 -1.284 2.797 1 98.06 209 LYS A N 1
ATOM 1587 C CA . LYS A 1 209 ? 23 -1.434 2.955 1 98.06 209 LYS A CA 1
ATOM 1588 C C . LYS A 1 209 ? 23.344 -2.25 4.199 1 98.06 209 LYS A C 1
ATOM 1590 O O . LYS A 1 209 ? 23.438 -1.702 5.301 1 98.06 209 LYS A O 1
ATOM 1595 N N . PRO A 1 210 ? 23.578 -3.535 3.973 1 97.06 210 PRO A N 1
ATOM 1596 C CA . PRO A 1 210 ? 23.938 -4.367 5.121 1 97.06 210 PRO A CA 1
ATOM 1597 C C . PRO A 1 210 ? 25.297 -4.012 5.707 1 97.06 210 PRO A C 1
ATOM 1599 O O . PRO A 1 210 ? 26.203 -3.615 4.973 1 97.06 210 PRO A O 1
ATOM 1602 N N . LYS A 1 211 ? 25.453 -4.207 7 1 94.62 211 LYS A N 1
ATOM 1603 C CA . LYS A 1 211 ? 26.703 -3.908 7.68 1 94.62 211 LYS A CA 1
ATOM 1604 C C . LYS A 1 211 ? 27.562 -5.164 7.832 1 94.62 211 LYS A C 1
ATOM 1606 O O . LYS A 1 211 ? 28.688 -5.098 8.32 1 94.62 211 LYS A O 1
ATOM 1611 N N . SER A 1 212 ? 27.016 -6.273 7.461 1 89 212 SER A N 1
ATOM 1612 C CA . SER A 1 212 ? 27.781 -7.523 7.516 1 89 212 SER A CA 1
ATOM 1613 C C . SER A 1 212 ? 27.875 -8.172 6.141 1 89 212 SER A C 1
ATOM 1615 O O . SER A 1 212 ? 27.266 -7.695 5.18 1 89 212 SER A O 1
ATOM 1617 N N . ASN A 1 213 ? 28.703 -9.227 6.145 1 86.94 213 ASN A N 1
ATOM 1618 C CA . ASN A 1 213 ? 28.891 -9.945 4.887 1 86.94 213 ASN A CA 1
ATOM 1619 C C . ASN A 1 213 ? 28.422 -11.391 4.988 1 86.94 213 ASN A C 1
ATOM 1621 O O . ASN A 1 213 ? 28.859 -12.25 4.223 1 86.94 213 ASN A O 1
ATOM 1625 N N . HIS A 1 214 ? 27.609 -11.633 5.953 1 88.94 214 HIS A N 1
ATOM 1626 C CA . HIS A 1 214 ? 27.203 -13.023 6.164 1 88.94 214 HIS A CA 1
ATOM 1627 C C . HIS A 1 214 ? 25.688 -13.164 6.094 1 88.94 214 HIS A C 1
ATOM 1629 O O . HIS A 1 214 ? 25.078 -13.742 6.992 1 88.94 214 HIS A O 1
ATOM 1635 N N . PHE A 1 215 ? 25.125 -12.609 5.066 1 94.81 215 PHE A N 1
ATOM 1636 C CA . PHE A 1 215 ? 23.688 -12.742 4.91 1 94.81 215 PHE A CA 1
ATOM 1637 C C . PHE A 1 215 ? 23.344 -13.453 3.605 1 94.81 215 PHE A C 1
ATOM 1639 O O . PHE A 1 215 ? 24.234 -13.789 2.828 1 94.81 215 PHE A O 1
ATOM 1646 N N . LEU A 1 216 ? 22.109 -13.828 3.529 1 96.38 216 LEU A N 1
ATOM 1647 C CA . LEU A 1 216 ? 21.562 -14.484 2.342 1 96.38 216 LEU A CA 1
ATOM 1648 C C . LEU A 1 216 ? 20.547 -13.594 1.652 1 96.38 216 LEU A C 1
ATOM 1650 O O . LEU A 1 216 ? 19.734 -12.945 2.318 1 96.38 216 LEU A O 1
ATOM 1654 N N . VAL A 1 217 ? 20.641 -13.555 0.383 1 97.38 217 VAL A N 1
ATOM 1655 C CA . VAL A 1 217 ? 19.625 -12.898 -0.426 1 97.38 217 VAL A CA 1
ATOM 1656 C C . VAL A 1 217 ? 18.781 -13.945 -1.146 1 97.38 217 VAL A C 1
ATOM 1658 O O . VAL A 1 217 ? 19.312 -14.781 -1.88 1 97.38 217 VAL A O 1
ATOM 1661 N N . MET A 1 218 ? 17.547 -13.867 -0.835 1 97.5 218 MET A N 1
ATOM 1662 C CA . MET A 1 218 ? 16.609 -14.773 -1.495 1 97.5 218 MET A CA 1
ATOM 1663 C C . MET A 1 218 ? 15.648 -14 -2.389 1 97.5 218 MET A C 1
ATOM 1665 O O . MET A 1 218 ? 15.273 -12.867 -2.076 1 97.5 218 MET A O 1
ATOM 1669 N N . TYR A 1 219 ? 15.273 -14.586 -3.508 1 98.06 219 TYR A N 1
ATOM 1670 C CA . TYR A 1 219 ? 14.219 -14.023 -4.344 1 98.06 219 TYR A CA 1
ATOM 1671 C C . TYR A 1 219 ? 13.438 -15.125 -5.055 1 98.06 219 TYR A C 1
ATOM 1673 O O . TYR A 1 219 ? 14.023 -15.984 -5.715 1 98.06 219 TYR A O 1
ATOM 1681 N N . ASP A 1 220 ? 12.164 -15.016 -4.871 1 97 220 ASP A N 1
ATOM 1682 C CA . ASP A 1 220 ? 11.281 -16.109 -5.273 1 97 220 ASP A CA 1
ATOM 1683 C C . ASP A 1 220 ? 11.852 -17.453 -4.852 1 97 220 ASP A C 1
ATOM 1685 O O . ASP A 1 220 ? 12.016 -17.719 -3.66 1 97 220 ASP A O 1
ATOM 1689 N N . GLN A 1 221 ? 12.242 -18.297 -5.703 1 94.06 221 GLN A N 1
ATOM 1690 C CA . GLN A 1 221 ? 12.742 -19.609 -5.34 1 94.06 221 GLN A CA 1
ATOM 1691 C C . GLN A 1 221 ? 14.25 -19.703 -5.531 1 94.06 221 GLN A C 1
ATOM 1693 O O . GLN A 1 221 ? 14.812 -20.797 -5.547 1 94.06 221 GLN A O 1
ATOM 1698 N N . SER A 1 222 ? 14.883 -18.562 -5.598 1 95.19 222 SER A N 1
ATOM 1699 C CA . SER A 1 222 ? 16.312 -18.516 -5.832 1 95.19 222 SER A CA 1
ATOM 1700 C C . SER A 1 222 ? 17.047 -17.891 -4.652 1 95.19 222 SER A C 1
ATOM 1702 O O . SER A 1 222 ? 16.422 -17.312 -3.768 1 95.19 222 SER A O 1
ATOM 1704 N N . GLU A 1 223 ? 18.391 -18.125 -4.613 1 94.81 223 GLU A N 1
ATOM 1705 C CA . GLU A 1 223 ? 19.219 -17.578 -3.539 1 94.81 223 GLU A CA 1
ATOM 1706 C C . GLU A 1 223 ? 20.562 -17.094 -4.062 1 94.81 223 GLU A C 1
ATOM 1708 O O . GLU A 1 223 ? 21.078 -17.625 -5.051 1 94.81 223 GLU A O 1
ATOM 1713 N N . ILE A 1 224 ? 21.031 -16.062 -3.449 1 91.31 224 ILE A N 1
ATOM 1714 C CA . ILE A 1 224 ? 22.359 -15.492 -3.666 1 91.31 224 ILE A CA 1
ATOM 1715 C C . ILE A 1 224 ? 23.078 -15.344 -2.326 1 91.31 224 ILE A C 1
ATOM 1717 O O . ILE A 1 224 ? 22.516 -14.812 -1.366 1 91.31 224 ILE A O 1
ATOM 1721 N N . LYS A 1 225 ? 24.281 -15.828 -2.289 1 85.75 225 LYS A N 1
ATOM 1722 C CA . LYS A 1 225 ? 25.062 -15.609 -1.073 1 85.75 225 LYS A CA 1
ATOM 1723 C C . LYS A 1 225 ? 25.547 -14.164 -0.984 1 85.75 225 LYS A C 1
ATOM 1725 O O . LYS A 1 225 ? 26.047 -13.609 -1.965 1 85.75 225 LYS A O 1
ATOM 1730 N N . GLY A 1 226 ? 25.344 -13.672 0.159 1 79.94 226 GLY A N 1
ATOM 1731 C CA . GLY A 1 226 ? 25.688 -12.281 0.393 1 79.94 226 GLY A CA 1
ATOM 1732 C C . GLY A 1 226 ? 27.172 -12.086 0.7 1 79.94 226 GLY A C 1
ATOM 1733 O O . GLY A 1 226 ? 27.531 -11.82 1.845 1 79.94 226 GLY A O 1
ATOM 1734 N N . ARG A 1 227 ? 28.016 -12.273 -0.242 1 83.69 227 ARG A N 1
ATOM 1735 C CA . ARG A 1 227 ? 29.438 -12.008 -0.041 1 83.69 227 ARG A CA 1
ATOM 1736 C C . ARG A 1 227 ? 29.875 -10.773 -0.819 1 83.69 227 ARG A C 1
ATOM 1738 O O . ARG A 1 227 ? 29.656 -10.688 -2.031 1 83.69 227 ARG A O 1
ATOM 1745 N N . HIS A 1 228 ? 30.344 -9.852 -0.084 1 92 228 HIS A N 1
ATOM 1746 C CA . HIS A 1 228 ? 30.906 -8.625 -0.639 1 92 228 HIS A CA 1
ATOM 1747 C C . HIS A 1 228 ? 29.828 -7.797 -1.339 1 92 228 HIS A C 1
ATOM 1749 O O . HIS A 1 228 ? 30.062 -7.289 -2.439 1 92 228 HIS A O 1
ATOM 1755 N N . ILE A 1 229 ? 28.656 -7.805 -0.815 1 95.12 229 ILE A N 1
ATOM 1756 C CA . ILE A 1 229 ? 27.578 -6.973 -1.336 1 95.12 229 ILE A CA 1
ATOM 1757 C C . ILE A 1 229 ? 27.531 -5.652 -0.573 1 95.12 229 ILE A C 1
ATOM 1759 O O . ILE A 1 229 ? 27.469 -5.641 0.658 1 95.12 229 ILE A O 1
ATOM 1763 N N . ASN A 1 230 ? 27.641 -4.586 -1.312 1 95.62 230 ASN A N 1
ATOM 1764 C CA . ASN A 1 230 ? 27.625 -3.244 -0.743 1 95.62 230 ASN A CA 1
ATOM 1765 C C . ASN A 1 230 ? 26.203 -2.775 -0.466 1 95.62 230 ASN A C 1
ATOM 1767 O O . ASN A 1 230 ? 25.922 -2.193 0.586 1 95.62 230 ASN A O 1
ATOM 1771 N N . GLU A 1 231 ? 25.391 -2.936 -1.402 1 97.19 231 GLU A N 1
ATOM 1772 C CA . GLU A 1 231 ? 24 -2.535 -1.216 1 97.19 231 GLU A CA 1
ATOM 1773 C C . GLU A 1 231 ? 23.062 -3.303 -2.154 1 97.19 231 GLU A C 1
ATOM 1775 O O . GLU A 1 231 ? 23.516 -3.869 -3.152 1 97.19 231 GLU A O 1
ATOM 1780 N N . LEU A 1 232 ? 21.875 -3.387 -1.789 1 98.31 232 LEU A N 1
ATOM 1781 C CA . LEU A 1 232 ? 20.781 -3.893 -2.604 1 98.31 232 LEU A CA 1
ATOM 1782 C C . LEU A 1 232 ? 19.75 -2.795 -2.881 1 98.31 232 LEU A C 1
ATOM 1784 O O . LEU A 1 232 ? 19.375 -2.057 -1.971 1 98.31 232 LEU A O 1
ATOM 1788 N N . ARG A 1 233 ? 19.359 -2.67 -4.148 1 98.75 233 ARG A N 1
ATOM 1789 C CA . ARG A 1 233 ? 18.359 -1.69 -4.555 1 98.75 233 ARG A CA 1
ATOM 1790 C C . ARG A 1 233 ? 17.094 -2.377 -5.066 1 98.75 233 ARG A C 1
ATOM 1792 O O . ARG A 1 233 ? 17.172 -3.314 -5.863 1 98.75 233 ARG A O 1
ATOM 1799 N N . PHE A 1 234 ? 15.984 -1.904 -4.578 1 98.94 234 PHE A N 1
ATOM 1800 C CA . PHE A 1 234 ? 14.695 -2.475 -4.957 1 98.94 234 PHE A CA 1
ATOM 1801 C C . PHE A 1 234 ? 13.797 -1.412 -5.574 1 98.94 234 PHE A C 1
ATOM 1803 O O . PHE A 1 234 ? 13.648 -0.321 -5.02 1 98.94 234 PHE A O 1
ATOM 1810 N N . ARG A 1 235 ? 13.18 -1.73 -6.645 1 98.81 235 ARG A N 1
ATOM 1811 C CA . ARG A 1 235 ? 12.195 -0.852 -7.273 1 98.81 235 ARG A CA 1
ATOM 1812 C C . ARG A 1 235 ? 11.195 -1.653 -8.094 1 98.81 235 ARG A C 1
ATOM 1814 O O . ARG A 1 235 ? 11.398 -2.838 -8.359 1 98.81 235 ARG A O 1
ATOM 1821 N N . VAL A 1 236 ? 10.062 -1.011 -8.438 1 98.94 236 VAL A N 1
ATOM 1822 C CA . VAL A 1 236 ? 9.156 -1.615 -9.398 1 98.94 236 VAL A CA 1
ATOM 1823 C C . VAL A 1 236 ? 9.852 -1.764 -10.75 1 98.94 236 VAL A C 1
ATOM 1825 O O . VAL A 1 236 ? 10.445 -0.811 -11.25 1 98.94 236 VAL A O 1
ATOM 1828 N N . ALA A 1 237 ? 9.773 -2.92 -11.32 1 98.81 237 ALA A N 1
ATOM 1829 C CA . ALA A 1 237 ? 10.453 -3.186 -12.586 1 98.81 237 ALA A CA 1
ATOM 1830 C C . ALA A 1 237 ? 9.758 -2.463 -13.742 1 98.81 237 ALA A C 1
ATOM 1832 O O . ALA A 1 237 ? 8.57 -2.15 -13.664 1 98.81 237 ALA A O 1
ATOM 1833 N N . ASP A 1 238 ? 10.539 -2.205 -14.781 1 98.12 238 ASP A N 1
ATOM 1834 C CA . ASP A 1 238 ? 9.953 -1.702 -16.016 1 98.12 238 ASP A CA 1
ATOM 1835 C C . ASP A 1 238 ? 9.164 -2.797 -16.734 1 98.12 238 ASP A C 1
ATOM 1837 O O . ASP A 1 238 ? 8.117 -2.527 -17.328 1 98.12 238 ASP A O 1
ATOM 1841 N N . LYS A 1 239 ? 9.703 -3.992 -16.609 1 97.94 239 LYS A N 1
ATOM 1842 C CA . LYS A 1 239 ? 9.023 -5.141 -17.188 1 97.94 239 LYS A CA 1
ATOM 1843 C C . LYS A 1 239 ? 7.867 -5.609 -16.312 1 97.94 239 LYS A C 1
ATOM 1845 O O . LYS A 1 239 ? 7.859 -5.363 -15.102 1 97.94 239 LYS A O 1
ATOM 1850 N N . GLN A 1 240 ? 6.965 -6.266 -16.984 1 98.44 240 GLN A N 1
ATOM 1851 C CA . GLN A 1 240 ? 5.832 -6.883 -16.297 1 98.44 240 GLN A CA 1
ATOM 1852 C C . GLN A 1 240 ? 5.703 -8.359 -16.672 1 98.44 240 GLN A C 1
ATOM 1854 O O . GLN A 1 240 ? 6.242 -8.797 -17.688 1 98.44 240 GLN A O 1
ATOM 1859 N N . VAL A 1 241 ? 5.078 -9.047 -15.82 1 98.44 241 VAL A N 1
ATOM 1860 C CA . VAL A 1 241 ? 4.695 -10.422 -16.156 1 98.44 241 VAL A CA 1
ATOM 1861 C C . VAL A 1 241 ? 3.293 -10.43 -16.75 1 98.44 241 VAL A C 1
ATOM 1863 O O . VAL A 1 241 ? 2.439 -9.633 -16.375 1 98.44 241 VAL A O 1
ATOM 1866 N N . HIS A 1 242 ? 3.082 -11.383 -17.688 1 98.25 242 HIS A N 1
ATOM 1867 C CA . HIS A 1 242 ? 1.79 -11.461 -18.359 1 98.25 242 HIS A CA 1
ATOM 1868 C C . HIS A 1 242 ? 1.151 -12.836 -18.156 1 98.25 242 HIS A C 1
ATOM 1870 O O . HIS A 1 242 ? 1.839 -13.859 -18.219 1 98.25 242 HIS A O 1
ATOM 1876 N N . PHE A 1 243 ? -0.144 -12.742 -17.922 1 97.69 243 PHE A N 1
ATOM 1877 C CA . PHE A 1 243 ? -0.951 -13.953 -17.828 1 97.69 243 PHE A CA 1
ATOM 1878 C C . PHE A 1 243 ? -2.057 -13.961 -18.875 1 97.69 243 PHE A C 1
ATOM 1880 O O . PHE A 1 243 ? -2.668 -12.922 -19.141 1 97.69 243 PHE A O 1
ATOM 1887 N N . ALA A 1 244 ? -2.277 -15.18 -19.422 1 96.81 244 ALA A N 1
ATOM 1888 C CA . ALA A 1 244 ? -3.406 -15.281 -20.344 1 96.81 244 ALA A CA 1
ATOM 1889 C C . ALA A 1 244 ? -4.73 -15.062 -19.609 1 96.81 244 ALA A C 1
ATOM 1891 O O . ALA A 1 244 ? -4.965 -15.648 -18.547 1 96.81 244 ALA A O 1
ATOM 1892 N N . ALA A 1 245 ? -5.535 -14.203 -20.188 1 93.88 245 ALA A N 1
ATOM 1893 C CA . ALA A 1 245 ? -6.789 -13.828 -19.531 1 93.88 245 ALA A CA 1
ATOM 1894 C C . ALA A 1 245 ? -7.973 -14.555 -20.172 1 93.88 245 ALA A C 1
ATOM 1896 O O . ALA A 1 245 ? -8.922 -13.914 -20.641 1 93.88 245 ALA A O 1
ATOM 1897 N N . TYR A 1 246 ? -7.965 -15.844 -20.062 1 93.19 246 TYR A N 1
ATOM 1898 C CA . TYR A 1 246 ? -9.055 -16.625 -20.641 1 93.19 246 TYR A CA 1
ATOM 1899 C C . TYR A 1 246 ? -10.297 -16.562 -19.766 1 93.19 246 TYR A C 1
ATOM 1901 O O . TYR A 1 246 ? -11.414 -16.734 -20.25 1 93.19 246 TYR A O 1
ATOM 1909 N N . ARG A 1 247 ? -10.008 -16.406 -18.453 1 87.19 247 ARG A N 1
ATOM 1910 C CA . ARG A 1 247 ? -11.07 -16.203 -17.484 1 87.19 247 ARG A CA 1
ATOM 1911 C C . ARG A 1 247 ? -10.75 -15.031 -16.562 1 87.19 247 ARG A C 1
ATOM 1913 O O . ARG A 1 247 ? -9.602 -14.609 -16.469 1 87.19 247 ARG A O 1
ATOM 1920 N N . HIS A 1 248 ? -11.828 -14.555 -16.156 1 82.06 248 HIS A N 1
ATOM 1921 C CA . HIS A 1 248 ? -11.648 -13.414 -15.258 1 82.06 248 HIS A CA 1
ATOM 1922 C C . HIS A 1 248 ? -11.883 -13.812 -13.805 1 82.06 248 HIS A C 1
ATOM 1924 O O . HIS A 1 248 ? -12.984 -14.219 -13.438 1 82.06 248 HIS A O 1
ATOM 1930 N N . VAL A 1 249 ? -10.766 -13.953 -13.125 1 86.81 249 VAL A N 1
ATOM 1931 C CA . VAL A 1 249 ? -10.898 -14.117 -11.68 1 86.81 249 VAL A CA 1
ATOM 1932 C C . VAL A 1 249 ? -10.406 -12.867 -10.969 1 86.81 249 VAL A C 1
ATOM 1934 O O . VAL A 1 249 ? -9.266 -12.445 -11.156 1 86.81 249 VAL A O 1
ATOM 1937 N N . ASP A 1 250 ? -11.258 -12.352 -10.156 1 91.5 250 ASP A N 1
ATOM 1938 C CA . ASP A 1 250 ? -10.938 -11.133 -9.43 1 91.5 250 ASP A CA 1
ATOM 1939 C C . ASP A 1 250 ? -9.875 -11.391 -8.359 1 91.5 250 ASP A C 1
ATOM 1941 O O . ASP A 1 250 ? -9.922 -12.406 -7.664 1 91.5 250 ASP A O 1
ATOM 1945 N N . PHE A 1 251 ? -9.023 -10.469 -8.227 1 94.88 251 PHE A N 1
ATOM 1946 C CA . PHE A 1 251 ? -7.922 -10.633 -7.281 1 94.88 251 PHE A CA 1
ATOM 1947 C C . PHE A 1 251 ? -8.453 -10.883 -5.875 1 94.88 251 PHE A C 1
ATOM 1949 O O . PHE A 1 251 ? -7.969 -11.773 -5.172 1 94.88 251 PHE A O 1
ATOM 1956 N N . TRP A 1 252 ? -9.391 -10.078 -5.445 1 96.31 252 TRP A N 1
ATOM 1957 C CA . TRP A 1 252 ? -9.891 -10.188 -4.074 1 96.31 252 TRP A CA 1
ATOM 1958 C C . TRP A 1 252 ? -10.586 -11.523 -3.848 1 96.31 252 TRP A C 1
ATOM 1960 O O . TRP A 1 252 ? -10.578 -12.055 -2.736 1 96.31 252 TRP A O 1
ATOM 1970 N N . GLN A 1 253 ? -11.109 -12.055 -4.906 1 94.12 253 GLN A N 1
ATOM 1971 C CA . GLN A 1 253 ? -11.695 -13.383 -4.789 1 94.12 253 GLN A CA 1
ATOM 1972 C C . GLN A 1 253 ? -10.617 -14.445 -4.582 1 94.12 253 GLN A C 1
ATOM 1974 O O . GLN A 1 253 ? -10.828 -15.422 -3.865 1 94.12 253 GLN A O 1
ATOM 1979 N N . ARG A 1 254 ? -9.508 -14.273 -5.258 1 93.88 254 ARG A N 1
ATOM 1980 C CA . ARG A 1 254 ? -8.383 -15.164 -5.016 1 93.88 254 ARG A CA 1
ATOM 1981 C C . ARG A 1 254 ? -7.934 -15.102 -3.561 1 93.88 254 ARG A C 1
ATOM 1983 O O . ARG A 1 254 ? -7.668 -16.125 -2.941 1 93.88 254 ARG A O 1
ATOM 1990 N N . VAL A 1 255 ? -7.879 -13.891 -3.025 1 96.5 255 VAL A N 1
ATOM 1991 C CA . VAL A 1 255 ? -7.477 -13.688 -1.638 1 96.5 255 VAL A CA 1
ATOM 1992 C C . VAL A 1 255 ? -8.5 -14.336 -0.705 1 96.5 255 VAL A C 1
ATOM 1994 O O . VAL A 1 255 ? -8.133 -15.047 0.234 1 96.5 255 VAL A O 1
ATOM 1997 N N . HIS A 1 256 ? -9.75 -14.086 -0.988 1 95.38 256 HIS A N 1
ATOM 1998 C CA . HIS A 1 256 ? -10.828 -14.672 -0.193 1 95.38 256 HIS A CA 1
ATOM 1999 C C . HIS A 1 256 ? -10.703 -16.188 -0.138 1 95.38 256 HIS A C 1
ATOM 2001 O O . HIS A 1 256 ? -10.75 -16.781 0.942 1 95.38 256 HIS A O 1
ATOM 2007 N N . ARG A 1 257 ? -10.516 -16.812 -1.214 1 91.38 257 ARG A N 1
ATOM 2008 C CA . ARG A 1 257 ? -10.445 -18.266 -1.309 1 91.38 257 ARG A CA 1
ATOM 2009 C C . ARG A 1 257 ? -9.227 -18.812 -0.561 1 91.38 257 ARG A C 1
ATOM 2011 O O . ARG A 1 257 ? -9.281 -19.891 0.022 1 91.38 257 ARG A O 1
ATOM 2018 N N . ALA A 1 258 ? -8.219 -18.016 -0.604 1 92.88 258 ALA A N 1
ATOM 2019 C CA . ALA A 1 258 ? -6.953 -18.484 -0.034 1 92.88 258 ALA A CA 1
ATOM 2020 C C . ALA A 1 258 ? -6.965 -18.359 1.487 1 92.88 258 ALA A C 1
ATOM 2022 O O . ALA A 1 258 ? -6.348 -19.172 2.182 1 92.88 258 ALA A O 1
ATOM 2023 N N . PHE A 1 259 ? -7.703 -17.375 2 1 93.88 259 PHE A N 1
ATOM 2024 C CA . PHE A 1 259 ? -7.426 -17.078 3.4 1 93.88 259 PHE A CA 1
ATOM 2025 C C . PHE A 1 259 ? -8.711 -17.078 4.219 1 93.88 259 PHE A C 1
ATOM 2027 O O . PHE A 1 259 ? -8.672 -17.109 5.449 1 93.88 259 PHE A O 1
ATOM 2034 N N . ILE A 1 260 ? -9.828 -16.906 3.496 1 91.5 260 ILE A N 1
ATOM 2035 C CA . ILE A 1 260 ? -11.078 -16.703 4.223 1 91.5 260 ILE A CA 1
ATOM 2036 C C . ILE A 1 260 ? -12.031 -17.875 3.957 1 91.5 260 ILE A C 1
ATOM 2038 O O . ILE A 1 260 ? -12.078 -18.406 2.844 1 91.5 260 ILE A O 1
ATOM 2042 N N . ASN A 1 261 ? -12.523 -18.562 4.938 1 76.12 261 ASN A N 1
ATOM 2043 C CA . ASN A 1 261 ? -13.492 -19.641 4.766 1 76.12 261 ASN A CA 1
ATOM 2044 C C . ASN A 1 261 ? -14.859 -19.094 4.352 1 76.12 261 ASN A C 1
ATOM 2046 O O . ASN A 1 261 ? -15.203 -17.953 4.664 1 76.12 261 ASN A O 1
ATOM 2050 N N . ASP A 1 262 ? -15.516 -19.984 3.465 1 71.88 262 ASP A N 1
ATOM 2051 C CA . ASP A 1 262 ? -16.859 -19.609 3.047 1 71.88 262 ASP A CA 1
ATOM 2052 C C . ASP A 1 262 ? -17.766 -19.391 4.254 1 71.88 262 ASP A C 1
ATOM 2054 O O . ASP A 1 262 ? -17.641 -20.078 5.27 1 71.88 262 ASP A O 1
ATOM 2058 N N . ILE A 1 263 ? -18.234 -18.078 4.418 1 57.34 263 ILE A N 1
ATOM 2059 C CA . ILE A 1 263 ? -19.156 -17.734 5.488 1 57.34 263 ILE A CA 1
ATOM 2060 C C . ILE A 1 263 ? -20.359 -18.656 5.445 1 57.34 263 ILE A C 1
ATOM 2062 O O . ILE A 1 263 ? -21.016 -18.797 4.406 1 57.34 263 ILE A O 1
ATOM 2066 N N . GLU A 1 264 ? -20.328 -19.781 6.117 1 50.19 264 GLU A N 1
ATOM 2067 C CA . GLU A 1 264 ? -21.531 -20.594 6.199 1 50.19 264 GLU A CA 1
ATOM 2068 C C . GLU A 1 264 ? -22.75 -19.719 6.512 1 50.19 264 GLU A C 1
ATOM 2070 O O . GLU A 1 264 ? -22.719 -18.906 7.438 1 50.19 264 GLU A O 1
ATOM 2075 N N . SER A 1 265 ? -23.562 -19.344 5.406 1 40.56 265 SER A N 1
ATOM 2076 C CA . SER A 1 265 ? -24.875 -18.797 5.727 1 40.56 265 SER A CA 1
ATOM 2077 C C . SER A 1 265 ? -25.578 -19.656 6.777 1 40.56 265 SER A C 1
ATOM 2079 O O . SER A 1 265 ? -25.406 -20.875 6.82 1 40.56 265 SER A O 1
ATOM 2081 N N . MET B 1 1 ? -3.629 37.438 -4.551 1 91.56 1 MET B N 1
ATOM 2082 C CA . MET B 1 1 ? -3.65 36.219 -3.748 1 91.56 1 MET B CA 1
ATOM 2083 C C . MET B 1 1 ? -4.273 36.5 -2.381 1 91.56 1 MET B C 1
ATOM 2085 O O . MET B 1 1 ? -3.924 37.469 -1.71 1 91.56 1 MET B O 1
ATOM 2089 N N . LYS B 1 2 ? -5.336 35.75 -1.994 1 97.62 2 LYS B N 1
ATOM 2090 C CA . LYS B 1 2 ? -6.031 35.906 -0.718 1 97.62 2 LYS B CA 1
ATOM 2091 C C . LYS B 1 2 ? -5.629 34.812 0.252 1 97.62 2 LYS B C 1
ATOM 2093 O O . LYS B 1 2 ? -5.555 33.625 -0.13 1 97.62 2 LYS B O 1
ATOM 2098 N N . ILE B 1 3 ? -5.402 35.281 1.483 1 98.5 3 ILE B N 1
ATOM 2099 C CA . ILE B 1 3 ? -4.887 34.344 2.473 1 98.5 3 ILE B CA 1
ATOM 2100 C C . ILE B 1 3 ? -5.875 34.219 3.631 1 98.5 3 ILE B C 1
ATOM 2102 O O . ILE B 1 3 ? -6.398 35.219 4.121 1 98.5 3 ILE B O 1
ATOM 2106 N N . ALA B 1 4 ? -6.18 33 3.959 1 98.75 4 ALA B N 1
ATOM 2107 C CA . ALA B 1 4 ? -6.906 32.719 5.199 1 98.75 4 ALA B CA 1
ATOM 2108 C C . ALA B 1 4 ? -5.973 32.188 6.273 1 98.75 4 ALA B C 1
ATOM 2110 O O . ALA B 1 4 ? -4.977 31.516 5.961 1 98.75 4 ALA B O 1
ATOM 2111 N N . ILE B 1 5 ? -6.297 32.5 7.492 1 98.56 5 ILE B N 1
ATOM 2112 C CA . ILE B 1 5 ? -5.566 31.969 8.641 1 98.56 5 ILE B CA 1
ATOM 2113 C C . ILE B 1 5 ? -6.512 31.141 9.516 1 98.56 5 ILE B C 1
ATOM 2115 O O . ILE B 1 5 ? -7.598 31.609 9.875 1 98.56 5 ILE B O 1
ATOM 2119 N N . PHE B 1 6 ? -6.168 29.922 9.766 1 98.44 6 PHE B N 1
ATOM 2120 C CA . PHE B 1 6 ? -6.91 29 10.625 1 98.44 6 PHE B CA 1
ATOM 2121 C C . PHE B 1 6 ? -6.035 28.5 11.766 1 98.44 6 PHE B C 1
ATOM 2123 O O . PHE B 1 6 ? -5.07 27.766 11.539 1 98.44 6 PHE B O 1
ATOM 2130 N N . ASN B 1 7 ? -6.273 28.953 13.008 1 97.62 7 ASN B N 1
ATOM 2131 C CA . ASN B 1 7 ? -5.418 28.594 14.133 1 97.62 7 ASN B CA 1
ATOM 2132 C C . ASN B 1 7 ? -6.207 27.906 15.242 1 97.62 7 ASN B C 1
ATOM 2134 O O . ASN B 1 7 ? -7.422 28.062 15.344 1 97.62 7 ASN B O 1
ATOM 2138 N N . ASN B 1 8 ? -5.543 27.062 16.031 1 95.88 8 ASN B N 1
ATOM 2139 C CA . ASN B 1 8 ? -6.184 26.531 17.219 1 95.88 8 ASN B CA 1
ATOM 2140 C C . ASN B 1 8 ? -6.246 27.578 18.328 1 95.88 8 ASN B C 1
ATOM 2142 O O . ASN B 1 8 ? -5.859 28.734 18.125 1 95.88 8 ASN B O 1
ATOM 2146 N N . ASP B 1 9 ? -6.738 27.219 19.531 1 94.94 9 ASP B N 1
ATOM 2147 C CA . ASP B 1 9 ? -7.043 28.203 20.562 1 94.94 9 ASP B CA 1
ATOM 2148 C C . ASP B 1 9 ? -5.914 28.297 21.578 1 94.94 9 ASP B C 1
ATOM 2150 O O . ASP B 1 9 ? -6.027 29.016 22.578 1 94.94 9 ASP B O 1
ATOM 2154 N N . ALA B 1 10 ? -4.871 27.594 21.312 1 95.56 10 ALA B N 1
ATOM 2155 C CA . ALA B 1 10 ? -3.752 27.688 22.25 1 95.56 10 ALA B CA 1
ATOM 2156 C C . ALA B 1 10 ? -3.154 29.078 22.266 1 95.56 10 ALA B C 1
ATOM 2158 O O . ALA B 1 10 ? -3.082 29.75 21.234 1 95.56 10 ALA B O 1
ATOM 2159 N N . LYS B 1 11 ? -2.645 29.531 23.438 1 95.75 11 LYS B N 1
ATOM 2160 C CA . LYS B 1 11 ? -2.102 30.875 23.609 1 95.75 11 LYS B CA 1
ATOM 2161 C C . LYS B 1 11 ? -0.938 31.125 22.656 1 95.75 11 LYS B C 1
ATOM 2163 O O . LYS B 1 11 ? -0.858 32.188 22.016 1 95.75 11 LYS B O 1
ATOM 2168 N N . ASN B 1 12 ? -0.106 30.172 22.594 1 95.06 12 ASN B N 1
ATOM 2169 C CA . ASN B 1 12 ? 1.048 30.297 21.703 1 95.06 12 ASN B CA 1
ATOM 2170 C C . ASN B 1 12 ? 0.624 30.469 20.25 1 95.06 12 ASN B C 1
ATOM 2172 O O . ASN B 1 12 ? 1.197 31.266 19.516 1 95.06 12 ASN B O 1
ATOM 2176 N N . SER B 1 13 ? -0.322 29.703 19.797 1 95.94 13 SER B N 1
ATOM 2177 C CA . SER B 1 13 ? -0.825 29.781 18.438 1 95.94 13 SER B CA 1
ATOM 2178 C C . SER B 1 13 ? -1.438 31.156 18.156 1 95.94 13 SER B C 1
ATOM 2180 O O . SER B 1 13 ? -1.27 31.703 17.062 1 95.94 13 SER B O 1
ATOM 2182 N N . GLN B 1 14 ? -2.08 31.703 19.125 1 96.12 14 GLN B N 1
ATOM 2183 C CA . GLN B 1 14 ? -2.699 33 18.969 1 96.12 14 GLN B CA 1
ATOM 2184 C C . GLN B 1 14 ? -1.643 34.094 18.812 1 96.12 14 GLN B C 1
ATOM 2186 O O . GLN B 1 14 ? -1.797 35 18 1 96.12 14 GLN B O 1
ATOM 2191 N N . MET B 1 15 ? -0.658 33.969 19.594 1 96.69 15 MET B N 1
ATOM 2192 C CA . MET B 1 15 ? 0.432 34.938 19.5 1 96.69 15 MET B CA 1
ATOM 2193 C C . MET B 1 15 ? 1.096 34.875 18.125 1 96.69 15 MET B C 1
ATOM 2195 O O . MET B 1 15 ? 1.357 35.906 17.516 1 96.69 15 MET B O 1
ATOM 2199 N N . ILE B 1 16 ? 1.36 33.688 17.703 1 96.38 16 ILE B N 1
ATOM 2200 C CA . ILE B 1 16 ? 1.996 33.5 16.406 1 96.38 16 ILE B CA 1
ATOM 2201 C C . ILE B 1 16 ? 1.089 34.031 15.297 1 96.38 16 ILE B C 1
ATOM 2203 O O . ILE B 1 16 ? 1.564 34.656 14.328 1 96.38 16 ILE B O 1
ATOM 2207 N N . THR B 1 17 ? -0.182 33.812 15.438 1 97.62 17 THR B N 1
ATOM 2208 C CA . THR B 1 17 ? -1.156 34.281 14.461 1 97.62 17 THR B CA 1
ATOM 2209 C C . THR B 1 17 ? -1.12 35.812 14.359 1 97.62 17 THR B C 1
ATOM 2211 O O . THR B 1 17 ? -1.17 36.344 13.258 1 97.62 17 THR B O 1
ATOM 2214 N N . GLN B 1 18 ? -1.024 36.469 15.469 1 97.5 18 GLN B N 1
ATOM 2215 C CA . GLN B 1 18 ? -0.949 37.938 15.469 1 97.5 18 GLN B CA 1
ATOM 2216 C C . GLN B 1 18 ? 0.283 38.406 14.719 1 97.5 18 GLN B C 1
ATOM 2218 O O . GLN B 1 18 ? 0.198 39.344 13.914 1 97.5 18 GLN B O 1
ATOM 2223 N N . SER B 1 19 ? 1.36 37.781 15.016 1 97.25 19 SER B N 1
ATOM 2224 C CA . SER B 1 19 ? 2.596 38.125 14.312 1 97.25 19 SER B CA 1
ATOM 2225 C C . SER B 1 19 ? 2.473 37.875 12.82 1 97.25 19 SER B C 1
ATOM 2227 O O . SER B 1 19 ? 2.963 38.656 12.008 1 97.25 19 SER B O 1
ATOM 2229 N N . LEU B 1 20 ? 1.851 36.75 12.461 1 97.62 20 LEU B N 1
ATOM 2230 C CA . LEU B 1 20 ? 1.637 36.406 11.062 1 97.62 20 LEU B CA 1
ATOM 2231 C C . LEU B 1 20 ? 0.771 37.438 10.367 1 97.62 20 LEU B C 1
ATOM 2233 O O . LEU B 1 20 ? 1.115 37.906 9.281 1 97.62 20 LEU B O 1
ATOM 2237 N N . VAL B 1 21 ? -0.294 37.844 11.016 1 97.81 21 VAL B N 1
ATOM 2238 C CA . VAL B 1 21 ? -1.207 38.844 10.453 1 97.81 21 VAL B CA 1
ATOM 2239 C C . VAL B 1 21 ? -0.463 40.156 10.203 1 97.81 21 VAL B C 1
ATOM 2241 O O . VAL B 1 21 ? -0.556 40.719 9.125 1 97.81 21 VAL B O 1
ATOM 2244 N N . ALA B 1 22 ? 0.263 40.562 11.18 1 97.5 22 ALA B N 1
ATOM 2245 C CA . ALA B 1 22 ? 1.025 41.812 11.07 1 97.5 22 ALA B CA 1
ATOM 2246 C C . ALA B 1 22 ? 2.02 41.75 9.914 1 97.5 22 ALA B C 1
ATOM 2248 O O . ALA B 1 22 ? 2.166 42.719 9.156 1 97.5 22 ALA B O 1
ATOM 2249 N N . SER B 1 23 ? 2.666 40.656 9.852 1 97.12 23 SER B N 1
ATOM 2250 C CA . SER B 1 23 ? 3.668 40.469 8.812 1 97.12 23 SER B CA 1
ATOM 2251 C C . SER B 1 23 ? 3.029 40.438 7.426 1 97.12 23 SER B C 1
ATOM 2253 O O . SER B 1 23 ? 3.57 41 6.477 1 97.12 23 SER B O 1
ATOM 2255 N N . LEU B 1 24 ? 1.894 39.75 7.297 1 97.69 24 LEU B N 1
ATOM 2256 C CA . LEU B 1 24 ? 1.185 39.688 6.023 1 97.69 24 LEU B CA 1
ATOM 2257 C C . LEU B 1 24 ? 0.749 41.094 5.586 1 97.69 24 LEU B C 1
ATOM 2259 O O . LEU B 1 24 ? 0.941 41.469 4.426 1 97.69 24 LEU B O 1
ATOM 2263 N N . GLU B 1 25 ? 0.25 41.844 6.512 1 96.5 25 GLU B N 1
ATOM 2264 C CA . GLU B 1 25 ? -0.215 43.188 6.215 1 96.5 25 GLU B CA 1
ATOM 2265 C C . GLU B 1 25 ? 0.944 44.094 5.805 1 96.5 25 GLU B C 1
ATOM 2267 O O . GLU B 1 25 ? 0.833 44.844 4.844 1 96.5 25 GLU B O 1
ATOM 2272 N N . LYS B 1 26 ? 1.933 43.969 6.492 1 96.56 26 LYS B N 1
ATOM 2273 C CA . LYS B 1 26 ? 3.117 44.781 6.207 1 96.56 26 LYS B CA 1
ATOM 2274 C C . LYS B 1 26 ? 3.635 44.531 4.797 1 96.56 26 LYS B C 1
ATOM 2276 O O . LYS B 1 26 ? 4.191 45.406 4.152 1 96.56 26 LYS B O 1
ATOM 2281 N N . ASN B 1 27 ? 3.4 43.344 4.289 1 96.88 27 ASN B N 1
ATOM 2282 C CA . ASN B 1 27 ? 3.926 42.938 2.984 1 96.88 27 ASN B CA 1
ATOM 2283 C C . ASN B 1 27 ? 2.854 43.031 1.901 1 96.88 27 ASN B C 1
ATOM 2285 O O . ASN B 1 27 ? 3.033 42.5 0.8 1 96.88 27 ASN B O 1
ATOM 2289 N N . GLY B 1 28 ? 1.71 43.531 2.227 1 95.88 28 GLY B N 1
ATOM 2290 C CA . GLY B 1 28 ? 0.685 43.844 1.25 1 95.88 28 GLY B CA 1
ATOM 2291 C C . GLY B 1 28 ? -0.17 42.656 0.856 1 95.88 28 GLY B C 1
ATOM 2292 O O . GLY B 1 28 ? -0.775 42.656 -0.217 1 95.88 28 GLY B O 1
ATOM 2293 N N . LEU B 1 29 ? -0.13 41.625 1.664 1 96.88 29 LEU B N 1
ATOM 2294 C CA . LEU B 1 29 ? -0.953 40.469 1.372 1 96.88 29 LEU B CA 1
ATOM 2295 C C . LEU B 1 29 ? -2.352 40.625 1.961 1 96.88 29 LEU B C 1
ATOM 2297 O O . LEU B 1 29 ? -2.508 41.125 3.066 1 96.88 29 LEU B O 1
ATOM 2301 N N . THR B 1 30 ? -3.324 40.188 1.246 1 97.19 30 THR B N 1
ATOM 2302 C CA . THR B 1 30 ? -4.723 40.375 1.624 1 97.19 30 THR B CA 1
ATOM 2303 C C . THR B 1 30 ? -5.223 39.188 2.432 1 97.19 30 THR B C 1
ATOM 2305 O O . THR B 1 30 ? -5.02 38.031 2.035 1 97.19 30 THR B O 1
ATOM 2308 N N . ILE B 1 31 ? -5.906 39.406 3.494 1 98 31 ILE B N 1
ATOM 2309 C CA . ILE B 1 31 ? -6.5 38.375 4.324 1 98 31 ILE B CA 1
ATOM 2310 C C . ILE B 1 31 ? -7.98 38.219 3.984 1 98 31 ILE B C 1
ATOM 2312 O O . ILE B 1 31 ? -8.727 39.219 4 1 98 31 ILE B O 1
ATOM 2316 N N . ASP B 1 32 ? -8.414 37.062 3.592 1 98.25 32 ASP B N 1
ATOM 2317 C CA . ASP B 1 32 ? -9.797 36.719 3.289 1 98.25 32 ASP B CA 1
ATOM 2318 C C . ASP B 1 32 ? -10.133 35.312 3.777 1 98.25 32 ASP B C 1
ATOM 2320 O O . ASP B 1 32 ? -9.836 34.312 3.1 1 98.25 32 ASP B O 1
ATOM 2324 N N . ASN B 1 33 ? -10.789 35.219 4.891 1 98 33 ASN B N 1
ATOM 2325 C CA . ASN B 1 33 ? -11.086 33.906 5.496 1 98 33 ASN B CA 1
ATOM 2326 C C . ASN B 1 33 ? -12.242 33.219 4.785 1 98 33 ASN B C 1
ATOM 2328 O O . ASN B 1 33 ? -12.469 32.031 4.992 1 98 33 ASN B O 1
ATOM 2332 N N . GLN B 1 34 ? -12.93 33.875 3.979 1 98.06 34 GLN B N 1
ATOM 2333 C CA . GLN B 1 34 ? -14.109 33.312 3.334 1 98.06 34 GLN B CA 1
ATOM 2334 C C . GLN B 1 34 ? -13.758 32.688 1.984 1 98.06 34 GLN B C 1
ATOM 2336 O O . GLN B 1 34 ? -14.242 31.609 1.644 1 98.06 34 GLN B O 1
ATOM 2341 N N . HIS B 1 35 ? -12.984 33.438 1.201 1 97.94 35 HIS B N 1
ATOM 2342 C CA . HIS B 1 35 ? -12.625 32.969 -0.131 1 97.94 35 HIS B CA 1
ATOM 2343 C C . HIS B 1 35 ? -11.117 33.062 -0.363 1 97.94 35 HIS B C 1
ATOM 2345 O O . HIS B 1 35 ? -10.664 33.781 -1.238 1 97.94 35 HIS B O 1
ATOM 2351 N N . PRO B 1 36 ? -10.414 32.156 0.247 1 98.56 36 PRO B N 1
ATOM 2352 C CA . PRO B 1 36 ? -8.953 32.25 0.158 1 98.56 36 PRO B CA 1
ATOM 2353 C C . PRO B 1 36 ? -8.398 31.453 -1.028 1 98.56 36 PRO B C 1
ATOM 2355 O O . PRO B 1 36 ? -9.062 30.547 -1.546 1 98.56 36 PRO B O 1
ATOM 2358 N N . ASP B 1 37 ? -7.188 31.828 -1.434 1 98.31 37 ASP B N 1
ATOM 2359 C CA . ASP B 1 37 ? -6.359 31.016 -2.328 1 98.31 37 ASP B CA 1
ATOM 2360 C C . ASP B 1 37 ? -5.438 30.094 -1.54 1 98.31 37 ASP B C 1
ATOM 2362 O O . ASP B 1 37 ? -5.102 29 -2.002 1 98.31 37 ASP B O 1
ATOM 2366 N N . ILE B 1 38 ? -5 30.641 -0.438 1 98.62 38 ILE B N 1
ATOM 2367 C CA . ILE B 1 38 ? -4.109 29.906 0.454 1 98.62 38 ILE B CA 1
ATOM 2368 C C . ILE B 1 38 ? -4.664 29.938 1.877 1 98.62 38 ILE B C 1
ATOM 2370 O O . ILE B 1 38 ? -5.129 30.984 2.344 1 98.62 38 ILE B O 1
ATOM 2374 N N . VAL B 1 39 ? -4.664 28.828 2.51 1 98.81 39 VAL B N 1
ATOM 2375 C CA . VAL B 1 39 ? -5.012 28.734 3.924 1 98.81 39 VAL B CA 1
ATOM 2376 C C . VAL B 1 39 ? -3.77 28.391 4.742 1 98.81 39 VAL B C 1
ATOM 2378 O O . VAL B 1 39 ? -3.172 27.328 4.559 1 98.81 39 VAL B O 1
ATOM 2381 N N . ILE B 1 40 ? -3.396 29.281 5.645 1 98.62 40 ILE B N 1
ATOM 2382 C CA . ILE B 1 40 ? -2.305 29.031 6.574 1 98.62 40 ILE B CA 1
ATOM 2383 C C . ILE B 1 40 ? -2.869 28.531 7.902 1 98.62 40 ILE B C 1
ATOM 2385 O O . ILE B 1 40 ? -3.693 29.203 8.531 1 98.62 40 ILE B O 1
ATOM 2389 N N . THR B 1 41 ? -2.445 27.375 8.242 1 98.44 41 THR B N 1
ATOM 2390 C CA . THR B 1 41 ? -2.842 26.859 9.547 1 98.44 41 THR B CA 1
ATOM 2391 C C . THR B 1 41 ? -1.746 27.109 10.578 1 98.44 41 THR B C 1
ATOM 2393 O O . THR B 1 41 ? -0.558 27 10.273 1 98.44 41 THR B O 1
ATOM 2396 N N . VAL B 1 42 ? -2.141 27.547 11.758 1 98.06 42 VAL B N 1
ATOM 2397 C CA . VAL B 1 42 ? -1.223 27.75 12.875 1 98.06 42 VAL B CA 1
ATOM 2398 C C . VAL B 1 42 ? -1.54 26.766 13.992 1 98.06 42 VAL B C 1
ATOM 2400 O O . VAL B 1 42 ? -2.51 26.938 14.734 1 98.06 42 VAL B O 1
ATOM 2403 N N . GLY B 1 43 ? -0.779 25.812 14.125 1 97 43 GLY B N 1
ATOM 2404 C CA . GLY B 1 43 ? -0.975 24.656 15.008 1 97 43 GLY B CA 1
ATOM 2405 C C . GLY B 1 43 ? -0.313 23.391 14.492 1 97 43 GLY B C 1
ATOM 2406 O O . GLY B 1 43 ? 0.663 23.453 13.742 1 97 43 GLY B O 1
ATOM 2407 N N . GLY B 1 44 ? -0.753 22.281 14.93 1 95.5 44 GLY B N 1
ATOM 2408 C CA . GLY B 1 44 ? -0.232 21 14.477 1 95.5 44 GLY B CA 1
ATOM 2409 C C . GLY B 1 44 ? -1.047 20.391 13.352 1 95.5 44 GLY B C 1
ATOM 2410 O O . GLY B 1 44 ? -1.859 21.078 12.727 1 95.5 44 GLY B O 1
ATOM 2411 N N . ASP B 1 45 ? -0.83 19.125 13.102 1 96.19 45 ASP B N 1
ATOM 2412 C CA . ASP B 1 45 ? -1.541 18.391 12.055 1 96.19 45 ASP B CA 1
ATOM 2413 C C . ASP B 1 45 ? -3.047 18.391 12.305 1 96.19 45 ASP B C 1
ATOM 2415 O O . ASP B 1 45 ? -3.838 18.484 11.367 1 96.19 45 ASP B O 1
ATOM 2419 N N . GLY B 1 46 ? -3.418 18.328 13.57 1 96.75 46 GLY B N 1
ATOM 2420 C CA . GLY B 1 46 ? -4.832 18.391 13.898 1 96.75 46 GLY B CA 1
ATOM 2421 C C . GLY B 1 46 ? -5.496 19.672 13.453 1 96.75 46 GLY B C 1
ATOM 2422 O O . GLY B 1 46 ? -6.637 19.672 12.984 1 96.75 46 GLY B O 1
ATOM 2423 N N . THR B 1 47 ? -4.785 20.766 13.625 1 97.62 47 THR B N 1
ATOM 2424 C CA . THR B 1 47 ? -5.297 22.062 13.188 1 97.62 47 THR B CA 1
ATOM 2425 C C . THR B 1 47 ? -5.488 22.078 11.672 1 97.62 47 THR B C 1
ATOM 2427 O O . THR B 1 47 ? -6.48 22.625 11.172 1 97.62 47 THR B O 1
ATOM 2430 N N . LEU B 1 48 ? -4.57 21.531 11.016 1 97.88 48 LEU B N 1
ATOM 2431 C CA . LEU B 1 48 ? -4.668 21.484 9.562 1 97.88 48 LEU B CA 1
ATOM 2432 C C . LEU B 1 48 ? -5.848 20.625 9.125 1 97.88 48 LEU B C 1
ATOM 2434 O O . LEU B 1 48 ? -6.555 20.969 8.18 1 97.88 48 LEU B O 1
ATOM 2438 N N . LEU B 1 49 ? -6.066 19.5 9.812 1 98.19 49 LEU B N 1
ATOM 2439 C CA . LEU B 1 49 ? -7.234 18.672 9.523 1 98.19 49 LEU B CA 1
ATOM 2440 C C . LEU B 1 49 ? -8.523 19.453 9.703 1 98.19 49 LEU B C 1
ATOM 2442 O O . LEU B 1 49 ? -9.445 19.344 8.898 1 98.19 49 LEU B O 1
ATOM 2446 N N . GLY B 1 50 ? -8.555 20.219 10.75 1 98.12 50 GLY B N 1
ATOM 2447 C CA . GLY B 1 50 ? -9.711 21.078 10.961 1 98.12 50 GLY B CA 1
ATOM 2448 C C . GLY B 1 50 ? -9.922 22.078 9.852 1 98.12 50 GLY B C 1
ATOM 2449 O O . GLY B 1 50 ? -11.047 22.297 9.398 1 98.12 50 GLY B O 1
ATOM 2450 N N . ALA B 1 51 ? -8.836 22.719 9.445 1 98.62 51 ALA B N 1
ATOM 2451 C CA . ALA B 1 51 ? -8.906 23.688 8.344 1 98.62 51 ALA B CA 1
ATOM 2452 C C . ALA B 1 51 ? -9.414 23.016 7.066 1 98.62 51 ALA B C 1
ATOM 2454 O O . ALA B 1 51 ? -10.234 23.578 6.344 1 98.62 51 ALA B O 1
ATOM 2455 N N . PHE B 1 52 ? -8.922 21.859 6.777 1 98.62 52 PHE B N 1
ATOM 2456 C CA . PHE B 1 52 ? -9.367 21.109 5.609 1 98.62 52 PHE B CA 1
ATOM 2457 C C . PHE B 1 52 ? -10.875 20.922 5.625 1 98.62 52 PHE B C 1
ATOM 2459 O O . PHE B 1 52 ? -11.555 21.219 4.641 1 98.62 52 PHE B O 1
ATOM 2466 N N . GLN B 1 53 ? -11.375 20.453 6.758 1 98.31 53 GLN B N 1
ATOM 2467 C CA . GLN B 1 53 ? -12.812 20.219 6.852 1 98.31 53 GLN B CA 1
ATOM 2468 C C . GLN B 1 53 ? -13.594 21.516 6.707 1 98.31 53 GLN B C 1
ATOM 2470 O O . GLN B 1 53 ? -14.664 21.547 6.102 1 98.31 53 GLN B O 1
ATOM 2475 N N . HIS B 1 54 ? -13.039 22.547 7.25 1 98.12 54 HIS B N 1
ATOM 2476 C CA . HIS B 1 54 ? -13.688 23.844 7.195 1 98.12 54 HIS B CA 1
ATOM 2477 C C . HIS B 1 54 ? -13.812 24.344 5.762 1 98.12 54 HIS B C 1
ATOM 2479 O O . HIS B 1 54 ? -14.82 24.953 5.395 1 98.12 54 HIS B O 1
ATOM 2485 N N . TYR B 1 55 ? -12.836 24.047 4.945 1 98.38 55 TYR B N 1
ATOM 2486 C CA . TYR B 1 55 ? -12.781 24.625 3.605 1 98.38 55 TYR B CA 1
ATOM 2487 C C . TYR B 1 55 ? -13.031 23.547 2.547 1 98.38 55 TYR B C 1
ATOM 2489 O O . TYR B 1 55 ? -12.719 23.75 1.371 1 98.38 55 TYR B O 1
ATOM 2497 N N . VAL B 1 56 ? -13.516 22.391 2.896 1 97.94 56 VAL B N 1
ATOM 2498 C CA . VAL B 1 56 ? -13.57 21.203 2.051 1 97.94 56 VAL B CA 1
ATOM 2499 C C . VAL B 1 56 ? -14.359 21.516 0.779 1 97.94 56 VAL B C 1
ATOM 2501 O O . VAL B 1 56 ? -14.055 20.984 -0.29 1 97.94 56 VAL B O 1
ATOM 2504 N N . ASP B 1 57 ? -15.266 22.422 0.819 1 97.31 57 ASP B N 1
ATOM 2505 C CA . ASP B 1 57 ? -16.109 22.75 -0.333 1 97.31 57 ASP B CA 1
ATOM 2506 C C . ASP B 1 57 ? -15.336 23.594 -1.347 1 97.31 57 ASP B C 1
ATOM 2508 O O . ASP B 1 57 ? -15.773 23.75 -2.486 1 97.31 57 ASP B O 1
ATOM 2512 N N . GLN B 1 58 ? -14.203 24.125 -0.952 1 98 58 GLN B N 1
ATOM 2513 C CA . GLN B 1 58 ? -13.398 24.984 -1.816 1 98 58 GLN B CA 1
ATOM 2514 C C . GLN B 1 58 ? -12.016 24.375 -2.061 1 98 58 GLN B C 1
ATOM 2516 O O . GLN B 1 58 ? -11.086 25.078 -2.471 1 98 58 GLN B O 1
ATOM 2521 N N . ILE B 1 59 ? -11.93 23.109 -1.919 1 97.38 59 ILE B N 1
ATOM 2522 C CA . ILE B 1 59 ? -10.609 22.5 -1.838 1 97.38 59 ILE B CA 1
ATOM 2523 C C . ILE B 1 59 ? -9.945 22.531 -3.211 1 97.38 59 ILE B C 1
ATOM 2525 O O . ILE B 1 59 ? -8.711 22.484 -3.314 1 97.38 59 ILE B O 1
ATOM 2529 N N . ASP B 1 60 ? -10.656 22.703 -4.27 1 96.94 60 ASP B N 1
ATOM 2530 C CA . ASP B 1 60 ? -10.117 22.688 -5.629 1 96.94 60 ASP B CA 1
ATOM 2531 C C . ASP B 1 60 ? -9.32 23.953 -5.918 1 96.94 60 ASP B C 1
ATOM 2533 O O . ASP B 1 60 ? -8.492 23.984 -6.828 1 96.94 60 ASP B O 1
ATOM 2537 N N . THR B 1 61 ? -9.609 24.984 -5.156 1 96.75 61 THR B N 1
ATOM 2538 C CA . THR B 1 61 ? -9.008 26.266 -5.492 1 96.75 61 THR B CA 1
ATOM 2539 C C . THR B 1 61 ? -8.047 26.719 -4.398 1 96.75 61 THR B C 1
ATOM 2541 O O . THR B 1 61 ? -7.441 27.781 -4.492 1 96.75 61 THR B O 1
ATOM 2544 N N . ILE B 1 62 ? -7.961 25.891 -3.387 1 98.06 62 ILE B N 1
ATOM 2545 C CA . ILE B 1 62 ? -7.207 26.281 -2.203 1 98.06 62 ILE B CA 1
ATOM 2546 C C . ILE B 1 62 ? -5.934 25.453 -2.1 1 98.06 62 ILE B C 1
ATOM 2548 O O . ILE B 1 62 ? -5.941 24.25 -2.402 1 98.06 62 ILE B O 1
ATOM 2552 N N . ARG B 1 63 ? -4.859 26.109 -1.651 1 98.56 63 ARG B N 1
ATOM 2553 C CA . ARG B 1 63 ? -3.656 25.438 -1.186 1 98.56 63 ARG B CA 1
ATOM 2554 C C . ARG B 1 63 ? -3.439 25.656 0.307 1 98.56 63 ARG B C 1
ATOM 2556 O O . ARG B 1 63 ? -3.658 26.766 0.808 1 98.56 63 ARG B O 1
ATOM 2563 N N . PHE B 1 64 ? -2.965 24.672 0.953 1 98.44 64 PHE B N 1
ATOM 2564 C CA . PHE B 1 64 ? -2.721 24.781 2.387 1 98.44 64 PHE B CA 1
ATOM 2565 C C . PHE B 1 64 ? -1.237 24.984 2.67 1 98.44 64 PHE B C 1
ATOM 2567 O O . PHE B 1 64 ? -0.387 24.5 1.918 1 98.44 64 PHE B O 1
ATOM 2574 N N . VAL B 1 65 ? -0.985 25.703 3.744 1 97.75 65 VAL B N 1
ATOM 2575 C CA . VAL B 1 65 ? 0.339 25.828 4.34 1 97.75 65 VAL B CA 1
ATOM 2576 C C . VAL B 1 65 ? 0.246 25.641 5.852 1 97.75 65 VAL B C 1
ATOM 2578 O O . VAL B 1 65 ? -0.578 26.281 6.516 1 97.75 65 VAL B O 1
ATOM 2581 N N . GLY B 1 66 ? 1.112 24.781 6.371 1 96.94 66 GLY B N 1
ATOM 2582 C CA . GLY B 1 66 ? 1.084 24.531 7.805 1 96.94 66 GLY B CA 1
ATOM 2583 C C . GLY B 1 66 ? 2.246 25.172 8.547 1 96.94 66 GLY B C 1
ATOM 2584 O O . GLY B 1 66 ? 3.408 24.906 8.234 1 96.94 66 GLY B O 1
ATOM 2585 N N . LEU B 1 67 ? 1.909 26.031 9.469 1 96.19 67 LEU B N 1
ATOM 2586 C CA . LEU B 1 67 ? 2.852 26.625 10.414 1 96.19 67 LEU B CA 1
ATOM 2587 C C . LEU B 1 67 ? 2.744 25.938 11.781 1 96.19 67 LEU B C 1
ATOM 2589 O O . LEU B 1 67 ? 1.766 26.141 12.5 1 96.19 67 LEU B O 1
ATOM 2593 N N . HIS B 1 68 ? 3.793 25.156 12.062 1 93.75 68 HIS B N 1
ATOM 2594 C CA . HIS B 1 68 ? 3.758 24.422 13.32 1 93.75 68 HIS B CA 1
ATOM 2595 C C . HIS B 1 68 ? 4.242 25.297 14.477 1 93.75 68 HIS B C 1
ATOM 2597 O O . HIS B 1 68 ? 5.191 26.062 14.328 1 93.75 68 HIS B O 1
ATOM 2603 N N . THR B 1 69 ? 3.715 25.125 15.703 1 90.06 69 THR B N 1
ATOM 2604 C CA . THR B 1 69 ? 4.059 25.938 16.859 1 90.06 69 THR B CA 1
ATOM 2605 C C . THR B 1 69 ? 5.098 25.234 17.734 1 90.06 69 THR B C 1
ATOM 2607 O O . THR B 1 69 ? 5.555 25.781 18.734 1 90.06 69 THR B O 1
ATOM 2610 N N . GLY B 1 70 ? 5.543 24.047 17.422 1 86.06 70 GLY B N 1
ATOM 2611 C CA . GLY B 1 70 ? 6.547 23.266 18.125 1 86.06 70 GLY B CA 1
ATOM 2612 C C . GLY B 1 70 ? 7.543 22.594 17.203 1 86.06 70 GLY B C 1
ATOM 2613 O O . GLY B 1 70 ? 8.508 23.234 16.766 1 86.06 70 GLY B O 1
ATOM 2614 N N . HIS B 1 71 ? 7.234 21.344 16.828 1 84.88 71 HIS B N 1
ATOM 2615 C CA . HIS B 1 71 ? 8.078 20.609 15.906 1 84.88 71 HIS B CA 1
ATOM 2616 C C . HIS B 1 71 ? 7.371 20.391 14.57 1 84.88 71 HIS B C 1
ATOM 2618 O O . HIS B 1 71 ? 6.152 20.547 14.477 1 84.88 71 HIS B O 1
ATOM 2624 N N . LEU B 1 72 ? 8.133 20.031 13.609 1 86.94 72 LEU B N 1
ATOM 2625 C CA . LEU B 1 72 ? 7.562 19.781 12.289 1 86.94 72 LEU B CA 1
ATOM 2626 C C . LEU B 1 72 ? 6.648 18.562 12.32 1 86.94 72 LEU B C 1
ATOM 2628 O O . LEU B 1 72 ? 6.957 17.562 12.977 1 86.94 72 LEU B O 1
ATOM 2632 N N . GLY B 1 73 ? 5.504 18.688 11.625 1 91.12 73 GLY B N 1
ATOM 2633 C CA . GLY B 1 73 ? 4.551 17.609 11.516 1 91.12 73 GLY B CA 1
ATOM 2634 C C . GLY B 1 73 ? 4.488 17 10.117 1 91.12 73 GLY B C 1
ATOM 2635 O O . GLY B 1 73 ? 5.398 17.203 9.312 1 91.12 73 GLY B O 1
ATOM 2636 N N . PHE B 1 74 ? 3.486 16.234 9.891 1 93.56 74 PHE B N 1
ATOM 2637 C CA . PHE B 1 74 ? 3.322 15.609 8.586 1 93.56 74 PHE B CA 1
ATOM 2638 C C . PHE B 1 74 ? 2.85 16.625 7.551 1 93.56 74 PHE B C 1
ATOM 2640 O O . PHE B 1 74 ? 3.277 16.594 6.395 1 93.56 74 PHE B O 1
ATOM 2647 N N . TYR B 1 75 ? 1.981 17.547 8.062 1 94.06 75 TYR B N 1
ATOM 2648 C CA . TYR B 1 75 ? 1.412 18.516 7.133 1 94.06 75 TYR B CA 1
ATOM 2649 C C . TYR B 1 75 ? 1.968 19.906 7.395 1 94.06 75 TYR B C 1
ATOM 2651 O O . TYR B 1 75 ? 1.591 20.875 6.723 1 94.06 75 TYR B O 1
ATOM 2659 N N . THR B 1 76 ? 2.811 20.062 8.383 1 93.81 76 THR B N 1
ATOM 2660 C CA . THR B 1 76 ? 3.291 21.375 8.781 1 93.81 76 THR B CA 1
ATOM 2661 C C . THR B 1 76 ? 4.789 21.5 8.523 1 93.81 76 THR B C 1
ATOM 2663 O O . THR B 1 76 ? 5.605 21.016 9.312 1 93.81 76 THR B O 1
ATOM 2666 N N . ASP B 1 77 ? 5.047 22.328 7.539 1 92.44 77 ASP B N 1
ATOM 2667 C CA . ASP B 1 77 ? 6.426 22.375 7.055 1 92.44 77 ASP B CA 1
ATOM 2668 C C . ASP B 1 77 ? 7.148 23.609 7.578 1 92.44 77 ASP B C 1
ATOM 2670 O O . ASP B 1 77 ? 8.312 23.844 7.25 1 92.44 77 ASP B O 1
ATOM 2674 N N . TRP B 1 78 ? 6.465 24.484 8.336 1 95.31 78 TRP B N 1
ATOM 2675 C CA . TRP B 1 78 ? 7.07 25.734 8.789 1 95.31 78 TRP B CA 1
ATOM 2676 C C . TRP B 1 78 ? 7.016 25.844 10.312 1 95.31 78 TRP B C 1
ATOM 2678 O O . TRP B 1 78 ? 6.02 25.469 10.93 1 95.31 78 TRP B O 1
ATOM 2688 N N . LEU B 1 79 ? 8.055 26.328 10.828 1 95.12 79 LEU B N 1
ATOM 2689 C CA . LEU B 1 79 ? 8.094 26.656 12.25 1 95.12 79 LEU B CA 1
ATOM 2690 C C . LEU B 1 79 ? 7.777 28.125 12.477 1 95.12 79 LEU B C 1
ATOM 2692 O O . LEU B 1 79 ? 7.969 28.953 11.586 1 95.12 79 LEU B O 1
ATOM 2696 N N . SER B 1 80 ? 7.383 28.391 13.68 1 93.19 80 SER B N 1
ATOM 2697 C CA . SER B 1 80 ? 7.051 29.781 14.023 1 93.19 80 SER B CA 1
ATOM 2698 C C . SER B 1 80 ? 8.258 30.688 13.875 1 93.19 80 SER B C 1
ATOM 2700 O O . SER B 1 80 ? 8.109 31.875 13.562 1 93.19 80 SER B O 1
ATOM 2702 N N . THR B 1 81 ? 9.43 30.156 13.961 1 94.69 81 THR B N 1
ATOM 2703 C CA . THR B 1 81 ? 10.664 30.922 13.852 1 94.69 81 THR B CA 1
ATOM 2704 C C . THR B 1 81 ? 10.961 31.281 12.398 1 94.69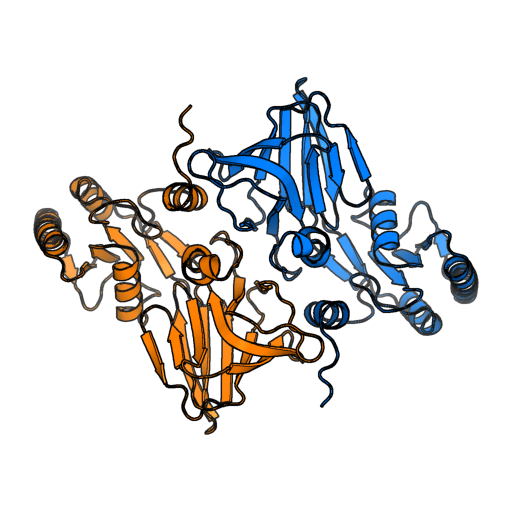 81 THR B C 1
ATOM 2706 O O . THR B 1 81 ? 11.844 32.094 12.109 1 94.69 81 THR B O 1
ATOM 2709 N N . GLU B 1 82 ? 10.172 30.703 11.523 1 95.75 82 GLU B N 1
ATOM 2710 C CA . GLU B 1 82 ? 10.445 30.891 10.102 1 95.75 82 GLU B CA 1
ATOM 2711 C C . GLU B 1 82 ? 9.375 31.75 9.438 1 95.75 82 GLU B C 1
ATOM 2713 O O . GLU B 1 82 ? 9.172 31.672 8.227 1 95.75 82 GLU B O 1
ATOM 2718 N N . LEU B 1 83 ? 8.727 32.562 10.188 1 95.12 83 LEU B N 1
ATOM 2719 C CA . LEU B 1 83 ? 7.605 33.344 9.711 1 95.12 83 LEU B CA 1
ATOM 2720 C C . LEU B 1 83 ? 8.039 34.281 8.578 1 95.12 83 LEU B C 1
ATOM 2722 O O . LEU B 1 83 ? 7.332 34.406 7.574 1 95.12 83 LEU B O 1
ATOM 2726 N N . ALA B 1 84 ? 9.148 34.938 8.742 1 95.5 84 ALA B N 1
ATOM 2727 C CA . ALA B 1 84 ? 9.633 35.875 7.723 1 95.5 84 ALA B CA 1
ATOM 2728 C C . ALA B 1 84 ? 9.852 35.156 6.395 1 95.5 84 ALA B C 1
ATOM 2730 O O . ALA B 1 84 ? 9.5 35.656 5.332 1 95.5 84 ALA B O 1
ATOM 2731 N N . ASN B 1 85 ? 10.453 33.969 6.492 1 96.81 85 ASN B N 1
ATOM 2732 C CA . ASN B 1 85 ? 10.688 33.156 5.293 1 96.81 85 ASN B CA 1
ATOM 2733 C C . ASN B 1 85 ? 9.375 32.75 4.641 1 96.81 85 ASN B C 1
ATOM 2735 O O . ASN B 1 85 ? 9.258 32.75 3.412 1 96.81 85 ASN B O 1
ATOM 2739 N N . LEU B 1 86 ? 8.414 32.344 5.449 1 96.94 86 LEU B N 1
ATOM 2740 C CA . LEU B 1 86 ? 7.109 31.953 4.93 1 96.94 86 LEU B CA 1
ATOM 2741 C C . LEU B 1 86 ? 6.438 33.094 4.203 1 96.94 86 LEU B C 1
ATOM 2743 O O . LEU B 1 86 ? 5.957 32.938 3.08 1 96.94 86 LEU B O 1
ATOM 2747 N N . VAL B 1 87 ? 6.477 34.312 4.758 1 97.31 87 VAL B N 1
ATOM 2748 C CA . VAL B 1 87 ? 5.832 35.469 4.164 1 97.31 87 VAL B CA 1
ATOM 2749 C C . VAL B 1 87 ? 6.543 35.844 2.869 1 97.31 87 VAL B C 1
ATOM 2751 O O . VAL B 1 87 ? 5.898 36.219 1.887 1 97.31 87 VAL B O 1
ATOM 2754 N N . SER B 1 88 ? 7.832 35.781 2.916 1 97.25 88 SER B N 1
ATOM 2755 C CA . SER B 1 88 ? 8.586 36.031 1.69 1 97.25 88 SER B CA 1
ATOM 2756 C C . SER B 1 88 ? 8.156 35.062 0.579 1 97.25 88 SER B C 1
ATOM 2758 O O . SER B 1 88 ? 7.969 35.469 -0.565 1 97.25 88 SER B O 1
ATOM 2760 N N . SER B 1 89 ? 7.992 33.75 0.922 1 97.06 89 SER B N 1
ATOM 2761 C CA . SER B 1 89 ? 7.555 32.75 -0.056 1 97.06 89 SER B CA 1
ATOM 2762 C C . SER B 1 89 ? 6.172 33.094 -0.603 1 97.06 89 SER B C 1
ATOM 2764 O O . SER B 1 89 ? 5.914 32.938 -1.799 1 97.06 89 SER B O 1
ATOM 2766 N N . LEU B 1 90 ? 5.344 33.594 0.232 1 97.44 90 LEU B N 1
ATOM 2767 C CA . LEU B 1 90 ? 3.992 33.969 -0.175 1 97.44 90 LEU B CA 1
ATOM 2768 C C . LEU B 1 90 ? 4.023 35.156 -1.136 1 97.44 90 LEU B C 1
ATOM 2770 O O . LEU B 1 90 ? 3.268 35.188 -2.109 1 97.44 90 LEU B O 1
ATOM 2774 N N . THR B 1 91 ? 4.887 36.094 -0.869 1 96.62 91 THR B N 1
ATOM 2775 C CA . THR B 1 91 ? 4.992 37.281 -1.698 1 96.62 91 THR B CA 1
ATOM 2776 C C . THR B 1 91 ? 5.488 36.938 -3.098 1 96.62 91 THR B C 1
ATOM 2778 O O . THR B 1 91 ? 5.191 37.625 -4.066 1 96.62 91 THR B O 1
ATOM 2781 N N . HIS B 1 92 ? 6.215 35.844 -3.178 1 95.75 92 HIS B N 1
ATOM 2782 C CA . HIS B 1 92 ? 6.773 35.406 -4.457 1 95.75 92 HIS B CA 1
ATOM 2783 C C . HIS B 1 92 ? 6.102 34.156 -4.969 1 95.75 92 HIS B C 1
ATOM 2785 O O . HIS B 1 92 ? 6.684 33.406 -5.758 1 95.75 92 HIS B O 1
ATOM 2791 N N . ASP B 1 93 ? 4.941 33.906 -4.516 1 96.12 93 ASP B N 1
ATOM 2792 C CA . ASP B 1 93 ? 4.18 32.719 -4.879 1 96.12 93 ASP B CA 1
ATOM 2793 C C . ASP B 1 93 ? 4.039 32.594 -6.395 1 96.12 93 ASP B C 1
ATOM 2795 O O . ASP B 1 93 ? 3.674 33.562 -7.066 1 96.12 93 ASP B O 1
ATOM 2799 N N . ASN B 1 94 ? 4.344 31.359 -6.945 1 94.38 94 ASN B N 1
ATOM 2800 C CA . ASN B 1 94 ? 4.203 31.125 -8.375 1 94.38 94 ASN B CA 1
ATOM 2801 C C . ASN B 1 94 ? 3.238 29.984 -8.664 1 94.38 94 ASN B C 1
ATOM 2803 O O . ASN B 1 94 ? 3.328 29.344 -9.711 1 94.38 94 ASN B O 1
ATOM 2807 N N . GLY B 1 95 ? 2.479 29.609 -7.723 1 94.88 95 GLY B N 1
ATOM 2808 C CA . GLY B 1 95 ? 1.439 28.609 -7.914 1 94.88 95 GLY B CA 1
ATOM 2809 C C . GLY B 1 95 ? 1.924 27.188 -7.68 1 94.88 95 GLY B C 1
ATOM 2810 O O . GLY B 1 95 ? 1.188 26.234 -7.918 1 94.88 95 GLY B O 1
ATOM 2811 N N . GLN B 1 96 ? 3.164 26.984 -7.184 1 94.94 96 GLN B N 1
ATOM 2812 C CA . GLN B 1 96 ? 3.705 25.656 -6.938 1 94.94 96 GLN B CA 1
ATOM 2813 C C . GLN B 1 96 ? 2.869 24.906 -5.906 1 94.94 96 GLN B C 1
ATOM 2815 O O . GLN B 1 96 ? 2.432 25.484 -4.91 1 94.94 96 GLN B O 1
ATOM 2820 N N . ARG B 1 97 ? 2.59 23.625 -6.18 1 96.12 97 ARG B N 1
ATOM 2821 C CA . ARG B 1 97 ? 1.776 22.844 -5.25 1 96.12 97 ARG B CA 1
ATOM 2822 C C . ARG B 1 97 ? 2.125 21.359 -5.328 1 96.12 97 ARG B C 1
ATOM 2824 O O . ARG B 1 97 ? 2.686 20.906 -6.324 1 96.12 97 ARG B O 1
ATOM 2831 N N . VAL B 1 98 ? 1.925 20.688 -4.312 1 96.12 98 VAL B N 1
ATOM 2832 C CA . VAL B 1 98 ? 1.885 19.234 -4.242 1 96.12 98 VAL B CA 1
ATOM 2833 C C . VAL B 1 98 ? 0.485 18.781 -3.844 1 96.12 98 VAL B C 1
ATOM 2835 O O . VAL B 1 98 ? -0.167 19.406 -3.008 1 96.12 98 VAL B O 1
ATOM 2838 N N . SER B 1 99 ? 0.048 17.75 -4.484 1 97.38 99 SER B N 1
ATOM 2839 C CA . SER B 1 99 ? -1.311 17.25 -4.262 1 97.38 99 SER B CA 1
ATOM 2840 C C . SER B 1 99 ? -1.305 15.836 -3.697 1 97.38 99 SER B C 1
ATOM 2842 O O . SER B 1 99 ? -0.411 15.047 -4.004 1 97.38 99 SER B O 1
ATOM 2844 N N . TYR B 1 100 ? -2.244 15.555 -2.863 1 97.69 100 TYR B N 1
ATOM 2845 C CA . TYR B 1 100 ? -2.385 14.227 -2.268 1 97.69 100 TYR B CA 1
ATOM 2846 C C . TYR B 1 100 ? -3.803 13.703 -2.441 1 97.69 100 TYR B C 1
ATOM 2848 O O . TYR B 1 100 ? -4.762 14.477 -2.451 1 97.69 100 TYR B O 1
ATOM 2856 N N . PRO B 1 101 ? -3.881 12.336 -2.529 1 98.62 101 PRO B N 1
ATOM 2857 C CA . PRO B 1 101 ? -5.215 11.742 -2.637 1 98.62 101 PRO B CA 1
ATOM 2858 C C . PRO B 1 101 ? -6.047 11.922 -1.367 1 98.62 101 PRO B C 1
ATOM 2860 O O . PRO B 1 101 ? -5.488 12 -0.268 1 98.62 101 PRO B O 1
ATOM 2863 N N . LEU B 1 102 ? -7.328 12 -1.619 1 98.88 102 LEU B N 1
ATOM 2864 C CA . LEU B 1 102 ? -8.297 12.047 -0.531 1 98.88 102 LEU B CA 1
ATOM 2865 C C . LEU B 1 102 ? -9.156 10.781 -0.511 1 98.88 102 LEU B C 1
ATOM 2867 O O . LEU B 1 102 ? -9.172 10.023 -1.482 1 98.88 102 LEU B O 1
ATOM 2871 N N . LEU B 1 103 ? -9.742 10.57 0.631 1 98.94 103 LEU B N 1
ATOM 2872 C CA . LEU B 1 103 ? -10.742 9.516 0.782 1 98.94 103 LEU B CA 1
ATOM 2873 C C . LEU B 1 103 ? -12.141 10.047 0.514 1 98.94 103 LEU B C 1
ATOM 2875 O O . LEU B 1 103 ? -12.539 11.07 1.078 1 98.94 103 LEU B O 1
ATOM 2879 N N . ASP B 1 104 ? -12.82 9.375 -0.384 1 98.88 104 ASP B N 1
ATOM 2880 C CA . ASP B 1 104 ? -14.242 9.641 -0.601 1 98.88 104 ASP B CA 1
ATOM 2881 C C . ASP B 1 104 ? -15.109 8.602 0.098 1 98.88 104 ASP B C 1
ATOM 2883 O O . ASP B 1 104 ? -15.016 7.406 -0.201 1 98.88 104 ASP B O 1
ATOM 2887 N N . MET B 1 105 ? -15.883 9.016 1.021 1 98.75 105 MET B N 1
ATOM 2888 C CA . MET B 1 105 ? -16.812 8.141 1.735 1 98.75 105 MET B CA 1
ATOM 2889 C C . MET B 1 105 ? -18.25 8.477 1.376 1 98.75 105 MET B C 1
ATOM 2891 O O . MET B 1 105 ? -18.672 9.625 1.495 1 98.75 105 MET B O 1
ATOM 2895 N N . THR B 1 106 ? -18.984 7.5 0.93 1 98.5 106 THR B N 1
ATOM 2896 C CA . THR B 1 106 ? -20.422 7.621 0.705 1 98.5 106 THR B CA 1
ATOM 2897 C C . THR B 1 106 ? -21.203 6.852 1.767 1 98.5 106 THR B C 1
ATOM 2899 O O . THR B 1 106 ? -20.984 5.656 1.96 1 98.5 106 THR B O 1
ATOM 2902 N N . VAL B 1 107 ? -22.078 7.562 2.428 1 97.94 107 VAL B N 1
ATOM 2903 C CA . VAL B 1 107 ? -22.969 6.949 3.4 1 97.94 107 VAL B CA 1
ATOM 2904 C C . VAL B 1 107 ? -24.344 6.742 2.773 1 97.94 107 VAL B C 1
ATOM 2906 O O . VAL B 1 107 ? -24.984 7.699 2.334 1 97.94 107 VAL B O 1
ATOM 2909 N N . VAL B 1 108 ? -24.75 5.52 2.723 1 97.69 108 VAL B N 1
ATOM 2910 C CA . VAL B 1 108 ? -26.047 5.191 2.145 1 97.69 108 VAL B CA 1
ATOM 2911 C C . VAL B 1 108 ? -27.031 4.797 3.254 1 97.69 108 VAL B C 1
ATOM 2913 O O . VAL B 1 108 ? -26.812 3.799 3.947 1 97.69 108 VAL B O 1
ATOM 2916 N N . HIS B 1 109 ? -28.109 5.5 3.332 1 96.38 109 HIS B N 1
ATOM 2917 C CA . HIS B 1 109 ? -29.125 5.223 4.348 1 96.38 109 HIS B CA 1
ATOM 2918 C C . HIS B 1 109 ? -30.125 4.191 3.852 1 96.38 109 HIS B C 1
ATOM 2920 O O . HIS B 1 109 ? -30.234 3.951 2.646 1 96.38 109 HIS B O 1
ATOM 2926 N N . GLU B 1 110 ? -30.797 3.629 4.805 1 95.44 110 GLU B N 1
ATOM 2927 C CA . GLU B 1 110 ? -31.828 2.656 4.484 1 95.44 110 GLU B CA 1
ATOM 2928 C C . GLU B 1 110 ? -32.906 3.264 3.574 1 95.44 110 GLU B C 1
ATOM 2930 O O . GLU B 1 110 ? -33.5 2.562 2.762 1 95.44 110 GLU B O 1
ATOM 2935 N N . SER B 1 111 ? -33.094 4.52 3.691 1 94.56 111 SER B N 1
ATOM 2936 C CA . SER B 1 111 ? -34.094 5.234 2.885 1 94.56 111 SER B CA 1
ATOM 2937 C C . SER B 1 111 ? -33.656 5.336 1.431 1 94.56 111 SER B C 1
ATOM 2939 O O . SER B 1 111 ? -34.438 5.656 0.552 1 94.56 111 SER B O 1
ATOM 2941 N N . GLY B 1 112 ? -32.344 5.16 1.222 1 94.12 112 GLY B N 1
ATOM 2942 C CA . GLY B 1 112 ? -31.797 5.34 -0.108 1 94.12 112 GLY B CA 1
ATOM 2943 C C . GLY B 1 112 ? -31.031 6.641 -0.264 1 94.12 112 GLY B C 1
ATOM 2944 O O . GLY B 1 112 ? -30.281 6.812 -1.228 1 94.12 112 GLY B O 1
ATOM 2945 N N . GLU B 1 113 ? -31.25 7.492 0.756 1 96.38 113 GLU B N 1
ATOM 2946 C CA . GLU B 1 113 ? -30.5 8.742 0.725 1 96.38 113 GLU B CA 1
ATOM 2947 C C . GLU B 1 113 ? -29 8.492 0.839 1 96.38 113 GLU B C 1
ATOM 2949 O O . GLU B 1 113 ? -28.578 7.621 1.6 1 96.38 113 GLU B O 1
ATOM 2954 N N . GLN B 1 114 ? -28.25 9.289 0.056 1 96.94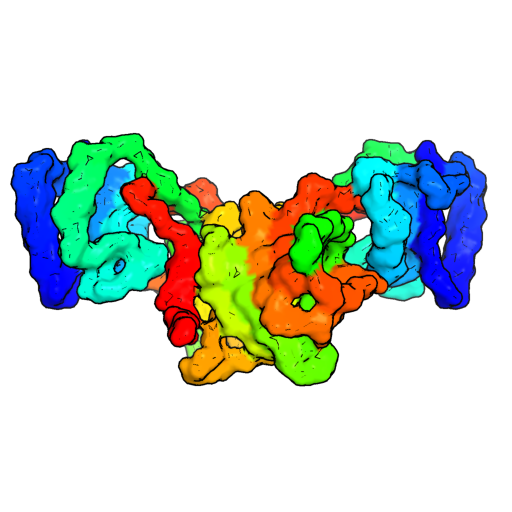 114 GLN B N 1
ATOM 2955 C CA . GLN B 1 114 ? -26.797 9.156 0.071 1 96.94 114 GLN B CA 1
ATOM 2956 C C . GLN B 1 114 ? -26.125 10.484 0.394 1 96.94 114 GLN B C 1
ATOM 2958 O O . GLN B 1 114 ? -26.562 11.539 -0.062 1 96.94 114 GLN B O 1
ATOM 2963 N N . TYR B 1 115 ? -25.109 10.422 1.217 1 96.88 115 TYR B N 1
ATOM 2964 C CA . TYR B 1 115 ? -24.297 11.578 1.549 1 96.88 115 TYR B CA 1
ATOM 2965 C C . TYR B 1 115 ? -22.812 11.297 1.284 1 96.88 115 TYR B C 1
ATOM 2967 O O . TYR B 1 115 ? -22.328 10.195 1.543 1 96.88 115 TYR B O 1
ATOM 2975 N N . HIS B 1 116 ? -22.109 12.305 0.788 1 97.12 116 HIS B N 1
ATOM 2976 C CA . HIS B 1 116 ? -20.688 12.188 0.451 1 97.12 116 HIS B CA 1
ATOM 2977 C C . HIS B 1 116 ? -19.828 13.016 1.4 1 97.12 116 HIS B C 1
ATOM 2979 O O . HIS B 1 116 ? -20.188 14.141 1.748 1 97.12 116 HIS B O 1
ATOM 2985 N N . PHE B 1 117 ? -18.797 12.414 1.8 1 98.19 117 PHE B N 1
ATOM 2986 C CA . PHE B 1 117 ? -17.828 13.07 2.666 1 98.19 117 PHE B CA 1
ATOM 2987 C C . PHE B 1 117 ? -16.406 12.852 2.154 1 98.19 117 PHE B C 1
ATOM 2989 O O . PHE B 1 117 ? -16.094 11.781 1.617 1 98.19 117 PHE B O 1
ATOM 2996 N N . LEU B 1 118 ? -15.531 13.883 2.312 1 98.62 118 LEU B N 1
ATOM 2997 C CA . LEU B 1 118 ? -14.117 13.773 1.992 1 98.62 118 LEU B CA 1
ATOM 2998 C C . LEU B 1 118 ? -13.273 13.766 3.262 1 98.62 118 LEU B C 1
ATOM 3000 O O . LEU B 1 118 ? -13.547 14.508 4.203 1 98.62 118 LEU B O 1
ATOM 3004 N N . ALA B 1 119 ? -12.32 12.875 3.295 1 98.81 119 ALA B N 1
ATOM 3005 C CA . ALA B 1 119 ? -11.383 12.828 4.418 1 98.81 119 ALA B CA 1
ATOM 3006 C C . ALA B 1 119 ? -9.945 12.945 3.934 1 98.81 119 ALA B C 1
ATOM 3008 O O . ALA B 1 119 ? -9.586 12.391 2.891 1 98.81 119 ALA B O 1
ATOM 3009 N N . LEU B 1 120 ? -9.164 13.656 4.734 1 98.62 120 LEU B N 1
ATOM 3010 C CA . LEU B 1 120 ? -7.746 13.828 4.441 1 98.62 120 LEU B CA 1
ATOM 3011 C C . LEU B 1 120 ? -6.922 12.703 5.051 1 98.62 120 LEU B C 1
ATOM 3013 O O . LEU B 1 120 ? -5.957 12.234 4.445 1 98.62 120 LEU B O 1
ATOM 3017 N N . ASN B 1 121 ? -7.312 12.234 6.242 1 98.31 121 ASN B N 1
ATOM 3018 C CA . ASN B 1 121 ? -6.609 11.164 6.941 1 98.31 121 ASN B CA 1
ATOM 3019 C C . ASN B 1 121 ? -7.324 9.828 6.785 1 98.31 121 ASN B C 1
ATOM 3021 O O . ASN B 1 121 ? -6.816 8.922 6.117 1 98.31 121 ASN B O 1
ATOM 3025 N N . GLU B 1 122 ? -8.445 9.719 7.383 1 98.75 122 GLU B N 1
ATOM 3026 C CA . GLU B 1 122 ? -9.117 8.422 7.383 1 98.75 122 GLU B CA 1
ATOM 3027 C C . GLU B 1 122 ? -10.594 8.562 7.742 1 98.75 122 GLU B C 1
ATOM 3029 O O . GLU B 1 122 ? -11.031 9.633 8.18 1 98.75 122 GLU B O 1
ATOM 3034 N N . ALA B 1 123 ? -11.32 7.562 7.48 1 98.75 123 ALA B N 1
ATOM 3035 C CA . ALA B 1 123 ? -12.633 7.285 8.062 1 98.75 123 ALA B CA 1
ATOM 3036 C C . ALA B 1 123 ? -12.633 5.969 8.828 1 98.75 123 ALA B C 1
ATOM 3038 O O . ALA B 1 123 ? -11.844 5.066 8.531 1 98.75 123 ALA B O 1
ATOM 3039 N N . ALA B 1 124 ? -13.469 5.867 9.883 1 98.12 124 ALA B N 1
ATOM 3040 C CA . ALA B 1 124 ? -13.57 4.645 10.672 1 98.12 124 ALA B CA 1
ATOM 3041 C C . ALA B 1 124 ? -15.008 4.371 11.086 1 98.12 124 ALA B C 1
ATOM 3043 O O . ALA B 1 124 ? -15.773 5.305 11.359 1 98.12 124 ALA B O 1
ATOM 3044 N N . ILE B 1 125 ? -15.391 3.164 11.047 1 97.75 125 ILE B N 1
ATOM 3045 C CA . ILE B 1 125 ? -16.641 2.662 11.602 1 97.75 125 ILE B CA 1
ATOM 3046 C C . ILE B 1 125 ? -16.359 1.905 12.898 1 97.75 125 ILE B C 1
ATOM 3048 O O . ILE B 1 125 ? -15.625 0.917 12.906 1 97.75 125 ILE B O 1
ATOM 3052 N N . LYS B 1 126 ? -16.969 2.373 13.945 1 96.56 126 LYS B N 1
ATOM 3053 C CA . LYS B 1 126 ? -16.688 1.768 15.242 1 96.56 126 LYS B CA 1
ATOM 3054 C C . LYS B 1 126 ? -17.969 1.536 16.031 1 96.56 126 LYS B C 1
ATOM 3056 O O . LYS B 1 126 ? -18.891 2.361 16 1 96.56 126 LYS B O 1
ATOM 3061 N N . GLN B 1 127 ? -18.016 0.479 16.703 1 94.69 127 GLN B N 1
ATOM 3062 C CA . GLN B 1 127 ? -19.078 0.223 17.688 1 94.69 127 GLN B CA 1
ATOM 3063 C C . GLN B 1 127 ? -18.531 0.327 19.109 1 94.69 127 GLN B C 1
ATOM 3065 O O . GLN B 1 127 ? -17.797 -0.544 19.562 1 94.69 127 GLN B O 1
ATOM 3070 N N . PRO B 1 128 ? -18.922 1.351 19.797 1 88.81 128 PRO B N 1
ATOM 3071 C CA . PRO B 1 128 ? -18.344 1.637 21.109 1 88.81 128 PRO B CA 1
ATOM 3072 C C . PRO B 1 128 ? -18.625 0.538 22.141 1 88.81 128 PRO B C 1
ATOM 3074 O O . PRO B 1 128 ? -17.766 0.224 22.969 1 88.81 128 PRO B O 1
ATOM 3077 N N . VAL B 1 129 ? -19.828 0.031 22.125 1 91.25 129 VAL B N 1
ATOM 3078 C CA . VAL B 1 129 ? -20.203 -1.035 23.047 1 91.25 129 VAL B CA 1
ATOM 3079 C C . VAL B 1 129 ? -20.516 -2.311 22.266 1 91.25 129 VAL B C 1
ATOM 3081 O O . VAL B 1 129 ? -21.281 -2.283 21.297 1 91.25 129 VAL B O 1
ATOM 3084 N N . GLY B 1 130 ? -19.844 -3.33 22.688 1 92.56 130 GLY B N 1
ATOM 3085 C CA . GLY B 1 130 ? -20.016 -4.582 21.969 1 92.56 130 GLY B CA 1
ATOM 3086 C C . GLY B 1 130 ? -19.156 -4.691 20.734 1 92.56 130 GLY B C 1
ATOM 3087 O O . GLY B 1 130 ? -18.125 -4.016 20.625 1 92.56 130 GLY B O 1
ATOM 3088 N N . THR B 1 131 ? -19.578 -5.672 19.828 1 93.81 131 THR B N 1
ATOM 3089 C CA . THR B 1 131 ? -18.766 -5.914 18.625 1 93.81 131 THR B CA 1
ATOM 3090 C C . THR B 1 131 ? -19.516 -5.445 17.375 1 93.81 131 THR B C 1
ATOM 3092 O O . THR B 1 131 ? -20.734 -5.594 17.281 1 93.81 131 THR B O 1
ATOM 3095 N N . LEU B 1 132 ? -18.797 -4.828 16.516 1 95.56 132 LEU B N 1
ATOM 3096 C CA . LEU B 1 132 ? -19.297 -4.527 15.188 1 95.56 132 LEU B CA 1
ATOM 3097 C C . LEU B 1 132 ? -19.234 -5.762 14.289 1 95.56 132 LEU B C 1
ATOM 3099 O O . LEU B 1 132 ? -18.188 -6.398 14.18 1 95.56 132 LEU B O 1
ATOM 3103 N N . VAL B 1 133 ? -20.328 -6.16 13.727 1 96.5 133 VAL B N 1
ATOM 3104 C CA . VAL B 1 133 ? -20.359 -7.152 12.656 1 96.5 133 VAL B CA 1
ATOM 3105 C C . VAL B 1 133 ? -20.672 -6.469 11.328 1 96.5 133 VAL B C 1
ATOM 3107 O O . VAL B 1 133 ? -21.641 -5.703 11.227 1 96.5 133 VAL B O 1
ATOM 3110 N N . ALA B 1 134 ? -19.859 -6.695 10.352 1 96.94 134 ALA B N 1
ATOM 3111 C CA . ALA B 1 134 ? -20.078 -6.055 9.062 1 96.94 134 ALA B CA 1
ATOM 3112 C C . ALA B 1 134 ? -19.578 -6.938 7.918 1 96.94 134 ALA B C 1
ATOM 3114 O O . ALA B 1 134 ? -18.547 -7.605 8.039 1 96.94 134 ALA B O 1
ATOM 3115 N N . ASP B 1 135 ? -20.359 -6.926 6.848 1 97.5 135 ASP B N 1
ATOM 3116 C CA . ASP B 1 135 ? -19.891 -7.547 5.613 1 97.5 135 ASP B CA 1
ATOM 3117 C C . ASP B 1 135 ? -19.047 -6.57 4.789 1 97.5 135 ASP B C 1
ATOM 3119 O O . ASP B 1 135 ? -19.453 -5.43 4.57 1 97.5 135 ASP B O 1
ATOM 3123 N N . ILE B 1 136 ? -17.922 -7.051 4.391 1 98.31 136 ILE B N 1
ATOM 3124 C CA . ILE B 1 136 ? -17.047 -6.258 3.551 1 98.31 136 ILE B CA 1
ATOM 3125 C C . ILE B 1 136 ? -17.094 -6.777 2.117 1 98.31 136 ILE B C 1
ATOM 3127 O O . ILE B 1 136 ? -16.938 -7.98 1.88 1 98.31 136 ILE B O 1
ATOM 3131 N N . TYR B 1 137 ? -17.312 -5.863 1.213 1 98.31 137 TYR B N 1
ATOM 3132 C CA . TYR B 1 137 ? -17.328 -6.215 -0.202 1 98.31 137 TYR B CA 1
ATOM 3133 C C . TYR B 1 137 ? -16.156 -5.574 -0.938 1 98.31 137 TYR B C 1
ATOM 3135 O O . TYR B 1 137 ? -15.875 -4.391 -0.75 1 98.31 137 TYR B O 1
ATOM 3143 N N . LEU B 1 138 ? -15.492 -6.375 -1.733 1 97.69 138 LEU B N 1
ATOM 3144 C CA . LEU B 1 138 ? -14.438 -5.969 -2.654 1 97.69 138 LEU B CA 1
ATOM 3145 C C . LEU B 1 138 ? -14.656 -6.574 -4.035 1 97.69 138 LEU B C 1
ATOM 3147 O O . LEU B 1 138 ? -15.07 -7.73 -4.156 1 97.69 138 LEU B O 1
ATOM 3151 N N . GLY B 1 139 ? -14.398 -5.793 -5.102 1 91.31 139 GLY B N 1
ATOM 3152 C CA . GLY B 1 139 ? -14.609 -6.305 -6.445 1 91.31 139 GLY B CA 1
ATOM 3153 C C . GLY B 1 139 ? -16.047 -6.703 -6.715 1 91.31 139 GLY B C 1
ATOM 3154 O O . GLY B 1 139 ? -16.297 -7.676 -7.426 1 91.31 139 GLY B O 1
ATOM 3155 N N . GLY B 1 140 ? -16.922 -6.109 -5.965 1 92.19 140 GLY B N 1
ATOM 3156 C CA . GLY B 1 140 ? -18.328 -6.34 -6.184 1 92.19 140 GLY B CA 1
ATOM 3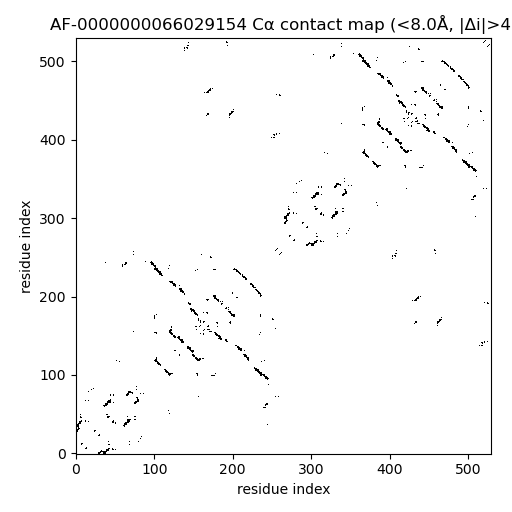157 C C . GLY B 1 140 ? -18.844 -7.613 -5.531 1 92.19 140 GLY B C 1
ATOM 3158 O O . GLY B 1 140 ? -20 -7.98 -5.699 1 92.19 140 GLY B O 1
ATOM 3159 N N . GLN B 1 141 ? -18 -8.242 -4.785 1 95.38 141 GLN B N 1
ATOM 3160 C CA . GLN B 1 141 ? -18.375 -9.5 -4.148 1 95.38 141 GLN B CA 1
ATOM 3161 C C . GLN B 1 141 ? -18.078 -9.469 -2.654 1 95.38 141 GLN B C 1
ATOM 3163 O O . GLN B 1 141 ? -17.219 -8.719 -2.201 1 95.38 141 GLN B O 1
ATOM 3168 N N . LEU B 1 142 ? -18.797 -10.344 -1.941 1 96.81 142 LEU B N 1
ATOM 3169 C CA . LEU B 1 142 ? -18.516 -10.484 -0.517 1 96.81 142 LEU B CA 1
ATOM 3170 C C . LEU B 1 142 ? -17.094 -10.992 -0.289 1 96.81 142 LEU B C 1
ATOM 3172 O O . LEU B 1 142 ? -16.703 -12.039 -0.826 1 96.81 142 LEU B O 1
ATOM 3176 N N . PHE B 1 143 ? -16.375 -10.305 0.453 1 97 143 PHE B N 1
ATOM 3177 C CA . PHE B 1 143 ? -14.984 -10.641 0.706 1 97 143 PHE B CA 1
ATOM 3178 C C . PHE B 1 143 ? -14.828 -11.312 2.066 1 97 143 PHE B C 1
ATOM 3180 O O . PHE B 1 143 ? -14.32 -12.43 2.158 1 97 143 PHE B O 1
ATOM 3187 N N . GLU B 1 144 ? -15.305 -10.641 3.064 1 96.75 144 GLU B N 1
ATOM 3188 C CA . GLU B 1 144 ? -15.266 -11.227 4.402 1 96.75 144 GLU B CA 1
ATOM 3189 C C . GLU B 1 144 ? -16.391 -10.672 5.281 1 96.75 144 GLU B C 1
ATOM 3191 O O . GLU B 1 144 ? -16.953 -9.625 4.977 1 96.75 144 GLU B O 1
ATOM 3196 N N . ARG B 1 145 ? -16.703 -11.438 6.34 1 96.81 145 ARG B N 1
ATOM 3197 C CA . ARG B 1 145 ? -17.516 -10.914 7.434 1 96.81 145 ARG B CA 1
ATOM 3198 C C . ARG B 1 145 ? -16.656 -10.578 8.648 1 96.81 145 ARG B C 1
ATOM 3200 O O . ARG B 1 145 ? -16.078 -11.469 9.266 1 96.81 145 ARG B O 1
ATOM 3207 N N . PHE B 1 146 ? -16.609 -9.328 8.906 1 96.69 146 PHE B N 1
ATOM 3208 C CA . PHE B 1 146 ? -15.812 -8.805 10.008 1 96.69 146 PHE B CA 1
ATOM 3209 C C . PHE B 1 146 ? -16.578 -8.859 11.32 1 96.69 146 PHE B C 1
ATOM 3211 O O . PHE B 1 146 ? -17.781 -8.586 11.344 1 96.69 146 PHE B O 1
ATOM 3218 N N . ARG B 1 147 ? -15.891 -9.141 12.367 1 96.19 147 ARG B N 1
ATOM 3219 C CA . ARG B 1 147 ? -16.344 -9 13.742 1 96.19 147 ARG B CA 1
ATOM 3220 C C . ARG B 1 147 ? -15.25 -8.414 14.625 1 96.19 147 ARG B C 1
ATOM 3222 O O . ARG B 1 147 ? -14.117 -8.906 14.633 1 96.19 147 ARG B O 1
ATOM 3229 N N . GLY B 1 148 ? -15.508 -7.367 15.289 1 96.31 148 GLY B N 1
ATOM 3230 C CA . GLY B 1 148 ? -14.539 -6.707 16.141 1 96.31 148 GLY B CA 1
ATOM 3231 C C . GLY B 1 148 ? -14.969 -5.316 16.578 1 96.31 148 GLY B C 1
ATOM 3232 O O . GLY B 1 148 ? -16.172 -5.039 16.672 1 96.31 148 GLY B O 1
ATOM 3233 N N . ASP B 1 149 ? -14 -4.496 16.875 1 97 149 ASP B N 1
ATOM 3234 C CA . ASP B 1 149 ? -14.312 -3.148 17.344 1 97 149 ASP B CA 1
ATOM 3235 C C . ASP B 1 149 ? -14.711 -2.24 16.188 1 97 149 ASP B C 1
ATOM 3237 O O . ASP B 1 149 ? -15.508 -1.317 16.359 1 97 149 ASP B O 1
ATOM 3241 N N . GLY B 1 150 ? -14.023 -2.42 15 1 97.5 150 GLY B N 1
ATOM 3242 C CA . GLY B 1 150 ? -14.344 -1.55 13.883 1 97.5 150 GLY B CA 1
ATOM 3243 C C . GLY B 1 150 ? -13.406 -1.731 12.703 1 97.5 150 GLY B C 1
ATOM 3244 O O . GLY B 1 150 ? -12.617 -2.674 12.664 1 97.5 150 GLY B O 1
ATOM 3245 N N . ILE B 1 151 ? -13.617 -0.841 11.734 1 97.94 151 ILE B N 1
ATOM 3246 C CA . ILE B 1 151 ? -12.836 -0.793 10.5 1 97.94 151 ILE B CA 1
ATOM 3247 C C . ILE B 1 151 ? -12.383 0.639 10.234 1 97.94 151 ILE B C 1
ATOM 3249 O O . ILE B 1 151 ? -13.148 1.587 10.43 1 97.94 151 ILE B O 1
ATOM 3253 N N . ALA B 1 152 ? -11.164 0.733 9.836 1 98.75 152 ALA B N 1
ATOM 3254 C CA . ALA B 1 152 ? -10.656 2.041 9.438 1 98.75 152 ALA B CA 1
ATOM 3255 C C . ALA B 1 152 ? -10.195 2.027 7.98 1 98.75 152 ALA B C 1
ATOM 3257 O O . ALA B 1 152 ? -9.609 1.046 7.52 1 98.75 152 ALA B O 1
ATOM 3258 N N . VAL B 1 153 ? -10.469 3.059 7.246 1 98.94 153 VAL B N 1
ATOM 3259 C CA . VAL B 1 153 ? -10 3.248 5.879 1 98.94 153 VAL B CA 1
ATOM 3260 C C . VAL B 1 153 ? -9.211 4.551 5.773 1 98.94 153 VAL B C 1
ATOM 3262 O O . VAL B 1 153 ? -9.742 5.625 6.07 1 98.94 153 VAL B O 1
ATOM 3265 N N . ALA B 1 154 ? -7.984 4.438 5.312 1 98.94 154 ALA B N 1
ATOM 3266 C CA . ALA B 1 154 ? -7.102 5.598 5.391 1 98.94 154 ALA B CA 1
ATOM 3267 C C . ALA B 1 154 ? -6.547 5.961 4.016 1 98.94 154 ALA B C 1
ATOM 3269 O O . ALA B 1 154 ? -6.422 5.102 3.143 1 98.94 154 ALA B O 1
ATOM 3270 N N . THR B 1 155 ? -6.277 7.238 3.84 1 98.88 155 THR B N 1
ATOM 3271 C CA . THR B 1 155 ? -5.504 7.73 2.707 1 98.88 155 THR B CA 1
ATOM 3272 C C . THR B 1 155 ? -4.02 7.43 2.895 1 98.88 155 THR B C 1
ATOM 3274 O O . THR B 1 155 ? -3.602 6.977 3.963 1 98.88 155 THR B O 1
ATOM 3277 N N . PRO B 1 156 ? -3.176 7.688 1.865 1 98.69 156 PRO B N 1
ATOM 3278 C CA . PRO B 1 156 ? -1.737 7.473 2.047 1 98.69 156 PRO B CA 1
ATOM 3279 C C . PRO B 1 156 ? -1.146 8.344 3.15 1 98.69 156 PRO B C 1
ATOM 3281 O O . PRO B 1 156 ? -0.407 7.852 4.004 1 98.69 156 PRO B O 1
ATOM 3284 N N . THR B 1 157 ? -1.478 9.57 3.186 1 97.06 157 THR B N 1
ATOM 3285 C CA . THR B 1 157 ? -0.937 10.422 4.242 1 97.06 157 THR B CA 1
ATOM 3286 C C . THR B 1 157 ? -1.513 10.023 5.602 1 97.06 157 THR B C 1
ATOM 3288 O O . THR B 1 157 ? -0.79 9.977 6.598 1 97.06 157 THR B O 1
ATOM 3291 N N . GLY B 1 158 ? -2.807 9.625 5.602 1 98.31 158 GLY B N 1
ATOM 3292 C CA . GLY B 1 158 ? -3.438 9.156 6.824 1 98.31 158 GLY B CA 1
ATOM 3293 C C . GLY B 1 158 ? -2.896 7.824 7.301 1 98.31 158 GLY B C 1
ATOM 3294 O O . GLY B 1 158 ? -3.146 7.418 8.438 1 98.31 158 GLY B O 1
ATOM 3295 N N . SER B 1 159 ? -2.154 7.129 6.484 1 98.69 159 SER B N 1
ATOM 3296 C CA . SER B 1 159 ? -1.608 5.824 6.84 1 98.69 159 SER B CA 1
ATOM 3297 C C . SER B 1 159 ? -0.634 5.934 8.008 1 98.69 159 SER B C 1
ATOM 3299 O O . SER B 1 159 ? -0.321 4.934 8.656 1 98.69 159 SER B O 1
ATOM 3301 N N . THR B 1 160 ? -0.134 7.121 8.359 1 97.62 160 THR B N 1
ATOM 3302 C CA . THR B 1 160 ? 0.834 7.344 9.43 1 97.62 160 THR B CA 1
ATOM 3303 C C . THR B 1 160 ? 0.125 7.645 10.75 1 97.62 160 THR B C 1
ATOM 3305 O O . THR B 1 160 ? 0.773 7.805 11.781 1 97.62 160 THR B O 1
ATOM 3308 N N . ALA B 1 161 ? -1.17 7.707 10.734 1 96.94 161 ALA B N 1
ATOM 3309 C CA . ALA B 1 161 ? -1.937 8.07 11.922 1 96.94 161 ALA B CA 1
ATOM 3310 C C . ALA B 1 161 ? -2.617 6.852 12.531 1 96.94 161 ALA B C 1
ATOM 3312 O O . ALA B 1 161 ? -1.951 5.887 12.914 1 96.94 161 ALA B O 1
ATOM 3313 N N . TYR B 1 162 ? -4.02 6.871 12.578 1 97.12 162 TYR B N 1
ATOM 3314 C CA . TYR B 1 162 ? -4.785 5.797 13.195 1 97.12 162 TYR B CA 1
ATOM 3315 C C . TYR B 1 162 ? -4.504 4.465 12.516 1 97.12 162 TYR B C 1
ATOM 3317 O O . TYR B 1 162 ? -4.473 3.42 13.172 1 97.12 162 TYR B O 1
ATOM 3325 N N . ASN B 1 163 ? -4.312 4.504 11.234 1 97.81 163 ASN B N 1
ATOM 3326 C CA . ASN B 1 163 ? -4.008 3.303 10.461 1 97.81 163 ASN B CA 1
ATOM 3327 C C . ASN B 1 163 ? -2.748 2.609 10.977 1 97.81 163 ASN B C 1
ATOM 3329 O O . ASN B 1 163 ? -2.727 1.388 11.133 1 97.81 163 ASN B O 1
ATOM 3333 N N . LYS B 1 164 ? -1.715 3.391 11.172 1 97.38 164 LYS B N 1
ATOM 3334 C CA . LYS B 1 164 ? -0.46 2.816 11.648 1 97.38 164 LYS B CA 1
ATOM 3335 C C . LYS B 1 164 ? -0.646 2.135 13 1 97.38 164 LYS B C 1
ATOM 3337 O O . LYS B 1 164 ? -0.096 1.06 13.242 1 97.38 164 LYS B O 1
ATOM 3342 N N . ALA B 1 165 ? -1.424 2.752 13.844 1 95.88 165 ALA B N 1
ATOM 3343 C CA . ALA B 1 165 ? -1.694 2.217 15.18 1 95.88 165 ALA B CA 1
ATOM 3344 C C . ALA B 1 165 ? -2.439 0.887 15.094 1 95.88 165 ALA B C 1
ATOM 3346 O O . ALA B 1 165 ? -2.328 0.048 15.992 1 95.88 165 ALA B O 1
ATOM 3347 N N . ASN B 1 166 ? -3.152 0.695 14.023 1 96.06 166 ASN B N 1
ATOM 3348 C CA . ASN B 1 166 ? -3.932 -0.522 13.828 1 96.06 166 ASN B CA 1
ATOM 3349 C C . ASN B 1 166 ? -3.141 -1.577 13.062 1 96.06 166 ASN B C 1
ATOM 3351 O O . ASN B 1 166 ? -3.707 -2.568 12.594 1 96.06 166 ASN B O 1
ATOM 3355 N N . GLY B 1 167 ? -1.9 -1.307 12.805 1 96.12 167 GLY B N 1
ATOM 3356 C CA . GLY B 1 167 ? -1.057 -2.299 12.156 1 96.12 167 GLY B CA 1
ATOM 3357 C C . GLY B 1 167 ? -1.017 -2.154 10.648 1 96.12 167 GLY B C 1
ATOM 3358 O O . GLY B 1 167 ? -0.568 -3.061 9.945 1 96.12 167 GLY B O 1
ATOM 3359 N N . GLY B 1 168 ? -1.51 -1.061 10.141 1 98.19 168 GLY B N 1
ATOM 3360 C CA . GLY B 1 168 ? -1.493 -0.832 8.703 1 98.19 168 GLY B CA 1
ATOM 3361 C C . GLY B 1 168 ? -0.122 -0.457 8.18 1 98.19 168 GLY B C 1
ATOM 3362 O O . GLY B 1 168 ? 0.78 -0.131 8.953 1 98.19 168 GLY B O 1
ATOM 3363 N N . ALA B 1 169 ? -0 -0.502 6.891 1 98.81 169 ALA B N 1
ATOM 3364 C CA . ALA B 1 169 ? 1.225 -0.093 6.207 1 98.81 169 ALA B CA 1
ATOM 3365 C C . ALA B 1 169 ? 1.266 1.421 6.016 1 98.81 169 ALA B C 1
ATOM 3367 O O . ALA B 1 169 ? 0.221 2.074 5.961 1 98.81 169 ALA B O 1
ATOM 3368 N N . VAL B 1 170 ? 2.467 1.938 5.988 1 98.75 170 VAL B N 1
ATOM 3369 C CA . VAL B 1 170 ? 2.648 3.34 5.625 1 98.75 170 VAL B CA 1
ATOM 3370 C C . VAL B 1 170 ? 2.754 3.473 4.109 1 98.75 170 VAL B C 1
ATOM 3372 O O . VAL B 1 170 ? 3.604 2.836 3.48 1 98.75 170 VAL B O 1
ATOM 3375 N N . LEU B 1 171 ? 1.914 4.324 3.49 1 98.81 171 LEU B N 1
ATOM 3376 C CA . LEU B 1 171 ? 1.832 4.465 2.041 1 98.81 171 LEU B CA 1
ATOM 3377 C C . LEU B 1 171 ? 2.426 5.793 1.59 1 98.81 171 LEU B C 1
ATOM 3379 O O . LEU B 1 171 ? 2.084 6.848 2.133 1 98.81 171 LEU B O 1
ATOM 3383 N N . HIS B 1 172 ? 3.281 5.719 0.589 1 98.5 172 HIS B N 1
ATOM 3384 C CA . HIS B 1 172 ? 3.73 6.957 -0.044 1 98.5 172 HIS B CA 1
ATOM 3385 C C . HIS B 1 172 ? 2.559 7.719 -0.654 1 98.5 172 HIS B C 1
ATOM 3387 O O . HIS B 1 172 ? 1.684 7.121 -1.284 1 98.5 172 HIS B O 1
ATOM 3393 N N . PRO B 1 173 ? 2.555 9.031 -0.519 1 97.25 173 PRO B N 1
ATOM 3394 C CA . PRO B 1 173 ? 1.386 9.812 -0.935 1 97.25 173 PRO B CA 1
ATOM 3395 C C . PRO B 1 173 ? 1.207 9.844 -2.451 1 97.25 173 PRO B C 1
ATOM 3397 O O . PRO B 1 173 ? 0.156 10.258 -2.943 1 97.25 173 PRO B O 1
ATOM 3400 N N . LYS B 1 174 ? 2.191 9.414 -3.195 1 96.81 174 LYS B N 1
ATOM 3401 C CA . LYS B 1 174 ? 2.074 9.344 -4.648 1 96.81 174 LYS B CA 1
ATOM 3402 C C . LYS B 1 174 ? 1.173 8.188 -5.074 1 96.81 174 LYS B C 1
ATOM 3404 O O . LYS B 1 174 ? 0.754 8.117 -6.23 1 96.81 174 LYS B O 1
ATOM 3409 N N . LEU B 1 175 ? 0.91 7.309 -4.203 1 98.38 175 LEU B N 1
ATOM 3410 C CA . LEU B 1 175 ? 0.014 6.199 -4.512 1 98.38 175 LEU B CA 1
ATOM 3411 C C . LEU B 1 175 ? -1.443 6.645 -4.453 1 98.38 175 LEU B C 1
ATOM 3413 O O . LEU B 1 175 ? -1.919 7.098 -3.408 1 98.38 175 LEU B O 1
ATOM 3417 N N . SER B 1 176 ? -2.121 6.543 -5.582 1 98.44 176 SER B N 1
ATOM 3418 C CA . SER B 1 176 ? -3.566 6.754 -5.582 1 98.44 176 SER B CA 1
ATOM 3419 C C . SER B 1 176 ? -4.309 5.516 -5.09 1 98.44 176 SER B C 1
ATOM 3421 O O . SER B 1 176 ? -4.816 4.73 -5.891 1 98.44 176 SER B O 1
ATOM 3423 N N . ALA B 1 177 ? -4.359 5.41 -3.803 1 98.88 177 ALA B N 1
ATOM 3424 C CA . ALA B 1 177 ? -4.887 4.203 -3.168 1 98.88 177 ALA B CA 1
ATOM 3425 C C . ALA B 1 177 ? -5.469 4.52 -1.792 1 98.88 177 ALA B C 1
ATOM 3427 O O . ALA B 1 177 ? -5.238 5.602 -1.246 1 98.88 177 ALA B O 1
ATOM 3428 N N . ILE B 1 178 ? -6.289 3.637 -1.308 1 98.94 178 ILE B N 1
ATOM 3429 C CA . ILE B 1 178 ? -6.746 3.666 0.078 1 98.94 178 ILE B CA 1
ATOM 3430 C C . ILE B 1 178 ? -6.465 2.318 0.742 1 98.94 178 ILE B C 1
ATOM 3432 O O . ILE B 1 178 ? -6.25 1.315 0.058 1 98.94 178 ILE B O 1
ATOM 3436 N N . GLN B 1 179 ? -6.391 2.367 2.035 1 98.94 179 GLN B N 1
ATOM 3437 C CA . GLN B 1 179 ? -6.059 1.178 2.812 1 98.94 179 GLN B CA 1
ATOM 3438 C C . GLN B 1 179 ? -7.094 0.926 3.904 1 98.94 179 GLN B C 1
ATOM 3440 O O . GLN B 1 179 ? -7.477 1.847 4.629 1 98.94 179 GLN B O 1
ATOM 3445 N N . MET B 1 180 ? -7.547 -0.325 3.986 1 98.88 180 MET B N 1
ATOM 3446 C CA . MET B 1 180 ? -8.445 -0.726 5.07 1 98.88 180 MET B CA 1
ATOM 3447 C C . MET B 1 180 ? -7.691 -1.541 6.117 1 98.88 180 MET B C 1
ATOM 3449 O O . MET B 1 180 ? -6.938 -2.451 5.781 1 98.88 180 MET B O 1
ATOM 3453 N N . SER B 1 181 ? -7.816 -1.242 7.324 1 98.5 181 SER B N 1
ATOM 3454 C CA . SER B 1 181 ? -7.309 -2.02 8.445 1 98.5 181 SER B CA 1
ATOM 3455 C C . SER B 1 181 ? -8.43 -2.379 9.422 1 98.5 181 SER B C 1
ATOM 3457 O O . SER B 1 181 ? -9.391 -1.624 9.578 1 98.5 181 SER B O 1
ATOM 3459 N N . GLU B 1 182 ? -8.312 -3.492 10.039 1 97.81 182 GLU B N 1
ATOM 3460 C CA . GLU B 1 182 ? -9.258 -3.957 11.047 1 97.81 182 GLU B CA 1
ATOM 3461 C C . GLU B 1 182 ? -8.875 -3.469 12.438 1 97.81 182 GLU B C 1
ATOM 3463 O O . GLU B 1 182 ? -7.688 -3.451 12.789 1 97.81 182 GLU B O 1
ATOM 3468 N N . ILE B 1 183 ? -9.859 -3.068 13.141 1 97.62 183 ILE B N 1
ATOM 3469 C CA . ILE B 1 183 ? -9.625 -2.666 14.523 1 97.62 183 ILE B CA 1
ATOM 3470 C C . ILE B 1 183 ? -10.039 -3.791 15.461 1 97.62 183 ILE B C 1
ATOM 3472 O O . ILE B 1 183 ? -11.234 -4.055 15.641 1 97.62 183 ILE B O 1
ATOM 3476 N N . ALA B 1 184 ? -9.094 -4.477 16.062 1 96.06 184 ALA B N 1
ATOM 3477 C CA . ALA B 1 184 ? -9.289 -5.551 17.031 1 96.06 184 ALA B CA 1
ATOM 3478 C C . ALA B 1 184 ? -10.25 -6.609 16.484 1 96.06 184 ALA B C 1
ATOM 3480 O O . ALA B 1 184 ? -11.25 -6.93 17.141 1 96.06 184 ALA B O 1
ATOM 3481 N N . SER B 1 185 ? -9.891 -7.164 15.398 1 94.81 185 SER B N 1
ATOM 3482 C CA . SER B 1 185 ? -10.719 -8.188 14.773 1 94.81 185 SER B CA 1
ATOM 3483 C C . SER B 1 185 ? -10.68 -9.492 15.562 1 94.81 185 SER B C 1
ATOM 3485 O O . SER B 1 185 ? -9.648 -9.852 16.125 1 94.81 185 SER B O 1
ATOM 3487 N N . ILE B 1 186 ? -11.75 -10.102 15.617 1 92.5 186 ILE B N 1
ATOM 3488 C CA . ILE B 1 186 ? -11.844 -11.43 16.219 1 92.5 186 ILE B CA 1
ATOM 3489 C C . ILE B 1 186 ? -11.633 -12.5 15.148 1 92.5 186 ILE B C 1
ATOM 3491 O O . ILE B 1 186 ? -12.391 -12.57 14.172 1 92.5 186 ILE B O 1
ATOM 3495 N N . ASN B 1 187 ? -10.609 -13.273 15.297 1 91 187 ASN B N 1
ATOM 3496 C CA . ASN B 1 187 ? -10.289 -14.336 14.352 1 91 187 ASN B CA 1
ATOM 3497 C C . ASN B 1 187 ? -10.188 -15.688 15.047 1 91 187 ASN B C 1
ATOM 3499 O O . ASN B 1 187 ? -9.297 -15.906 15.875 1 91 187 ASN B O 1
ATOM 3503 N N . ASN B 1 188 ? -11.117 -16.516 14.719 1 89.88 188 ASN B N 1
ATOM 3504 C CA . ASN B 1 188 ? -11.109 -17.891 15.219 1 89.88 188 ASN B CA 1
ATOM 3505 C C . ASN B 1 188 ? -11.68 -18.859 14.195 1 89.88 188 ASN B C 1
ATOM 3507 O O . ASN B 1 188 ? -11.766 -18.547 13.008 1 89.88 188 ASN B O 1
ATOM 3511 N N . ARG B 1 189 ? -11.969 -20.031 14.617 1 86.25 189 ARG B N 1
ATOM 3512 C CA . ARG B 1 189 ? -12.398 -21.078 13.703 1 86.25 189 ARG B CA 1
ATOM 3513 C C . ARG B 1 189 ? -13.727 -20.734 13.047 1 86.25 189 ARG B C 1
ATOM 3515 O O . ARG B 1 189 ? -13.984 -21.125 11.906 1 86.25 189 ARG B O 1
ATOM 3522 N N . VAL B 1 190 ? -14.477 -19.984 13.75 1 80.94 190 VAL B N 1
ATOM 3523 C CA . VAL B 1 190 ? -15.828 -19.703 13.297 1 80.94 190 VAL B CA 1
ATOM 3524 C C . VAL B 1 190 ? -15.852 -18.375 12.531 1 80.94 190 VAL B C 1
ATOM 3526 O O . VAL B 1 190 ? -16.516 -18.25 11.508 1 80.94 190 VAL B O 1
ATOM 3529 N N . PHE B 1 191 ? -15.094 -17.453 13.031 1 83.31 191 PHE B N 1
ATOM 3530 C CA . PHE B 1 191 ? -14.992 -16.125 12.422 1 83.31 191 PHE B CA 1
ATOM 3531 C C . PHE B 1 191 ? -13.594 -15.883 11.883 1 83.31 191 PHE B C 1
ATOM 3533 O O . PHE B 1 191 ? -12.633 -15.805 12.648 1 83.31 191 PHE B O 1
ATOM 3540 N N . ARG B 1 192 ? -13.57 -15.758 10.5 1 90.69 192 ARG B N 1
ATOM 3541 C CA . ARG B 1 192 ? -12.25 -15.594 9.898 1 90.69 192 ARG B CA 1
ATOM 3542 C C . ARG B 1 192 ? -12.219 -14.367 8.992 1 90.69 192 ARG B C 1
ATOM 3544 O O . ARG B 1 192 ? -13.078 -14.195 8.133 1 90.69 192 ARG B O 1
ATOM 3551 N N . THR B 1 193 ? -11.375 -13.516 9.305 1 94.25 193 THR B N 1
ATOM 3552 C CA . THR B 1 193 ? -11.086 -12.375 8.445 1 94.25 193 THR B CA 1
ATOM 3553 C C . THR B 1 193 ? -9.672 -12.469 7.879 1 94.25 193 THR B C 1
ATOM 3555 O O . THR B 1 193 ? -8.906 -13.359 8.25 1 94.25 193 THR B O 1
ATOM 3558 N N . LEU B 1 194 ? -9.328 -11.664 6.969 1 95.38 194 LEU B N 1
ATOM 3559 C CA . LEU B 1 194 ? -8.016 -11.672 6.336 1 95.38 194 LEU B CA 1
ATOM 3560 C C . LEU B 1 194 ? -6.91 -11.484 7.371 1 95.38 194 LEU B C 1
ATOM 3562 O O . LEU B 1 194 ? -5.855 -12.117 7.273 1 95.38 194 LEU B O 1
ATOM 3566 N N . GLY B 1 195 ? -7.195 -10.586 8.305 1 94.69 195 GLY B N 1
ATOM 3567 C CA . GLY B 1 195 ? -6.23 -10.367 9.375 1 94.69 195 GLY B CA 1
ATOM 3568 C C . GLY B 1 195 ? -5.066 -9.492 8.961 1 94.69 195 GLY B C 1
ATOM 3569 O O . GLY B 1 195 ? -4.129 -9.289 9.734 1 94.69 195 GLY B O 1
ATOM 3570 N N . SER B 1 196 ? -4.992 -9.023 7.777 1 97 196 SER B N 1
ATOM 3571 C CA . SER B 1 196 ? -4.016 -8.078 7.246 1 97 196 SER B CA 1
ATOM 3572 C C . SER B 1 196 ? -4.699 -6.832 6.688 1 97 196 SER B C 1
ATOM 3574 O O . SER B 1 196 ? -5.836 -6.898 6.219 1 97 196 SER B O 1
ATOM 3576 N N . PRO B 1 197 ? -3.957 -5.695 6.805 1 98.5 197 PRO B N 1
ATOM 3577 C CA . PRO B 1 197 ? -4.488 -4.57 6.027 1 98.5 197 PRO B CA 1
ATOM 3578 C C . PRO B 1 197 ? -4.555 -4.867 4.531 1 98.5 197 PRO B C 1
ATOM 3580 O O . PRO B 1 197 ? -3.84 -5.746 4.043 1 98.5 197 PRO B O 1
ATOM 3583 N N . LEU B 1 198 ? -5.41 -4.199 3.883 1 98.62 198 LEU B N 1
ATOM 3584 C CA . LEU B 1 198 ? -5.457 -4.34 2.432 1 98.62 198 LEU B CA 1
ATOM 3585 C C . LEU B 1 198 ? -5.449 -2.975 1.752 1 98.62 198 LEU B C 1
ATOM 3587 O O . LEU B 1 198 ? -5.996 -2.008 2.289 1 98.62 198 LEU B O 1
ATOM 3591 N N . VAL B 1 199 ? -4.809 -2.826 0.604 1 98.88 199 VAL B N 1
ATOM 3592 C CA . VAL B 1 199 ? -4.648 -1.582 -0.14 1 98.88 199 VAL B CA 1
ATOM 3593 C C . VAL B 1 199 ? -5.352 -1.692 -1.49 1 98.88 199 VAL B C 1
ATOM 3595 O O . VAL B 1 199 ? -5.082 -2.613 -2.266 1 98.88 199 VAL B O 1
ATOM 3598 N N . VAL B 1 200 ? -6.246 -0.734 -1.734 1 98.5 200 VAL B N 1
ATOM 3599 C CA . VAL B 1 200 ? -7.066 -0.72 -2.939 1 98.5 200 VAL B CA 1
ATOM 3600 C C . VAL B 1 200 ? -6.734 0.51 -3.781 1 98.5 200 VAL B C 1
ATOM 3602 O O . VAL B 1 200 ? -6.625 1.62 -3.254 1 98.5 200 VAL B O 1
ATOM 3605 N N . PRO B 1 201 ? -6.582 0.281 -5.129 1 98.5 201 PRO B N 1
ATOM 3606 C CA . PRO B 1 201 ? -6.234 1.403 -6.004 1 98.5 201 PRO B CA 1
ATOM 3607 C C . PRO B 1 201 ? -7.438 2.271 -6.355 1 98.5 201 PRO B C 1
ATOM 3609 O O . PRO B 1 201 ? -8.586 1.865 -6.141 1 98.5 201 PRO B O 1
ATOM 3612 N N . LYS B 1 202 ? -7.078 3.457 -6.879 1 98.62 202 LYS B N 1
ATOM 3613 C CA . LYS B 1 202 ? -8.125 4.266 -7.5 1 98.62 202 LYS B CA 1
ATOM 3614 C C . LYS B 1 202 ? -8.898 3.461 -8.539 1 98.62 202 LYS B C 1
ATOM 3616 O O . LYS B 1 202 ? -8.305 2.711 -9.32 1 98.62 202 LYS B O 1
ATOM 3621 N N . GLY B 1 203 ? -10.234 3.652 -8.516 1 97.62 203 GLY B N 1
ATOM 3622 C CA . GLY B 1 203 ? -11.078 2.908 -9.438 1 97.62 203 GLY B CA 1
ATOM 3623 C C . GLY B 1 203 ? -11.797 1.743 -8.781 1 97.62 203 GLY B C 1
ATOM 3624 O O . GLY B 1 203 ? -12.758 1.207 -9.328 1 97.62 203 GLY B O 1
ATOM 3625 N N . GLU B 1 204 ? -11.289 1.314 -7.629 1 97.31 204 GLU B N 1
ATOM 3626 C CA . GLU B 1 204 ? -11.93 0.269 -6.84 1 97.31 204 GLU B CA 1
ATOM 3627 C C . GLU B 1 204 ? -12.57 0.845 -5.578 1 97.31 204 GLU B C 1
ATOM 3629 O O . GLU B 1 204 ? -12.188 1.926 -5.121 1 97.31 204 GLU B O 1
ATOM 3634 N N . GLU B 1 205 ? -13.523 0.039 -5.027 1 97.94 205 GLU B N 1
ATOM 3635 C CA . GLU B 1 205 ? -14.219 0.513 -3.836 1 97.94 205 GLU B CA 1
ATOM 3636 C C . GLU B 1 205 ? -14.234 -0.553 -2.742 1 97.94 205 GLU B C 1
ATOM 3638 O O . GLU B 1 205 ? -14.227 -1.75 -3.037 1 97.94 205 GLU B O 1
ATOM 3643 N N . ILE B 1 206 ? -14.234 -0.091 -1.528 1 98.88 206 ILE B N 1
ATOM 3644 C CA . ILE B 1 206 ? -14.516 -0.909 -0.353 1 98.88 206 ILE B CA 1
ATOM 3645 C C . ILE B 1 206 ? -15.922 -0.623 0.153 1 98.88 206 ILE B C 1
ATOM 3647 O O . ILE B 1 206 ? -16.266 0.523 0.462 1 98.88 206 ILE B O 1
ATOM 3651 N N . ILE B 1 207 ? -16.703 -1.609 0.2 1 98.88 207 ILE B N 1
ATOM 3652 C CA . ILE B 1 207 ? -18.062 -1.433 0.708 1 98.88 207 ILE B CA 1
ATOM 3653 C C . ILE B 1 207 ? -18.219 -2.156 2.045 1 98.88 207 ILE B C 1
ATOM 3655 O O . ILE B 1 207 ? -17.875 -3.338 2.16 1 98.88 207 ILE B O 1
ATOM 3659 N N . VAL B 1 208 ? -18.672 -1.466 3.018 1 98.56 208 VAL B N 1
ATOM 3660 C CA . VAL B 1 208 ? -18.906 -2.014 4.348 1 98.56 208 VAL B CA 1
ATOM 3661 C C . VAL B 1 208 ? -20.406 -1.99 4.664 1 98.56 208 VAL B C 1
ATOM 3663 O O . VAL B 1 208 ? -21.047 -0.937 4.598 1 98.56 208 VAL B O 1
ATOM 3666 N N . LYS B 1 209 ? -20.953 -3.102 4.969 1 98.06 209 LYS B N 1
ATOM 3667 C CA . LYS B 1 209 ? -22.359 -3.215 5.348 1 98.06 209 LYS B CA 1
ATOM 3668 C C . LYS B 1 209 ? -22.5 -3.693 6.789 1 98.06 209 LYS B C 1
ATOM 3670 O O . LYS B 1 209 ? -22.516 -4.898 7.051 1 98.06 209 LYS B O 1
ATOM 3675 N N . PRO B 1 210 ? -22.703 -2.727 7.676 1 97 210 PRO B N 1
ATOM 3676 C CA . PRO B 1 210 ? -22.875 -3.125 9.078 1 97 210 PRO B CA 1
ATOM 3677 C C . PRO B 1 210 ? -24.172 -3.883 9.312 1 97 210 PRO B C 1
ATOM 3679 O O . PRO B 1 210 ? -25.188 -3.604 8.664 1 97 210 PRO B O 1
ATOM 3682 N N . LYS B 1 211 ? -24.156 -4.777 10.281 1 94.62 211 LYS B N 1
ATOM 3683 C CA . LYS B 1 211 ? -25.344 -5.566 10.617 1 94.62 211 LYS B CA 1
ATOM 3684 C C . LYS B 1 211 ? -26.094 -4.953 11.789 1 94.62 211 LYS B C 1
ATOM 3686 O O . LYS B 1 211 ? -27.156 -5.445 12.18 1 94.62 211 LYS B O 1
ATOM 3691 N N . SER B 1 212 ? -25.547 -3.938 12.359 1 89 212 SER B N 1
ATOM 3692 C CA . SER B 1 212 ? -26.219 -3.242 13.461 1 89 212 SER B CA 1
ATOM 3693 C C . SER B 1 212 ? -26.438 -1.771 13.125 1 89 212 SER B C 1
ATOM 3695 O O . SER B 1 212 ? -25.969 -1.283 12.094 1 89 212 SER B O 1
ATOM 3697 N N . ASN B 1 213 ? -27.203 -1.157 14.055 1 86.69 213 ASN B N 1
ATOM 3698 C CA . ASN B 1 213 ? -27.5 0.26 13.859 1 86.69 213 ASN B CA 1
ATOM 3699 C C . ASN B 1 213 ? -26.922 1.108 14.992 1 86.69 213 ASN B C 1
ATOM 3701 O O . ASN B 1 213 ? -27.391 2.225 15.234 1 86.69 213 ASN B O 1
ATOM 3705 N N . HIS B 1 214 ? -26.016 0.556 15.688 1 89 214 HIS B N 1
ATOM 3706 C CA . HIS B 1 214 ? -25.516 1.278 16.844 1 89 214 HIS B CA 1
ATOM 3707 C C . HIS B 1 214 ? -24.016 1.524 16.734 1 89 214 HIS B C 1
ATOM 3709 O O . HIS B 1 214 ? -23.281 1.258 17.688 1 89 214 HIS B O 1
ATOM 3715 N N . PHE B 1 215 ? -23.609 1.968 15.586 1 94.81 215 PHE B N 1
ATOM 3716 C CA . PHE B 1 215 ? -22.188 2.262 15.43 1 94.81 215 PHE B CA 1
ATOM 3717 C C . PHE B 1 215 ? -21.969 3.742 15.133 1 94.81 215 PHE B C 1
ATOM 3719 O O . PHE B 1 215 ? -22.938 4.504 15.008 1 94.81 215 PHE B O 1
ATOM 3726 N N . LEU B 1 216 ? -20.734 4.133 15.258 1 96.38 216 LEU B N 1
ATOM 3727 C CA . LEU B 1 216 ? -20.297 5.496 14.969 1 96.38 216 LEU B CA 1
ATOM 3728 C C . LEU B 1 216 ? -19.406 5.531 13.734 1 96.38 216 LEU B C 1
ATOM 3730 O O . LEU B 1 216 ? -18.562 4.648 13.539 1 96.38 216 LEU B O 1
ATOM 3734 N N . VAL B 1 217 ? -19.656 6.488 12.93 1 97.38 217 VAL B N 1
ATOM 3735 C CA . VAL B 1 217 ? -18.781 6.758 11.797 1 97.38 217 VAL B CA 1
ATOM 3736 C C . VAL B 1 217 ? -17.969 8.023 12.07 1 97.38 217 VAL B C 1
ATOM 3738 O O . VAL B 1 217 ? -18.531 9.086 12.32 1 97.38 217 VAL B O 1
ATOM 3741 N N . MET B 1 218 ? -16.703 7.801 12.062 1 97.56 218 MET B N 1
ATOM 3742 C CA . MET B 1 218 ? -15.805 8.93 12.25 1 97.56 218 MET B CA 1
ATOM 3743 C C . MET B 1 218 ? -15 9.195 10.984 1 97.56 218 MET B C 1
ATOM 3745 O O . MET B 1 218 ? -14.656 8.266 10.258 1 97.56 218 MET B O 1
ATOM 3749 N N . TYR B 1 219 ? -14.719 10.461 10.711 1 98.06 219 TYR B N 1
ATOM 3750 C CA . TYR B 1 219 ? -13.805 10.812 9.633 1 98.06 219 TYR B CA 1
ATOM 3751 C C . TYR B 1 219 ? -13.047 12.094 9.953 1 98.06 219 TYR B C 1
ATOM 3753 O O . TYR B 1 219 ? -13.664 13.117 10.289 1 98.06 219 TYR B O 1
ATOM 3761 N N . ASP B 1 220 ? -11.781 11.961 9.836 1 97.12 220 ASP B N 1
ATOM 3762 C CA . ASP B 1 220 ? -10.891 13 10.344 1 97.12 220 ASP B CA 1
ATOM 3763 C C . ASP B 1 220 ? -11.336 13.484 11.719 1 97.12 220 ASP B C 1
ATOM 3765 O O . ASP B 1 220 ? -11.352 12.711 12.68 1 97.12 220 ASP B O 1
ATOM 3769 N N . GLN B 1 221 ? -11.773 14.648 11.883 1 94.31 221 GLN B N 1
ATOM 3770 C CA . GLN B 1 221 ? -12.156 15.156 13.195 1 94.31 221 GLN B CA 1
ATOM 3771 C C . GLN B 1 221 ? -13.672 15.281 13.312 1 94.31 221 GLN B C 1
ATOM 3773 O O . GLN B 1 221 ? -14.18 15.945 14.227 1 94.31 221 GLN B O 1
ATOM 3778 N N . SER B 1 222 ? -14.367 14.594 12.461 1 95.31 222 SER B N 1
ATOM 3779 C CA . SER B 1 222 ? -15.82 14.672 12.453 1 95.31 222 SER B CA 1
ATOM 3780 C C . SER B 1 222 ? -16.453 13.32 12.773 1 95.31 222 SER B C 1
ATOM 3782 O O . SER B 1 222 ? -15.758 12.297 12.789 1 95.31 222 SER B O 1
ATOM 3784 N N . GLU B 1 223 ? -17.766 13.359 13.133 1 94.88 223 GLU B N 1
ATOM 3785 C CA . GLU B 1 223 ? -18.484 12.133 13.469 1 94.88 223 GLU B CA 1
ATOM 3786 C C . GLU B 1 223 ? -19.906 12.164 12.922 1 94.88 223 GLU B C 1
ATOM 3788 O O . GLU B 1 223 ? -20.5 13.234 12.781 1 94.88 223 GLU B O 1
ATOM 3793 N N . ILE B 1 224 ? -20.344 11.008 12.547 1 91.31 224 ILE B N 1
ATOM 3794 C CA . ILE B 1 224 ? -21.719 10.742 12.133 1 91.31 224 ILE B CA 1
ATOM 3795 C C . ILE B 1 224 ? -22.281 9.57 12.922 1 91.31 224 ILE B C 1
ATOM 3797 O O . ILE B 1 224 ? -21.641 8.523 13.039 1 91.31 224 ILE B O 1
ATOM 3801 N N . LYS B 1 225 ? -23.453 9.773 13.461 1 85.62 225 LYS B N 1
ATOM 3802 C CA . LYS B 1 225 ? -24.094 8.648 14.125 1 85.62 225 LYS B CA 1
ATOM 3803 C C . LYS B 1 225 ? -24.641 7.645 13.109 1 85.62 225 LYS B C 1
ATOM 3805 O O . LYS B 1 225 ? -25.266 8.031 12.125 1 85.62 225 LYS B O 1
ATOM 3810 N N . GLY B 1 226 ? -24.344 6.445 13.406 1 79.75 226 GLY B N 1
ATOM 3811 C CA . GLY B 1 226 ? -24.719 5.371 12.508 1 79.75 226 GLY B CA 1
ATOM 3812 C C . GLY B 1 226 ? -26.156 4.93 12.68 1 79.75 226 GLY B C 1
ATOM 3813 O O . GLY B 1 226 ? -26.422 3.797 13.094 1 79.75 226 GLY B O 1
ATOM 3814 N N . ARG B 1 227 ? -27.109 5.77 12.422 1 83.75 227 ARG B N 1
ATOM 3815 C CA . ARG B 1 227 ? -28.516 5.363 12.492 1 83.75 227 ARG B CA 1
ATOM 3816 C C . ARG B 1 227 ? -29.094 5.184 11.094 1 83.75 227 ARG B C 1
ATOM 3818 O O . ARG B 1 227 ? -29.031 6.09 10.266 1 83.75 227 ARG B O 1
ATOM 3825 N N . HIS B 1 228 ? -29.531 4.02 10.891 1 91.94 228 HIS B N 1
ATOM 3826 C CA . HIS B 1 228 ? -30.219 3.66 9.656 1 91.94 228 HIS B CA 1
ATOM 3827 C C . HIS B 1 228 ? -29.281 3.744 8.453 1 91.94 228 HIS B C 1
ATOM 3829 O O . HIS B 1 228 ? -29.656 4.27 7.406 1 91.94 228 HIS B O 1
ATOM 3835 N N . ILE B 1 229 ? -28.062 3.412 8.656 1 95.06 229 ILE B N 1
ATOM 3836 C CA . ILE B 1 229 ? -27.094 3.354 7.559 1 95.06 229 ILE B CA 1
ATOM 3837 C C . ILE B 1 229 ? -27.047 1.934 7 1 95.06 229 ILE B C 1
ATOM 3839 O O . ILE B 1 229 ? -26.828 0.973 7.742 1 95.06 229 ILE B O 1
ATOM 3843 N N . ASN B 1 230 ? -27.281 1.838 5.727 1 95.62 230 ASN B N 1
ATOM 3844 C CA . ASN B 1 230 ? -27.281 0.554 5.035 1 95.62 230 ASN B CA 1
ATOM 3845 C C . ASN B 1 230 ? -25.859 0.122 4.672 1 95.62 230 ASN B C 1
ATOM 3847 O O . ASN B 1 230 ? -25.5 -1.044 4.84 1 95.62 230 ASN B O 1
ATOM 3851 N N . GLU B 1 231 ? -25.156 0.994 4.117 1 97.19 231 GLU B N 1
ATOM 3852 C CA . GLU B 1 231 ? -23.781 0.673 3.756 1 97.19 231 GLU B CA 1
ATOM 3853 C C . GLU B 1 231 ? -22.922 1.935 3.664 1 97.19 231 GLU B C 1
ATOM 3855 O O . GLU B 1 231 ? -23.453 3.041 3.539 1 97.19 231 GLU B O 1
ATOM 3860 N N . LEU B 1 232 ? -21.688 1.767 3.814 1 98.38 232 LEU B N 1
ATOM 3861 C CA . LEU B 1 232 ? -20.672 2.779 3.58 1 98.38 232 LEU B CA 1
ATOM 3862 C C . LEU B 1 232 ? -19.75 2.365 2.436 1 98.38 232 LEU B C 1
ATOM 3864 O O . LEU B 1 232 ? -19.297 1.217 2.379 1 98.38 232 LEU B O 1
ATOM 3868 N N . ARG B 1 233 ? -19.5 3.291 1.497 1 98.75 233 ARG B N 1
ATOM 3869 C CA . ARG B 1 233 ? -18.609 3.051 0.368 1 98.75 233 ARG B CA 1
ATOM 3870 C C . ARG B 1 233 ? -17.375 3.947 0.441 1 98.75 233 ARG B C 1
ATOM 3872 O O . ARG B 1 233 ? -17.5 5.148 0.688 1 98.75 233 ARG B O 1
ATOM 3879 N N . PHE B 1 234 ? -16.25 3.334 0.251 1 98.94 234 PHE B N 1
ATOM 3880 C CA . PHE B 1 234 ? -14.992 4.059 0.312 1 98.94 234 PHE B CA 1
ATOM 3881 C C . PHE B 1 234 ? -14.227 3.924 -0.999 1 98.94 234 PHE B C 1
ATOM 3883 O O . PHE B 1 234 ? -14.07 2.82 -1.524 1 98.94 234 PHE B O 1
ATOM 3890 N N . ARG B 1 235 ? -13.719 4.992 -1.487 1 98.88 235 ARG B N 1
ATOM 3891 C CA . ARG B 1 235 ? -12.867 4.992 -2.672 1 98.88 235 ARG B CA 1
ATOM 3892 C C . ARG B 1 235 ? -11.922 6.184 -2.666 1 98.88 235 ARG B C 1
ATOM 3894 O O . ARG B 1 235 ? -12.094 7.117 -1.879 1 98.88 235 ARG B O 1
ATOM 3901 N N . VAL B 1 236 ? -10.883 6.105 -3.51 1 98.94 236 VAL B N 1
ATOM 3902 C CA . VAL B 1 236 ? -10.047 7.285 -3.736 1 98.94 236 VAL B CA 1
ATOM 3903 C C . VAL B 1 236 ? -10.891 8.391 -4.367 1 98.94 236 VAL B C 1
ATOM 3905 O O . VAL B 1 236 ? -11.594 8.156 -5.355 1 98.94 236 VAL B O 1
ATOM 3908 N N . ALA B 1 237 ? -10.82 9.57 -3.828 1 98.81 237 ALA B N 1
ATOM 3909 C CA . ALA B 1 237 ? -11.625 10.688 -4.32 1 98.81 237 ALA B CA 1
ATOM 3910 C C . ALA B 1 237 ? -11.117 11.172 -5.676 1 98.81 237 ALA B C 1
ATOM 3912 O O . ALA B 1 237 ? -9.945 10.977 -6.016 1 98.81 237 ALA B O 1
ATOM 3913 N N . ASP B 1 238 ? -12.023 11.773 -6.426 1 98.12 238 ASP B N 1
ATOM 3914 C CA . ASP B 1 238 ? -11.609 12.453 -7.648 1 98.12 238 ASP B CA 1
ATOM 3915 C C . ASP B 1 238 ? -10.859 13.742 -7.332 1 98.12 238 ASP B C 1
ATOM 3917 O O . ASP B 1 238 ? -9.906 14.102 -8.031 1 98.12 238 ASP B O 1
ATOM 3921 N N . LYS B 1 239 ? -11.305 14.359 -6.25 1 98 239 LYS B N 1
ATOM 3922 C CA . LYS B 1 239 ? -10.633 15.57 -5.797 1 98 239 LYS B CA 1
ATOM 3923 C C . LYS B 1 239 ? -9.367 15.242 -5.02 1 98 239 LYS B C 1
ATOM 3925 O O . LYS B 1 239 ? -9.234 14.156 -4.465 1 98 239 LYS B O 1
ATOM 3930 N N . GLN B 1 240 ? -8.508 16.219 -5.039 1 98.44 240 GLN B N 1
ATOM 3931 C CA . GLN B 1 240 ? -7.273 16.125 -4.27 1 98.44 240 GLN B CA 1
ATOM 3932 C C . GLN B 1 240 ? -7.105 17.344 -3.363 1 98.44 240 GLN B C 1
ATOM 3934 O O . GLN B 1 240 ? -7.734 18.391 -3.582 1 98.44 240 GLN B O 1
ATOM 3939 N N . VAL B 1 241 ? -6.348 17.156 -2.371 1 98.44 241 VAL B N 1
ATOM 3940 C CA . VAL B 1 241 ? -5.93 18.297 -1.556 1 98.44 241 VAL B CA 1
ATOM 3941 C C . VAL B 1 241 ? -4.609 18.844 -2.084 1 98.44 241 VAL B C 1
ATOM 3943 O O . VAL B 1 241 ? -3.764 18.094 -2.574 1 98.44 241 VAL B O 1
ATOM 3946 N N . HIS B 1 242 ? -4.449 20.188 -1.943 1 98.25 242 HIS B N 1
ATOM 3947 C CA . HIS B 1 242 ? -3.24 20.828 -2.445 1 98.25 242 HIS B CA 1
ATOM 3948 C C . HIS B 1 242 ? -2.506 21.562 -1.334 1 98.25 242 HIS B C 1
ATOM 3950 O O . HIS B 1 242 ? -3.135 22.219 -0.494 1 98.25 242 HIS B O 1
ATOM 3956 N N . PHE B 1 243 ? -1.202 21.391 -1.404 1 97.75 243 PHE B N 1
ATOM 3957 C CA . PHE B 1 243 ? -0.321 22.109 -0.491 1 97.75 243 PHE B CA 1
ATOM 3958 C C . PHE B 1 243 ? 0.655 22.984 -1.262 1 97.75 243 PHE B C 1
ATOM 3960 O O . PHE B 1 243 ? 1.172 22.594 -2.307 1 97.75 243 PHE B O 1
ATOM 3967 N N . ALA B 1 244 ? 0.883 24.203 -0.679 1 96.88 244 ALA B N 1
ATOM 3968 C CA . ALA B 1 244 ? 1.903 25.031 -1.299 1 96.88 244 ALA B CA 1
ATOM 3969 C C . ALA B 1 244 ? 3.287 24.406 -1.171 1 96.88 244 ALA B C 1
ATOM 3971 O O . ALA B 1 244 ? 3.672 23.953 -0.091 1 96.88 244 ALA B O 1
ATOM 3972 N N . ALA B 1 245 ? 3.979 24.359 -2.285 1 94 245 ALA B N 1
ATOM 3973 C CA . ALA B 1 245 ? 5.273 23.688 -2.322 1 94 245 ALA B CA 1
ATOM 3974 C C . ALA B 1 245 ? 6.418 24.703 -2.289 1 94 245 ALA B C 1
ATOM 3976 O O . ALA B 1 245 ? 7.273 24.703 -3.176 1 94 245 ALA B O 1
ATOM 3977 N N . TYR B 1 246 ? 6.488 25.438 -1.218 1 93.19 246 TYR B N 1
ATOM 3978 C CA . TYR B 1 246 ? 7.543 26.422 -1.085 1 93.19 246 TYR B CA 1
ATOM 3979 C C . TYR B 1 246 ? 8.875 25.766 -0.732 1 93.19 246 TYR B C 1
ATOM 3981 O O . TYR B 1 246 ? 9.938 26.312 -1.028 1 93.19 246 TYR B O 1
ATOM 3989 N N . ARG B 1 247 ? 8.711 24.641 -0.006 1 87.06 247 ARG B N 1
ATOM 3990 C CA . ARG B 1 247 ? 9.867 23.797 0.32 1 87.06 247 ARG B CA 1
ATOM 3991 C C . ARG B 1 247 ? 9.602 22.344 0.001 1 87.06 247 ARG B C 1
ATOM 3993 O O . ARG B 1 247 ? 8.445 21.922 -0.12 1 87.06 247 ARG B O 1
ATOM 4000 N N . HIS B 1 248 ? 10.688 21.797 -0.279 1 81.94 248 HIS B N 1
ATOM 4001 C CA . HIS B 1 248 ? 10.555 20.375 -0.592 1 81.94 248 HIS B CA 1
ATOM 4002 C C . HIS B 1 248 ? 10.969 19.516 0.592 1 81.94 248 HIS B C 1
ATOM 4004 O O . HIS B 1 248 ? 12.125 19.547 1.022 1 81.94 248 HIS B O 1
ATOM 4010 N N . VAL B 1 249 ? 9.945 19 1.245 1 86.88 249 VAL B N 1
ATOM 4011 C CA . VAL B 1 249 ? 10.258 18 2.258 1 86.88 249 VAL B CA 1
ATOM 4012 C C . VAL B 1 249 ? 9.781 16.625 1.785 1 86.88 249 VAL B C 1
ATOM 4014 O O . VAL B 1 249 ? 8.602 16.438 1.479 1 86.88 249 VAL B O 1
ATOM 4017 N N . ASP B 1 250 ? 10.695 15.727 1.796 1 91.62 250 ASP B N 1
ATOM 4018 C CA . ASP B 1 250 ? 10.391 14.375 1.337 1 91.62 250 ASP B CA 1
ATOM 4019 C C . ASP B 1 250 ? 9.477 13.648 2.324 1 91.62 250 ASP B C 1
ATOM 4021 O O . ASP B 1 250 ? 9.664 13.75 3.539 1 91.62 250 ASP B O 1
ATOM 4025 N N . PHE B 1 251 ? 8.594 12.922 1.789 1 94.94 251 PHE B N 1
ATOM 4026 C CA . PHE B 1 251 ? 7.621 12.227 2.629 1 94.94 251 PHE B CA 1
ATOM 4027 C C . PHE B 1 251 ? 8.32 11.312 3.627 1 94.94 251 PHE B C 1
ATOM 4029 O O . PHE B 1 251 ? 7.98 11.297 4.812 1 94.94 251 PHE B O 1
ATOM 4036 N N . TRP B 1 252 ? 9.266 10.531 3.162 1 96.31 252 TRP B N 1
ATOM 4037 C CA . TRP B 1 252 ? 9.922 9.562 4.031 1 96.31 252 TRP B CA 1
ATOM 4038 C C . TRP B 1 252 ? 10.719 10.258 5.125 1 96.31 252 TRP B C 1
ATOM 4040 O O . TRP B 1 252 ? 10.875 9.727 6.227 1 96.31 252 TRP B O 1
ATOM 4050 N N . GLN B 1 253 ? 11.156 11.445 4.832 1 94.12 253 GLN B N 1
ATOM 4051 C CA . GLN B 1 253 ? 11.82 12.219 5.871 1 94.12 253 GLN B CA 1
ATOM 4052 C C . GLN B 1 253 ? 10.836 12.656 6.949 1 94.12 253 GLN B C 1
ATOM 4054 O O . GLN B 1 253 ? 11.188 12.719 8.133 1 94.12 253 GLN B O 1
ATOM 4059 N N . ARG B 1 254 ? 9.641 13.016 6.527 1 94 254 ARG B N 1
ATOM 4060 C CA . ARG B 1 254 ? 8.602 13.32 7.504 1 94 254 ARG B CA 1
ATOM 4061 C C . ARG B 1 254 ? 8.32 12.125 8.398 1 94 254 ARG B C 1
ATOM 4063 O O . ARG B 1 254 ? 8.195 12.266 9.617 1 94 254 ARG B O 1
ATOM 4070 N N . VAL B 1 255 ? 8.266 10.953 7.801 1 96.5 255 VAL B N 1
ATOM 4071 C CA . VAL B 1 255 ? 8.016 9.719 8.547 1 96.5 255 VAL B CA 1
ATOM 4072 C C . VAL B 1 255 ? 9.18 9.453 9.5 1 96.5 255 VAL B C 1
ATOM 4074 O O . VAL B 1 255 ? 8.961 9.141 10.68 1 96.5 255 VAL B O 1
ATOM 4077 N N . HIS B 1 256 ? 10.375 9.594 8.984 1 95.44 256 HIS B N 1
ATOM 4078 C CA . HIS B 1 256 ? 11.562 9.398 9.805 1 95.44 256 HIS B CA 1
ATOM 4079 C C . HIS B 1 256 ? 11.531 10.297 11.039 1 95.44 256 HIS B C 1
ATOM 4081 O O . HIS B 1 256 ? 11.742 9.828 12.156 1 95.44 256 HIS B O 1
ATOM 4087 N N . ARG B 1 257 ? 11.25 11.508 10.883 1 91.38 257 ARG B N 1
ATOM 4088 C CA . ARG B 1 257 ? 11.25 12.484 11.969 1 91.38 257 ARG B CA 1
ATOM 4089 C C . ARG B 1 257 ? 10.172 12.172 12.992 1 91.38 257 ARG B C 1
ATOM 4091 O O . ARG B 1 257 ? 10.352 12.398 14.188 1 91.38 257 ARG B O 1
ATOM 4098 N N . ALA B 1 258 ? 9.117 11.664 12.461 1 92.94 258 ALA B N 1
ATOM 4099 C CA . ALA B 1 258 ? 7.953 11.43 13.32 1 92.94 258 ALA B CA 1
ATOM 4100 C C . ALA B 1 258 ? 8.133 10.18 14.164 1 92.94 258 ALA B C 1
ATOM 4102 O O . ALA B 1 258 ? 7.648 10.109 15.297 1 92.94 258 ALA B O 1
ATOM 4103 N N . PHE B 1 259 ? 8.875 9.211 13.617 1 93.88 259 PHE B N 1
ATOM 4104 C CA . PHE B 1 259 ? 8.75 7.918 14.273 1 93.88 259 PHE B CA 1
ATOM 4105 C C . PHE B 1 259 ? 10.117 7.359 14.633 1 93.88 259 PHE B C 1
ATOM 4107 O O . PHE B 1 259 ? 10.227 6.418 15.422 1 93.88 259 PHE B O 1
ATOM 4114 N N . ILE B 1 260 ? 11.125 7.879 13.93 1 91.44 260 ILE B N 1
ATOM 4115 C CA . ILE B 1 260 ? 12.438 7.262 14.07 1 91.44 260 ILE B CA 1
ATOM 4116 C C . ILE B 1 260 ? 13.414 8.258 14.695 1 91.44 260 ILE B C 1
ATOM 4118 O O . ILE B 1 260 ? 13.344 9.461 14.422 1 91.44 260 ILE B O 1
ATOM 4122 N N . ASN B 1 261 ? 14.07 7.957 15.758 1 76.19 261 ASN B N 1
ATOM 4123 C CA . ASN B 1 261 ? 15.078 8.828 16.359 1 76.19 261 ASN B CA 1
ATO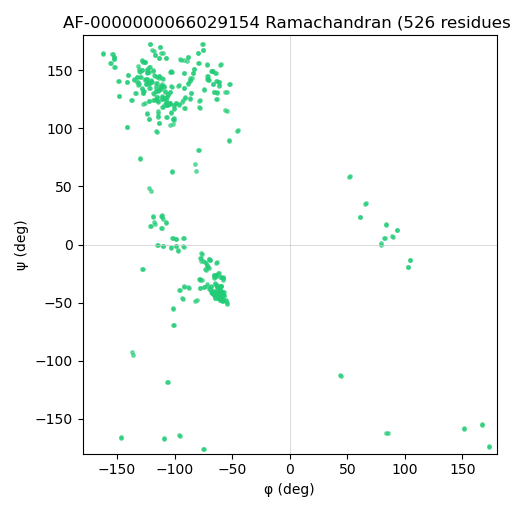M 4124 C C . ASN B 1 261 ? 16.344 8.883 15.523 1 76.19 261 ASN B C 1
ATOM 4126 O O . ASN B 1 261 ? 16.656 7.941 14.797 1 76.19 261 ASN B O 1
ATOM 4130 N N . ASP B 1 262 ? 16.938 10.164 15.57 1 72.12 262 ASP B N 1
ATOM 4131 C CA . ASP B 1 262 ? 18.203 10.328 14.852 1 72.12 262 ASP B CA 1
ATOM 4132 C C . ASP B 1 262 ? 19.219 9.297 15.312 1 72.12 262 ASP B C 1
ATOM 4134 O O . ASP B 1 262 ? 19.266 8.945 16.5 1 72.12 262 ASP B O 1
ATOM 4138 N N . ILE B 1 263 ? 19.609 8.391 14.359 1 57.41 263 ILE B N 1
ATOM 4139 C CA . ILE B 1 263 ? 20.641 7.391 14.625 1 57.41 263 ILE B CA 1
ATOM 4140 C C . ILE B 1 263 ? 21.891 8.078 15.164 1 57.41 263 ILE B C 1
ATOM 4142 O O . ILE B 1 263 ? 22.406 9.016 14.562 1 57.41 263 ILE B O 1
ATOM 4146 N N . GLU B 1 264 ? 21.984 8.25 16.469 1 49.97 264 GLU B N 1
ATOM 4147 C CA . GLU B 1 264 ? 23.25 8.758 17 1 49.97 264 GLU B CA 1
ATOM 4148 C C . GLU B 1 264 ? 24.438 8.023 16.375 1 49.97 264 GLU B C 1
ATOM 4150 O O . GLU B 1 264 ? 24.469 6.797 16.328 1 49.97 264 GLU B O 1
ATOM 4155 N N . SER B 1 265 ? 25.062 8.688 15.297 1 41.09 265 SER B N 1
ATOM 4156 C CA . SER B 1 265 ? 26.375 8.172 14.906 1 41.09 265 SER B CA 1
ATOM 4157 C C . SER B 1 265 ? 27.25 7.887 16.125 1 41.09 265 SER B C 1
ATOM 4159 O O . SER B 1 265 ? 27.156 8.586 17.141 1 41.09 265 SER B O 1
#

Secondary structure (DSSP, 8-state):
-EEEEEE-S-HHHHHHHHHHHHHHHHTTPEE-SSS-SEEEEESSHHHHHHHHHHTGGGGGG-EEEEEESSS--SS--EEGGGHHHHHHHHHT----EEEEEEEEEEEEETTS-EEEEEESSEEEEE-SSS-EEEEEEETTEEEEEEEESEEEEE-TGGGGTHHHHTTPPEE-TTS-EEEEEEES---SSS-----S-EEEETT-EEEEEES-S-EEEEETTEEEEESSEEEEEEEEEEEEEEEE-SS---HHHHHHHHHS-----/-EEEEEE-S-HHHHHHHHHHHHHHHHTTPEE-SSS-SEEEEESSHHHHHHHHHHTGGGTTT-EEEEEESSS--SS--EEGGGHHHHHHHHHT----EEEEEEEEEEEEETTS-EEEEEESSEEEEE-SSS-EEEEEEETTEEEEEEEESEEEEE-TGGGGTHHHHTTPPEE-TTS-EEEEEEES---SSS-----S-EEEETT-EEEEEES-S-EEEEETTEEEEESSEEEEEEEEEEEEEEEE-SS---HHHHHHHHHS-----

Foldseek 3Di:
DEEEEFEDPDPLLVVLVVVLVVLCVVLPHHYDNPDGQEYEYRAAPLRVQVVCQVCVVVQQRYAYEYEHDDDAALRHDHYSVCSNVVSVCVSVPDPAKDWFWWKWKWWAFLVRDIDIDIFQAKKKKFFPPAWWWKFKDWPNHTDFIWIGGIKMKTGLSNCLDVVVVQVADRHDRVFQKMKMGDHGTDDDPVHHDPNYIDIGHAPIKMKIAIPDQQIWMDGSPDIDRRHRTGMMIMHTDPDIGIHHPSDDDGNVVNSCVVPNDDPPD/DEEEEFEDPDPLLVVLVVVLVVLCVVLPHHYDNPDGQEYEYRAAPLRVQVVCQVCVVVQQRYAYEYEHDDDAALRHDHYSVCSNVVSVCVSVPDPAKDWFWWKWKWWAFLVRDIDIDIFDAKKKKFFPPAWWWKFKDWPNHTDFIWIGGIKMKTGLSNCLDVVVVQVADRHDRVFQKMKMGDHGTDDDPVGHDPNYIDIGHAPIKMKIAIPDQQIWMDGSPDIDRRHRTGMMIMHTDPDIGIHHPSDDDGSVVNSCVVPNDDPPD

pLDDT: mean 95.3, std 6.31, range [40.56, 98.94]

InterPro domains:
  IPR002504 NAD kinase [MF_00361] (1-261)
  IPR002504 NAD kinase [PF01513] (23-89)
  IPR016064 NAD kinase/diacylglycerol kinase-like domain superfamily [SSF111331] (24-259)
  IPR017437 ATP-NAD kinase, PpnK-type, C-terminal [G3DSA:2.60.200.30] (102-238)
  IPR017438 Inorganic polyphosphate/ATP-NAD kinase, N-terminal [G3DSA:3.40.50.10330] (23-255)

Radius of gyration: 25.82 Å; Cα contacts (8 Å, |Δi|>4): 1316; chains: 2; bounding box: 68×83×57 Å

Solvent-accessible surface area (backbone atoms only — not comparable to full-atom values): 27326 Å² total; per-residue (Å²): 120,30,33,19,78,43,60,49,87,49,69,68,34,48,53,50,47,52,53,48,52,52,52,36,51,75,70,70,48,45,79,28,80,84,72,38,40,31,38,37,21,30,30,56,51,68,37,42,52,51,46,46,65,73,42,52,92,48,32,88,65,28,25,37,41,28,32,8,79,75,66,79,43,88,65,14,85,34,44,68,91,39,48,68,60,51,51,54,48,60,77,64,61,82,79,55,61,46,68,35,54,21,31,29,39,35,43,30,28,70,88,65,54,73,46,79,46,78,24,64,31,28,37,32,42,35,18,90,72,69,70,32,43,29,41,33,29,41,90,90,34,84,47,41,57,44,39,21,37,30,42,35,39,19,12,22,70,14,10,73,44,72,38,35,77,50,57,18,41,33,37,42,48,85,43,58,34,31,35,41,28,55,34,70,62,53,72,52,96,87,39,40,46,80,87,49,22,37,37,42,41,56,92,46,54,44,34,41,31,48,76,59,58,70,34,37,35,36,36,62,95,44,76,43,78,31,64,57,47,46,35,39,38,37,31,43,36,93,58,48,46,36,29,54,48,86,64,89,73,55,65,60,55,43,50,25,68,72,62,25,70,82,75,78,126,122,30,33,19,77,42,60,48,86,49,69,69,33,47,54,50,47,52,54,48,50,53,52,36,51,74,70,70,48,45,78,28,77,85,73,38,39,32,38,37,21,30,29,56,52,68,36,42,53,50,46,47,65,73,42,52,92,48,33,88,62,28,25,38,43,27,31,7,77,75,64,78,44,86,63,13,85,33,44,68,89,40,49,68,60,52,52,54,48,60,75,63,59,82,79,54,61,47,68,36,55,22,31,29,38,36,43,30,28,69,87,66,52,71,47,80,46,78,23,65,31,28,38,32,42,35,18,89,74,69,68,32,42,29,41,32,29,39,91,89,34,84,45,40,55,44,39,20,38,30,40,35,40,20,12,20,70,15,11,72,46,73,37,35,78,50,54,19,39,35,37,42,49,86,42,59,34,32,33,40,28,54,33,70,61,52,72,51,95,87,38,40,43,79,88,50,20,36,37,43,40,57,90,46,54,44,34,40,30,50,76,60,58,72,34,37,35,35,36,62,95,44,77,43,77,31,65,57,45,47,36,36,38,36,31,45,35,93,58,48,45,37,28,55,47,85,62,89,75,56,68,60,56,42,50,24,69,71,61,26,71,81,76,78,127

Sequence (530 aa):
MKIAIFNNDAKNSQMITQSLVASLEKNGLTIDNQHPDIVITVGGDGTLLGAFQHYVDQIDTIRFVGLHTGHLGFYTDWLSTELANLVSSLTHDNGQRVSYPLLDMTVVHESGEQYHFLALNEAAIKQPVGTLVADIYLGGQLFERFRGDGIAVATPTGSTAYNKANGGAVLHPKLSAIQMSEIASINNRVFRTLGSPLVVPKGEEIIVKPKSNHFLVMYDQSEIKGRHINELRFRVADKQVHFAAYRHVDFWQRVHRAFINDIESMKIAIFNNDAKNSQMITQSLVASLEKNGLTIDNQHPDIVITVGGDGTLLGAFQHYVDQIDTIRFVGLHTGHLGFYTDWLSTELANLVSSLTHDNGQRVSYPLLDMTVVHESGEQYHFLALNEAAIKQPVGTLVADIYLGGQLFERFRGDGIAVATPTGSTAYNKANGGAVLHPKLSAIQMSEIASINNRVFRTLGSPLVVPKGEEIIVKPKSNHFLVMYDQSEIKGRHINELRFRVADKQVHFAAYRHVDFWQRVHRAFINDIES